Protein AF-0000000065962317 (afdb_homodimer)

Organism: Xylella fastidiosa (strain Temecula1 / ATCC 700964) (NCBI:txid183190)

Secondary structure (DSSP, 8-state):
---PEEEEEEE----GGG--SS-GGG-EETTEEHHHHHHHHHHTSTTEEEEEEEE-TT-TT-----EETTEEEEEEE--SSHHHHHHHHHHTS-TTS-TTSEEEE--TT-TT--HHHHHHHHHHHHTSSSEEEEEEE--S-EEEE-TTSBEEEEEP-TTEEEEEEEEEEEHHHHHHHHHHHHHHTPPPSSHHHHHHHTT--PEEEE--TT-----SHHHHHHHHHHHHHT-/---PEEEEEEE----GGG--SS-GGG-EETTEEHHHHHHHHHHTSTTEEEEEEEE-TT-TT-----EETTEEEEEEE--SSHHHHHHHHHHTS-TTS-TTSEEEE--TT-TT--HHHHHHHHHHHHTSSSEEEEEEE--S-EEEE-TTSBEEEEEP-TTEEEEEEEEEEEHHHHHHHHHHHHHHTPPPSSHHHHHHHTT--PEEEE--TT-----SHHHHHHHHHHHHHT-

InterPro domains:
  IPR001228 2-C-methyl-D-erythritol 4-phosphate cytidylyltransferase [MF_00108] (4-227)
  IPR001228 2-C-methyl-D-erythritol 4-phosphate cytidylyltransferase [TIGR00453] (6-226)
  IPR018294 4-diphosphocytidyl-2C-methyl-D-erythritol synthase, conserved site [PS01295] (103-110)
  IPR029044 Nucleotide-diphospho-sugar transferases [G3DSA:3.90.550.10] (2-230)
  IPR029044 Nucleotide-diphospho-sugar transferases [SSF53448] (5-226)
  IPR034683 Cytidylyltransferase IspD/TarI [PF01128] (5-228)
  IPR034683 Cytidylyltransferase IspD/TarI [cd02516] (5-223)
  IPR050088 IspD/TarI cytidylyltransferase, baterial-type [PTHR32125] (5-228)

Sequence (462 aa):
MSVGVWAVIPAAGRGVRFGSPVPKQYLPVVGRPLIVYTLEALAAHPAVCGLMVVVAEGDLAWSGWTELAGKPLLTCSGGVTRAASVLSGLLALPQVVHADDFVLVHDAARPNVALSDLERLLEAGCAHPVGAILAVPVRDTLKRAGSDGSIDGTEPRERLWRAFTPQLFRRSQLVRGLQVAAADGIEMTDEAMVMERQGLRPLLVECAESNFKITTPDDLVRFEFELARRVMSVGVWAVIPAAGRGVRFGSPVPKQYLPVVGRPLIVYTLEALAAHPAVCGLMVVVAEGDLAWSGWTELAGKPLLTCSGGVTRAASVLSGLLALPQVVHADDFVLVHDAARPNVALSDLERLLEAGCAHPVGAILAVPVRDTLKRAGSDGSIDGTEPRERLWRAFTPQLFRRSQLVRGLQVAAADGIEMTDEAMVMERQGLRPLLVECAESNFKITTPDDLVRFEFELARRV

Nearest PDB structures (foldseek):
  8xkg-assembly1_A  TM=9.248E-01  e=1.723E-23  Acinetobacter baumannii ATCC 19606 = CIP 70.34 = JCM 6841
  8xkg-assembly1_B  TM=9.302E-01  e=3.292E-23  Acinetobacter baumannii ATCC 19606 = CIP 70.34 = JCM 6841
  4nai-assembly1_A-2  TM=8.958E-01  e=2.588E-20  Arabidopsis thaliana
  5mrq-assembly1_A-2  TM=8.729E-01  e=2.588E-20  Arabidopsis thaliana
  7kmw-assembly4_D  TM=8.669E-01  e=2.636E-17  Mycobacterium avium subsp. paratuberculosis K-10

Radius of gyration: 24.17 Å; Cα contacts (8 Å, |Δi|>4): 995; chains: 2; bounding box: 42×70×54 Å

Structure (mmCIF, N/CA/C/O backbone):
data_AF-0000000065962317-model_v1
#
loop_
_entity.id
_entity.type
_entity.pdbx_description
1 polymer '2-C-methyl-D-erythritol 4-phosphate cytidylyltransferase'
#
loop_
_atom_site.group_PDB
_atom_site.id
_atom_site.type_symbol
_atom_site.label_atom_id
_atom_site.label_alt_id
_atom_site.label_comp_id
_atom_site.label_asym_id
_atom_site.label_entity_id
_atom_site.label_seq_id
_atom_site.pdbx_PDB_ins_code
_atom_site.Cartn_x
_atom_site.Cartn_y
_atom_site.Cartn_z
_atom_site.occupancy
_atom_site.B_iso_or_equiv
_atom_site.auth_seq_id
_atom_site.auth_comp_id
_atom_site.auth_asym_id
_atom_site.auth_atom_id
_atom_site.pdbx_PDB_model_num
ATOM 1 N N . MET A 1 1 ? 18.109 -30.016 -18.656 1 34.97 1 MET A N 1
ATOM 2 C CA . MET A 1 1 ? 17.203 -28.953 -19.094 1 34.97 1 MET A CA 1
ATOM 3 C C . MET A 1 1 ? 16.469 -28.344 -17.906 1 34.97 1 MET A C 1
ATOM 5 O O . MET A 1 1 ? 15.875 -29.062 -17.094 1 34.97 1 MET A O 1
ATOM 9 N N . SER A 1 2 ? 16.953 -27.359 -17.312 1 48.22 2 SER A N 1
ATOM 10 C CA . SER A 1 2 ? 16.422 -26.812 -16.062 1 48.22 2 SER A CA 1
ATOM 11 C C . SER A 1 2 ? 14.898 -26.688 -16.125 1 48.22 2 SER A C 1
ATOM 13 O O . SER A 1 2 ? 14.359 -26.094 -17.062 1 48.22 2 SER A O 1
ATOM 15 N N . VAL A 1 3 ? 14.156 -27.688 -15.656 1 61.03 3 VAL A N 1
ATOM 16 C CA . VAL A 1 3 ? 12.719 -27.906 -15.805 1 61.03 3 VAL A CA 1
ATOM 17 C C . VAL A 1 3 ? 11.969 -26.594 -15.539 1 61.03 3 VAL A C 1
ATOM 19 O O . VAL A 1 3 ? 12.188 -25.938 -14.516 1 61.03 3 VAL A O 1
ATOM 22 N N . GLY A 1 4 ? 11.406 -26.016 -16.562 1 90.5 4 GLY A N 1
ATOM 23 C CA . GLY A 1 4 ? 10.562 -24.844 -16.531 1 90.5 4 GLY A CA 1
ATOM 24 C C . GLY A 1 4 ? 9.461 -24.922 -15.492 1 90.5 4 GLY A C 1
ATOM 25 O O . GLY A 1 4 ? 9.227 -25.984 -14.914 1 90.5 4 GLY A O 1
ATOM 26 N N . VAL A 1 5 ? 9.008 -23.891 -15.023 1 97.44 5 VAL A N 1
ATOM 27 C CA . VAL A 1 5 ? 7.988 -23.844 -13.984 1 97.44 5 VAL A CA 1
ATOM 28 C C . VAL A 1 5 ? 6.629 -23.547 -14.617 1 97.44 5 VAL A C 1
ATOM 30 O O . VAL A 1 5 ? 6.535 -22.812 -15.594 1 97.44 5 VAL A O 1
ATOM 33 N N . TRP A 1 6 ? 5.621 -24.266 -14.125 1 98.5 6 TRP A N 1
ATOM 34 C CA . TRP A 1 6 ? 4.25 -23.953 -14.516 1 98.5 6 TRP A CA 1
ATOM 35 C C . TRP A 1 6 ? 3.637 -22.938 -13.57 1 98.5 6 TRP A C 1
ATOM 37 O O . TRP A 1 6 ? 3.969 -22.906 -12.383 1 98.5 6 TRP A O 1
ATOM 47 N N . ALA A 1 7 ? 2.787 -22.109 -14.078 1 98.75 7 ALA A N 1
ATOM 48 C CA . ALA A 1 7 ? 2.074 -21.109 -13.281 1 98.75 7 ALA A CA 1
ATOM 49 C C . ALA A 1 7 ? 0.593 -21.453 -13.164 1 98.75 7 ALA A C 1
ATOM 51 O O . ALA A 1 7 ? -0.042 -21.828 -14.156 1 98.75 7 ALA A O 1
ATOM 52 N N . VAL A 1 8 ? 0.051 -21.406 -11.984 1 98.88 8 VAL A N 1
ATOM 53 C CA . VAL A 1 8 ? -1.372 -21.562 -11.695 1 98.88 8 VAL A CA 1
ATOM 54 C C . VAL A 1 8 ? -1.988 -20.188 -11.406 1 98.88 8 VAL A C 1
ATOM 56 O O . VAL A 1 8 ? -1.531 -19.469 -10.516 1 98.88 8 VAL A O 1
ATOM 59 N N . ILE A 1 9 ? -3.002 -19.812 -12.117 1 98.62 9 ILE A N 1
ATOM 60 C CA . ILE A 1 9 ? -3.652 -18.516 -11.992 1 98.62 9 ILE A CA 1
ATOM 61 C C . ILE A 1 9 ? -5.113 -18.703 -11.594 1 98.62 9 ILE A C 1
ATOM 63 O O . ILE A 1 9 ? -5.965 -18.969 -12.453 1 98.62 9 ILE A O 1
ATOM 67 N N . PRO A 1 10 ? -5.43 -18.562 -10.305 1 97.88 10 PRO A N 1
ATOM 68 C CA . PRO A 1 10 ? -6.836 -18.625 -9.914 1 97.88 10 PRO A CA 1
ATOM 69 C C . PRO A 1 10 ? -7.652 -17.453 -10.453 1 97.88 10 PRO A C 1
ATOM 71 O O . PRO A 1 10 ? -7.336 -16.297 -10.164 1 97.88 10 PRO A O 1
ATOM 74 N N . ALA A 1 11 ? -8.68 -17.734 -11.195 1 95.94 11 ALA A N 1
ATOM 75 C CA . ALA A 1 11 ? -9.492 -16.719 -11.836 1 95.94 11 ALA A CA 1
ATOM 76 C C . ALA A 1 11 ? -10.977 -17.078 -11.766 1 95.94 11 ALA A C 1
ATOM 78 O O . ALA A 1 11 ? -11.758 -16.703 -12.641 1 95.94 11 ALA A O 1
ATOM 79 N N . ALA A 1 12 ? -11.32 -17.812 -10.773 1 91.94 12 ALA A N 1
ATOM 80 C CA . ALA A 1 12 ? -12.695 -18.297 -10.68 1 91.94 12 ALA A CA 1
ATOM 81 C C . ALA A 1 12 ? -13.562 -17.328 -9.883 1 91.94 12 ALA A C 1
ATOM 83 O O . ALA A 1 12 ? -14.789 -17.484 -9.836 1 91.94 12 ALA A O 1
ATOM 84 N N . GLY A 1 13 ? -12.859 -16.422 -9.258 1 84.31 13 GLY A N 1
ATOM 85 C CA . GLY A 1 13 ? -13.594 -15.523 -8.375 1 84.31 13 GLY A CA 1
ATOM 86 C C . GLY A 1 13 ? -14.445 -14.516 -9.125 1 84.31 13 GLY A C 1
ATOM 87 O O . GLY A 1 13 ? -14.125 -14.148 -10.25 1 84.31 13 GLY A O 1
ATOM 88 N N . ARG A 1 14 ? -15.641 -13.898 -8.438 1 71.19 14 ARG A N 1
ATOM 89 C CA . ARG A 1 14 ? -16.641 -13.023 -9.039 1 71.19 14 ARG A CA 1
ATOM 90 C C . ARG A 1 14 ? -16.266 -11.555 -8.875 1 71.19 14 ARG A C 1
ATOM 92 O O . ARG A 1 14 ? -16.859 -10.68 -9.5 1 71.19 14 ARG A O 1
ATOM 99 N N . GLY A 1 15 ? -15.148 -11.297 -8.281 1 64.94 15 GLY A N 1
ATOM 100 C CA . GLY A 1 15 ? -14.703 -9.93 -8.117 1 64.94 15 GLY A CA 1
ATOM 101 C C . GLY A 1 15 ? -15.734 -9.039 -7.453 1 64.94 15 GLY A C 1
ATOM 102 O O . GLY A 1 15 ? -15.969 -7.914 -7.902 1 64.94 15 GLY A O 1
ATOM 103 N N . VAL A 1 16 ? -16.297 -9.312 -6.32 1 62.59 16 VAL A N 1
ATOM 104 C CA . VAL A 1 16 ? -17.453 -8.688 -5.703 1 62.59 16 VAL A CA 1
ATOM 105 C C . VAL A 1 16 ? -17.141 -7.227 -5.371 1 62.59 16 VAL A C 1
ATOM 107 O O . VAL A 1 16 ? -18.016 -6.359 -5.465 1 62.59 16 VAL A O 1
ATOM 110 N N . ARG A 1 17 ? -15.984 -6.754 -5.09 1 58.84 17 ARG A N 1
ATOM 111 C CA . ARG A 1 17 ? -15.672 -5.402 -4.641 1 58.84 17 ARG A CA 1
ATOM 112 C C . ARG A 1 17 ? -15.719 -4.414 -5.801 1 58.84 17 ARG A C 1
ATOM 114 O O . ARG A 1 17 ? -15.75 -3.199 -5.59 1 58.84 17 ARG A O 1
ATOM 121 N N . PHE A 1 18 ? -15.656 -4.758 -6.973 1 65.81 18 PHE A N 1
ATOM 122 C CA . PHE A 1 18 ? -15.633 -3.908 -8.156 1 65.81 18 PHE A CA 1
ATOM 123 C C . PHE A 1 18 ? -17.047 -3.502 -8.555 1 65.81 18 PHE A C 1
ATOM 125 O O . PHE A 1 18 ? -17.234 -2.596 -9.375 1 65.81 18 PHE A O 1
ATOM 132 N N . GLY A 1 19 ? -17.953 -4.055 -7.906 1 62.78 19 GLY A N 1
ATOM 133 C CA . GLY A 1 19 ? -19.328 -3.68 -8.188 1 62.78 19 GLY A CA 1
ATOM 134 C C . GLY A 1 19 ? -19.734 -3.943 -9.625 1 62.78 19 GLY A C 1
ATOM 135 O O . GLY A 1 19 ? -20.781 -3.457 -10.078 1 62.78 19 GLY A O 1
ATOM 136 N N . SER A 1 20 ? -18.891 -4.445 -10.414 1 64.94 20 SER A N 1
ATOM 137 C CA . SER A 1 20 ? -19.203 -4.703 -11.82 1 64.94 20 SER A CA 1
ATOM 138 C C . SER A 1 20 ? -19.797 -6.094 -12.008 1 64.94 20 SER A C 1
ATOM 140 O O . SER A 1 20 ? -19.484 -7.016 -11.258 1 64.94 20 SER A O 1
ATOM 142 N N . PRO A 1 21 ? -20.672 -6.117 -12.898 1 69.81 21 PRO A N 1
ATOM 143 C CA . PRO A 1 21 ? -21.234 -7.434 -13.227 1 69.81 21 PRO A CA 1
ATOM 144 C C . PRO A 1 21 ? -20.188 -8.375 -13.82 1 69.81 21 PRO A C 1
ATOM 146 O O . PRO A 1 21 ? -20.344 -9.602 -13.766 1 69.81 21 PRO A O 1
ATOM 149 N N . VAL A 1 22 ? -19.25 -7.789 -14.406 1 76.31 22 VAL A N 1
ATOM 150 C CA . VAL A 1 22 ? -18.188 -8.578 -15.016 1 76.31 22 VAL A CA 1
ATOM 151 C C . VAL A 1 22 ? -17.094 -8.836 -13.992 1 76.31 22 VAL A C 1
ATOM 153 O O . VAL A 1 22 ? -16.625 -7.91 -13.32 1 76.31 22 VAL A O 1
ATOM 156 N N . PRO A 1 23 ? -16.797 -10.141 -13.906 1 83.69 23 PRO A N 1
ATOM 157 C CA . PRO A 1 23 ? -15.664 -10.422 -13.016 1 83.69 23 PRO A CA 1
ATOM 158 C C . PRO A 1 23 ? -14.438 -9.562 -13.32 1 83.69 23 PRO A C 1
ATOM 160 O O . PRO A 1 23 ? -14.156 -9.273 -14.484 1 83.69 23 PRO A O 1
ATOM 163 N N . LYS A 1 24 ? -13.695 -9.172 -12.367 1 84.31 24 LYS A N 1
ATOM 164 C CA . LYS A 1 24 ? -12.641 -8.164 -12.484 1 84.31 24 LYS A CA 1
ATOM 165 C C . LYS A 1 24 ? -11.547 -8.625 -13.438 1 84.31 24 LYS A C 1
ATOM 167 O O . LYS A 1 24 ? -10.938 -7.812 -14.133 1 84.31 24 LYS A O 1
ATOM 172 N N . GLN A 1 25 ? -11.305 -9.93 -13.508 1 89.56 25 GLN A N 1
ATOM 173 C CA . GLN A 1 25 ? -10.219 -10.445 -14.336 1 89.56 25 GLN A CA 1
ATOM 174 C C . GLN A 1 25 ? -10.539 -10.281 -15.82 1 89.56 25 GLN A C 1
ATOM 176 O O . GLN A 1 25 ? -9.641 -10.375 -16.672 1 89.56 25 GLN A O 1
ATOM 181 N N . TYR A 1 26 ? -11.82 -9.945 -16.141 1 90.25 26 TYR A N 1
ATOM 182 C CA . TYR A 1 26 ? -12.211 -9.805 -17.547 1 90.25 26 TYR A CA 1
ATOM 183 C C . TYR A 1 26 ? -12.508 -8.352 -17.891 1 90.25 26 TYR A C 1
ATOM 185 O O . TYR A 1 26 ? -12.953 -8.047 -19 1 90.25 26 TYR A O 1
ATOM 193 N N . LEU A 1 27 ? -12.297 -7.477 -16.906 1 89.38 27 LEU A N 1
ATOM 194 C CA . LEU A 1 27 ? -12.5 -6.059 -17.188 1 89.38 27 LEU A CA 1
ATOM 195 C C . LEU A 1 27 ? -11.602 -5.602 -18.328 1 89.38 27 LEU A C 1
ATOM 197 O O . LEU A 1 27 ? -10.43 -5.977 -18.406 1 89.38 27 LEU A O 1
ATOM 201 N N . PRO A 1 28 ? -12.18 -4.836 -19.172 1 89.62 28 PRO A N 1
ATOM 202 C CA . PRO A 1 28 ? -11.375 -4.379 -20.297 1 89.62 28 PRO A CA 1
ATOM 203 C C . PRO A 1 28 ? -10.352 -3.316 -19.922 1 89.62 28 PRO A C 1
ATOM 205 O O . PRO A 1 28 ? -10.68 -2.379 -19.188 1 89.62 28 PRO A O 1
ATOM 208 N N . VAL A 1 29 ? -9.203 -3.539 -20.359 1 91.06 29 VAL A N 1
ATOM 209 C CA . VAL A 1 29 ? -8.109 -2.576 -20.281 1 91.06 29 VAL A CA 1
ATOM 210 C C . VAL A 1 29 ? -7.531 -2.33 -21.672 1 91.06 29 VAL A C 1
ATOM 212 O O . VAL A 1 29 ? -6.855 -3.197 -22.234 1 91.06 29 VAL A O 1
ATOM 215 N N . VAL A 1 30 ? -7.73 -1.142 -22.172 1 88.44 30 VAL A N 1
ATOM 216 C CA . VAL A 1 30 ? -7.305 -0.779 -23.531 1 88.44 30 VAL A CA 1
ATOM 217 C C . VAL A 1 30 ? -7.75 -1.854 -24.516 1 88.44 30 VAL A C 1
ATOM 219 O O . VAL A 1 30 ? -6.941 -2.369 -25.281 1 88.44 30 VAL A O 1
ATOM 222 N N . GLY A 1 31 ? -8.891 -2.314 -24.406 1 88.94 31 GLY A N 1
ATOM 223 C CA . GLY A 1 31 ? -9.531 -3.17 -25.391 1 88.94 31 GLY A CA 1
ATOM 224 C C . GLY A 1 31 ? -9.289 -4.648 -25.141 1 88.94 31 GLY A C 1
ATOM 225 O O . GLY A 1 31 ? -9.812 -5.496 -25.875 1 88.94 31 GLY A O 1
ATOM 226 N N . ARG A 1 32 ? -8.531 -5.027 -24.203 1 93.19 32 ARG A N 1
ATOM 227 C CA . ARG A 1 32 ? -8.266 -6.43 -23.891 1 93.19 32 ARG A CA 1
ATOM 228 C C . ARG A 1 32 ? -8.609 -6.75 -22.453 1 93.19 32 ARG A C 1
ATOM 230 O O . ARG A 1 32 ? -8.547 -5.871 -21.578 1 93.19 32 ARG A O 1
ATOM 237 N N . PRO A 1 33 ? -9.016 -8.008 -22.219 1 94.06 33 PRO A N 1
ATOM 238 C CA . PRO A 1 33 ? -9.312 -8.359 -20.828 1 94.06 33 PRO A CA 1
ATOM 239 C C . PRO A 1 33 ? -8.094 -8.266 -19.922 1 94.06 33 PRO A C 1
ATOM 241 O O . PRO A 1 33 ? -6.98 -8.609 -20.328 1 94.06 33 PRO A O 1
ATOM 244 N N . LEU A 1 34 ? -8.281 -7.863 -18.703 1 94.88 34 LEU A N 1
ATOM 245 C CA . LEU A 1 34 ? -7.234 -7.656 -17.703 1 94.88 34 LEU A CA 1
ATOM 246 C C . LEU A 1 34 ? -6.348 -8.891 -17.594 1 94.88 34 LEU A C 1
ATOM 248 O O . LEU A 1 34 ? -5.121 -8.773 -17.531 1 94.88 34 LEU A O 1
ATOM 252 N N . ILE A 1 35 ? -6.926 -10.086 -17.656 1 96.31 35 ILE A N 1
ATOM 253 C CA . ILE A 1 35 ? -6.223 -11.328 -17.359 1 96.31 35 ILE A CA 1
ATOM 254 C C . ILE A 1 35 ? -5.18 -11.609 -18.438 1 96.31 35 ILE A C 1
ATOM 256 O O . ILE A 1 35 ? -4.168 -12.266 -18.172 1 96.31 35 ILE A O 1
ATOM 260 N N . VAL A 1 36 ? -5.363 -11.094 -19.625 1 95.94 36 VAL A N 1
ATOM 261 C CA . VAL A 1 36 ? -4.422 -11.344 -20.703 1 95.94 36 VAL A CA 1
ATOM 262 C C . VAL A 1 36 ? -3.07 -10.719 -20.375 1 95.94 36 VAL A C 1
ATOM 264 O O . VAL A 1 36 ? -2.02 -11.305 -20.641 1 95.94 36 VAL A O 1
ATOM 267 N N . TYR A 1 37 ? -3.113 -9.547 -19.766 1 96.5 37 TYR A N 1
ATOM 268 C CA . TYR A 1 37 ? -1.876 -8.883 -19.391 1 96.5 37 TYR A CA 1
ATOM 269 C C . TYR A 1 37 ? -1.127 -9.688 -18.328 1 96.5 37 TYR A C 1
ATOM 271 O O . TYR A 1 37 ? 0.102 -9.781 -18.375 1 96.5 37 TYR A O 1
ATOM 279 N N . THR A 1 38 ? -1.9 -10.25 -17.422 1 97.75 38 THR A N 1
ATOM 280 C CA . THR A 1 38 ? -1.322 -11.086 -16.375 1 97.75 38 THR A CA 1
ATOM 281 C C . THR A 1 38 ? -0.641 -12.312 -16.984 1 97.75 38 THR A C 1
ATOM 283 O O . THR A 1 38 ? 0.512 -12.609 -16.656 1 97.75 38 THR A O 1
ATOM 286 N N . LEU A 1 39 ? -1.326 -12.945 -17.875 1 98.06 39 LEU A N 1
ATOM 287 C CA . LEU A 1 39 ? -0.823 -14.164 -18.5 1 98.06 39 LEU A CA 1
ATOM 288 C C . LEU A 1 39 ? 0.406 -13.867 -19.359 1 98.06 39 LEU A C 1
ATOM 290 O O . LEU A 1 39 ? 1.392 -14.609 -19.312 1 98.06 39 LEU A O 1
ATOM 294 N N . GLU A 1 40 ? 0.332 -12.797 -20.047 1 97.06 40 GLU A N 1
ATOM 295 C CA . GLU A 1 40 ? 1.444 -12.414 -20.906 1 97.06 40 GLU A CA 1
ATOM 296 C C . GLU A 1 40 ? 2.686 -12.062 -20.094 1 97.06 40 GLU A C 1
ATOM 298 O O . GLU A 1 40 ? 3.807 -12.398 -20.484 1 97.06 40 GLU A O 1
ATOM 303 N N . ALA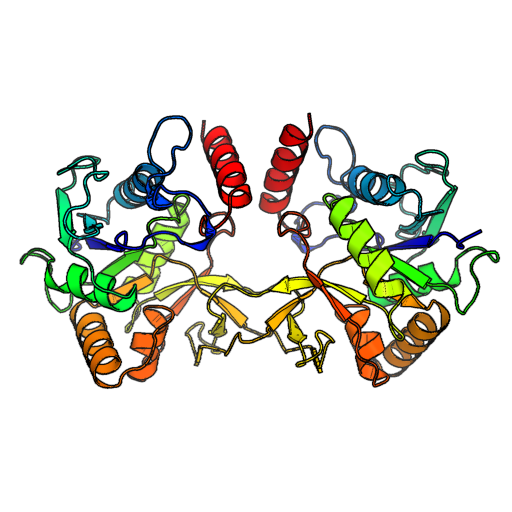 A 1 41 ? 2.469 -11.391 -18.984 1 97.06 41 ALA A N 1
ATOM 304 C CA . ALA A 1 41 ? 3.586 -11.031 -18.125 1 97.06 41 ALA A CA 1
ATOM 305 C C . ALA A 1 41 ? 4.32 -12.273 -17.625 1 97.06 41 ALA A C 1
ATOM 307 O O . ALA A 1 41 ? 5.555 -12.312 -17.625 1 97.06 41 ALA A O 1
ATOM 308 N N . LEU A 1 42 ? 3.6 -13.312 -17.281 1 98.06 42 LEU A N 1
ATOM 309 C CA . LEU A 1 42 ? 4.195 -14.555 -16.812 1 98.06 42 LEU A CA 1
ATOM 310 C C . LEU A 1 42 ? 4.859 -15.312 -17.969 1 98.06 42 LEU A C 1
ATOM 312 O O . LEU A 1 42 ? 6 -15.766 -17.844 1 98.06 42 LEU A O 1
ATOM 316 N N . ALA A 1 43 ? 4.156 -15.391 -19.062 1 97.38 43 ALA A N 1
ATOM 317 C CA . ALA A 1 43 ? 4.605 -16.188 -20.203 1 97.38 43 ALA A CA 1
ATOM 318 C C . ALA A 1 43 ? 5.863 -15.586 -20.828 1 97.38 43 ALA A C 1
ATOM 320 O O . ALA A 1 43 ? 6.598 -16.281 -21.547 1 97.38 43 ALA A O 1
ATOM 321 N N . ALA A 1 44 ? 6.074 -14.336 -20.578 1 96.44 44 ALA A N 1
ATOM 322 C CA . ALA A 1 44 ? 7.238 -13.656 -21.141 1 96.44 44 ALA A CA 1
ATOM 323 C C . ALA A 1 44 ? 8.539 -14.242 -20.594 1 96.44 44 ALA A C 1
ATOM 325 O O . ALA A 1 44 ? 9.586 -14.141 -21.219 1 96.44 44 ALA A O 1
ATOM 326 N N . HIS A 1 45 ? 8.484 -14.75 -19.453 1 97.12 45 HIS A N 1
ATOM 327 C CA . HIS A 1 45 ? 9.695 -15.297 -18.844 1 97.12 45 HIS A CA 1
ATOM 328 C C . HIS A 1 45 ? 10.016 -16.672 -19.422 1 97.12 45 HIS A C 1
ATOM 330 O O . HIS A 1 45 ? 9.164 -17.562 -19.422 1 97.12 45 HIS A O 1
ATOM 336 N N . PRO A 1 46 ? 11.234 -16.922 -19.781 1 96.19 46 PRO A N 1
ATOM 337 C CA . PRO A 1 46 ? 11.578 -18.188 -20.438 1 96.19 46 PRO A CA 1
ATOM 338 C C . PRO A 1 46 ? 11.438 -19.391 -19.516 1 96.19 46 PRO A C 1
ATOM 340 O O . PRO A 1 46 ? 11.18 -20.516 -19.984 1 96.19 46 PRO A O 1
ATOM 343 N N . ALA A 1 47 ? 11.547 -19.172 -18.266 1 96.56 47 ALA A N 1
ATOM 344 C CA . ALA A 1 47 ? 11.492 -20.281 -17.312 1 96.56 47 ALA A CA 1
ATOM 345 C C . ALA A 1 47 ? 10.055 -20.734 -17.078 1 96.56 47 ALA A C 1
ATOM 347 O O . ALA A 1 47 ? 9.82 -21.812 -16.516 1 96.56 47 ALA A O 1
ATOM 348 N N . VAL A 1 48 ? 9.109 -19.906 -17.406 1 97.62 48 VAL A N 1
ATOM 349 C CA . VAL A 1 48 ? 7.711 -20.328 -17.359 1 97.62 48 VAL A CA 1
ATOM 350 C C . VAL A 1 48 ? 7.379 -21.156 -18.594 1 97.62 48 VAL A C 1
ATOM 352 O O . VAL A 1 48 ? 7.434 -20.656 -19.719 1 97.62 48 VAL A O 1
ATOM 355 N N . CYS A 1 49 ? 7 -22.375 -18.359 1 97.06 49 CYS A N 1
ATOM 356 C CA . CYS A 1 49 ? 6.879 -23.266 -19.516 1 97.06 49 CYS A CA 1
ATOM 357 C C . CYS A 1 49 ? 5.414 -23.547 -19.828 1 97.06 49 CYS A C 1
ATOM 359 O O . CYS A 1 49 ? 5.105 -24.125 -20.875 1 97.06 49 CYS A O 1
ATOM 361 N N . GLY A 1 50 ? 4.512 -23.156 -18.984 1 97.75 50 GLY A N 1
ATOM 362 C CA . GLY A 1 50 ? 3.084 -23.328 -19.203 1 97.75 50 GLY A CA 1
ATOM 363 C C . GLY A 1 50 ? 2.23 -22.641 -18.156 1 97.75 50 GLY A C 1
ATOM 364 O O . GLY A 1 50 ? 2.738 -22.234 -17.109 1 97.75 50 GLY A O 1
ATOM 365 N N . LEU A 1 51 ? 0.953 -22.469 -18.438 1 98.5 51 LEU A N 1
ATOM 366 C CA . LEU A 1 51 ? 0.009 -21.781 -17.562 1 98.5 51 LEU A CA 1
ATOM 367 C C . LEU A 1 51 ? -1.243 -22.625 -17.344 1 98.5 51 LEU A C 1
ATOM 369 O O . LEU A 1 51 ? -1.742 -23.25 -18.281 1 98.5 51 LEU A O 1
ATOM 373 N N . MET A 1 52 ? -1.686 -22.75 -16.172 1 98.69 52 MET A N 1
ATOM 374 C CA . MET A 1 52 ? -2.98 -23.297 -15.773 1 98.69 52 MET A CA 1
ATOM 375 C C . MET A 1 52 ? -3.898 -22.203 -15.242 1 98.69 52 MET A C 1
ATOM 377 O O . MET A 1 52 ? -3.662 -21.672 -14.164 1 98.69 52 MET A O 1
ATOM 381 N N . VAL A 1 53 ? -4.914 -21.828 -16.016 1 98.38 53 VAL A N 1
ATOM 382 C CA . VAL A 1 53 ? -5.887 -20.828 -15.586 1 98.38 53 VAL A CA 1
ATOM 383 C C . VAL A 1 53 ? -7.109 -21.516 -14.984 1 98.38 53 VAL A C 1
ATOM 385 O O . VAL A 1 53 ? -7.734 -22.359 -15.625 1 98.38 53 VAL A O 1
ATOM 388 N N . VAL A 1 54 ? -7.41 -21.156 -13.758 1 98.12 54 VAL A N 1
ATOM 389 C CA . VAL A 1 54 ? -8.539 -21.75 -13.055 1 98.12 54 VAL A CA 1
ATOM 390 C C . VAL A 1 54 ? -9.758 -20.844 -13.172 1 98.12 54 VAL A C 1
ATOM 392 O O . VAL A 1 54 ? -9.805 -19.781 -12.539 1 98.12 54 VAL A O 1
ATOM 395 N N . VAL A 1 55 ? -10.742 -21.281 -13.898 1 96.38 55 VAL A N 1
ATOM 396 C CA . VAL A 1 55 ? -11.883 -20.438 -14.211 1 96.38 55 VAL A CA 1
ATOM 397 C C . VAL A 1 55 ? -13.133 -20.984 -13.539 1 96.38 55 VAL A C 1
ATOM 399 O O . VAL A 1 55 ? -13.133 -22.109 -13.047 1 96.38 55 VAL A O 1
ATOM 402 N N . ALA A 1 56 ? -14.141 -20.109 -13.477 1 93.31 56 ALA A N 1
ATOM 403 C CA . ALA A 1 56 ? -15.422 -20.562 -12.945 1 93.31 56 ALA A CA 1
ATOM 404 C C . ALA A 1 56 ? -16.047 -21.625 -13.852 1 93.31 56 ALA A C 1
ATOM 406 O O . ALA A 1 56 ? -15.859 -21.594 -15.07 1 93.31 56 ALA A O 1
ATOM 407 N N . GLU A 1 57 ? -16.719 -22.5 -13.172 1 91.06 57 GLU A N 1
ATOM 408 C CA . GLU A 1 57 ? -17.438 -23.5 -13.961 1 91.06 57 GLU A CA 1
ATOM 409 C C . GLU A 1 57 ? -18.406 -22.844 -14.938 1 91.06 57 GLU A C 1
ATOM 411 O O . GLU A 1 57 ? -19.188 -21.984 -14.547 1 91.06 57 GLU A O 1
ATOM 416 N N . GLY A 1 58 ? -18.312 -23.188 -16.172 1 87.25 58 GLY A N 1
ATOM 417 C CA . GLY A 1 58 ? -19.203 -22.625 -17.172 1 87.25 58 GLY A CA 1
ATOM 418 C C . GLY A 1 58 ? -18.891 -21.188 -17.516 1 87.25 58 GLY A C 1
ATOM 419 O O . GLY A 1 58 ? -19.766 -20.438 -17.953 1 87.25 58 GLY A O 1
ATOM 420 N N . ASP A 1 59 ? -17.734 -20.766 -17.25 1 89 59 ASP A N 1
ATOM 421 C CA . ASP A 1 59 ? -17.328 -19.391 -17.5 1 89 59 ASP A CA 1
ATOM 422 C C . ASP A 1 59 ? -17.391 -19.062 -19 1 89 59 ASP A C 1
ATOM 424 O O . ASP A 1 59 ? -16.453 -19.375 -19.734 1 89 59 ASP A O 1
ATOM 428 N N . LEU A 1 60 ? -18.344 -18.312 -19.375 1 83 60 LEU A N 1
ATOM 429 C CA . LEU A 1 60 ? -18.562 -17.984 -20.781 1 83 60 LEU A CA 1
ATOM 430 C C . LEU A 1 60 ? -17.672 -16.812 -21.219 1 83 60 LEU A C 1
ATOM 432 O O . LEU A 1 60 ? -17.5 -16.578 -22.406 1 83 60 LEU A O 1
ATOM 436 N N . ALA A 1 61 ? -17.125 -16.125 -20.266 1 87 61 ALA A N 1
ATOM 437 C CA . ALA A 1 61 ? -16.328 -14.961 -20.594 1 87 61 ALA A CA 1
ATOM 438 C C . ALA A 1 61 ? -14.891 -15.359 -20.953 1 87 61 ALA A C 1
ATOM 440 O O . ALA A 1 61 ? -14.148 -14.57 -21.547 1 87 61 ALA A O 1
ATOM 441 N N . TRP A 1 62 ? -14.516 -16.594 -20.562 1 91 62 TRP A N 1
ATOM 442 C CA . TRP A 1 62 ? -13.18 -17.078 -20.906 1 91 62 TRP A CA 1
ATOM 443 C C . TRP A 1 62 ? -13.008 -17.203 -22.406 1 91 62 TRP A C 1
ATOM 445 O O . TRP A 1 62 ? -13.875 -17.734 -23.094 1 91 62 TRP A O 1
ATOM 455 N N . SER A 1 63 ? -11.844 -16.734 -22.938 1 87.44 63 SER A N 1
ATOM 456 C CA . SER A 1 63 ? -11.594 -16.609 -24.375 1 87.44 63 SER A CA 1
ATOM 457 C C . SER A 1 63 ? -11.352 -17.984 -25 1 87.44 63 SER A C 1
ATOM 459 O O . SER A 1 63 ? -11.469 -18.141 -26.219 1 87.44 63 SER A O 1
ATOM 461 N N . GLY A 1 64 ? -10.891 -18.891 -24.234 1 87.5 64 GLY A N 1
ATOM 462 C CA . GLY A 1 64 ? -10.648 -20.219 -24.766 1 87.5 64 GLY A CA 1
ATOM 463 C C . GLY A 1 64 ? -9.242 -20.391 -25.312 1 87.5 64 GLY A C 1
ATOM 464 O O . GLY A 1 64 ? -9.008 -21.266 -26.156 1 87.5 64 GLY A O 1
ATOM 465 N N . TRP A 1 65 ? -8.359 -19.516 -24.844 1 91.5 65 TRP A N 1
ATOM 466 C CA . TRP A 1 65 ? -6.973 -19.625 -25.281 1 91.5 65 TRP A CA 1
ATOM 467 C C . TRP A 1 65 ? -6.383 -20.969 -24.875 1 91.5 65 TRP A C 1
ATOM 469 O O . TRP A 1 65 ? -6.66 -21.469 -23.781 1 91.5 65 TRP A O 1
ATOM 479 N N . THR A 1 66 ? -5.582 -21.578 -25.812 1 95.31 66 THR A N 1
ATOM 480 C CA . THR A 1 66 ? -4.906 -22.844 -25.5 1 95.31 66 THR A CA 1
ATOM 481 C C . THR A 1 66 ? -3.391 -22.672 -25.562 1 95.31 66 THR A C 1
ATOM 483 O O . THR A 1 66 ? -2.645 -23.578 -25.203 1 95.31 66 THR A O 1
ATOM 486 N N . GLU A 1 67 ? -3.031 -21.547 -26 1 95.94 67 GLU A N 1
ATOM 487 C CA . GLU A 1 67 ? -1.616 -21.219 -26.109 1 95.94 67 GLU A CA 1
ATOM 488 C C . GLU A 1 67 ? -1.398 -19.703 -25.969 1 95.94 67 GLU A C 1
ATOM 490 O O . GLU A 1 67 ? -2.256 -18.906 -26.359 1 95.94 67 GLU A O 1
ATOM 495 N N . LEU A 1 68 ? -0.321 -19.4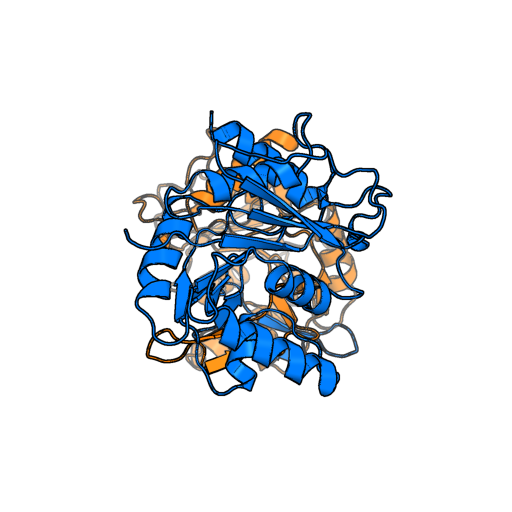22 -25.422 1 94.81 68 LEU A N 1
ATOM 496 C CA . LEU A 1 68 ? 0.101 -18.031 -25.297 1 94.81 68 LEU A CA 1
ATOM 497 C C . LEU A 1 68 ? 1.618 -17.906 -25.391 1 94.81 68 LEU A C 1
ATOM 499 O O . LEU A 1 68 ? 2.346 -18.562 -24.625 1 94.81 68 LEU A O 1
ATOM 503 N N . ALA A 1 69 ? 2.123 -17.109 -26.297 1 93.06 69 ALA A N 1
ATOM 504 C CA . ALA A 1 69 ? 3.555 -16.891 -26.484 1 93.06 69 ALA A CA 1
ATOM 505 C C . ALA A 1 69 ? 4.281 -18.219 -26.703 1 93.06 69 ALA A C 1
ATOM 507 O O . ALA A 1 69 ? 5.367 -18.438 -26.156 1 93.06 69 ALA A O 1
ATOM 508 N N . GLY A 1 70 ? 3.592 -19.094 -27.391 1 93.81 70 GLY A N 1
ATOM 509 C CA . GLY A 1 70 ? 4.199 -20.375 -27.734 1 93.81 70 GLY A CA 1
ATOM 510 C C . GLY A 1 70 ? 4.176 -21.375 -26.594 1 93.81 70 GLY A C 1
ATOM 511 O O . GLY A 1 70 ? 4.789 -22.438 -26.672 1 93.81 70 GLY A O 1
ATOM 512 N N . LYS A 1 71 ? 3.494 -21.062 -25.594 1 96.5 71 LYS A N 1
ATOM 513 C CA . LYS A 1 71 ? 3.443 -21.922 -24.422 1 96.5 71 LYS A CA 1
ATOM 514 C C . LYS A 1 71 ? 2.027 -22.438 -24.172 1 96.5 71 LYS A C 1
ATOM 516 O O . LYS A 1 71 ? 1.051 -21.734 -24.453 1 96.5 71 LYS A O 1
ATOM 521 N N . PRO A 1 72 ? 1.965 -23.656 -23.672 1 97.5 72 PRO A N 1
ATOM 522 C CA . PRO A 1 72 ? 0.628 -24.188 -23.422 1 97.5 72 PRO A CA 1
ATOM 523 C C . PRO A 1 72 ? -0.133 -23.422 -22.344 1 97.5 72 PRO A C 1
ATOM 525 O O . PRO A 1 72 ? 0.457 -22.984 -21.344 1 97.5 72 PRO A O 1
ATOM 528 N N . LEU A 1 73 ? -1.348 -23.141 -22.594 1 98.12 73 LEU A N 1
ATOM 529 C CA . LEU A 1 73 ? -2.309 -22.562 -21.672 1 98.12 73 LEU A CA 1
ATOM 530 C C . LEU A 1 73 ? -3.492 -23.5 -21.453 1 98.12 73 LEU A C 1
ATOM 532 O O . LEU A 1 73 ? -4.258 -23.766 -22.391 1 98.12 73 LEU A O 1
ATOM 536 N N . LEU A 1 74 ? -3.625 -24.016 -20.266 1 98 74 LEU A N 1
ATOM 537 C CA . LEU A 1 74 ? -4.699 -24.938 -19.906 1 98 74 LEU A CA 1
ATOM 538 C C . LEU A 1 74 ? -5.672 -24.297 -18.938 1 98 74 LEU A C 1
ATOM 540 O O . LEU A 1 74 ? -5.355 -23.281 -18.312 1 98 74 LEU A O 1
ATOM 544 N N . THR A 1 75 ? -6.879 -24.844 -18.891 1 97.75 75 THR A N 1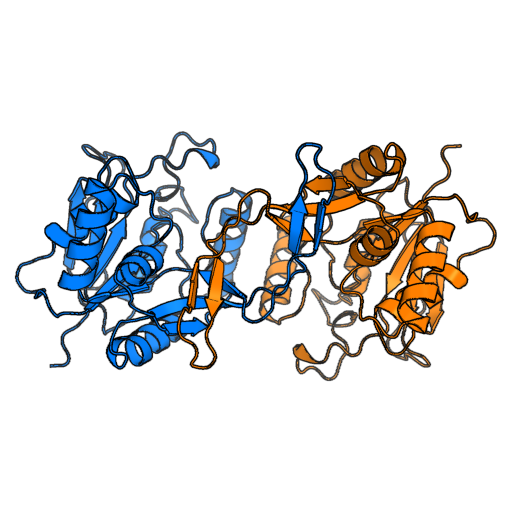
ATOM 545 C CA . THR A 1 75 ? -7.871 -24.328 -17.938 1 97.75 75 THR A CA 1
ATOM 546 C C . THR A 1 75 ? -8.477 -25.484 -17.125 1 97.75 75 THR A C 1
ATOM 548 O O . THR A 1 75 ? -8.406 -26.641 -17.531 1 97.75 75 THR A O 1
ATOM 551 N N . CYS A 1 76 ? -8.906 -25.203 -16.016 1 97.5 76 CYS A N 1
ATOM 552 C CA . CYS A 1 76 ? -9.727 -26.094 -15.211 1 97.5 76 CYS A CA 1
ATOM 553 C C . CYS A 1 76 ? -10.742 -25.312 -14.391 1 97.5 76 CYS A C 1
ATOM 555 O O . CYS A 1 76 ? -10.75 -24.078 -14.406 1 97.5 76 CYS A O 1
ATOM 557 N N . SER A 1 77 ? -11.688 -26.047 -13.719 1 97.06 77 SER A N 1
ATOM 558 C CA . SER A 1 77 ? -12.719 -25.406 -12.914 1 97.06 77 SER A CA 1
ATOM 559 C C . SER A 1 77 ? -12.234 -25.156 -11.484 1 97.06 77 SER A C 1
ATOM 561 O O . SER A 1 77 ? -11.578 -26.016 -10.891 1 97.06 77 SER A O 1
ATOM 563 N N . GLY A 1 78 ? -12.57 -23.953 -11.023 1 96 78 GLY A N 1
ATOM 564 C CA . GLY A 1 78 ? -12.156 -23.578 -9.68 1 96 78 GLY A CA 1
ATOM 565 C C . GLY A 1 78 ? -13.133 -24 -8.609 1 96 78 GLY A C 1
ATOM 566 O O . GLY A 1 78 ? -14.109 -24.688 -8.891 1 96 78 GLY A O 1
ATOM 567 N N . GLY A 1 79 ? -12.727 -23.688 -7.32 1 92.56 79 GLY A N 1
ATOM 568 C CA . GLY A 1 79 ? -13.578 -23.969 -6.168 1 92.56 79 GLY A CA 1
ATOM 569 C C . GLY A 1 79 ? -14.273 -22.719 -5.637 1 92.56 79 GLY A C 1
ATOM 570 O O . GLY A 1 79 ? -14.336 -21.703 -6.32 1 92.56 79 GLY A O 1
ATOM 571 N N . VAL A 1 80 ? -14.82 -22.859 -4.418 1 90.12 80 VAL A N 1
ATOM 572 C CA . VAL A 1 80 ? -15.633 -21.828 -3.789 1 90.12 80 VAL A CA 1
ATOM 573 C C . VAL A 1 80 ? -14.734 -20.703 -3.264 1 90.12 80 VAL A C 1
ATOM 575 O O . VAL A 1 80 ? -15.156 -19.547 -3.18 1 90.12 80 VAL A O 1
ATOM 578 N N . THR A 1 81 ? -13.57 -21.078 -2.928 1 93.69 81 THR A N 1
ATOM 579 C CA . THR A 1 81 ? -12.617 -20.109 -2.391 1 93.69 81 THR A CA 1
ATOM 580 C C . THR A 1 81 ? -11.391 -20.016 -3.285 1 93.69 81 THR A C 1
ATOM 582 O O . THR A 1 81 ? -11.172 -20.859 -4.148 1 93.69 81 THR A O 1
ATOM 585 N N . ARG A 1 82 ? -10.609 -19 -3.047 1 94.44 82 ARG A N 1
ATOM 586 C CA . ARG A 1 82 ? -9.352 -18.875 -3.771 1 94.44 82 ARG A CA 1
ATOM 587 C C . ARG A 1 82 ? -8.445 -20.062 -3.512 1 94.44 82 ARG A C 1
ATOM 589 O O . ARG A 1 82 ? -7.855 -20.625 -4.441 1 94.44 82 ARG A O 1
ATOM 596 N N . ALA A 1 83 ? -8.336 -20.469 -2.266 1 96.44 83 ALA A N 1
ATOM 597 C CA . ALA A 1 83 ? -7.48 -21.594 -1.9 1 96.44 83 ALA A CA 1
ATOM 598 C C . ALA A 1 83 ? -7.938 -22.875 -2.58 1 96.44 83 ALA A C 1
ATOM 600 O O . ALA A 1 83 ? -7.117 -23.656 -3.078 1 96.44 83 ALA A O 1
ATOM 601 N N . ALA A 1 84 ? -9.227 -23.031 -2.617 1 96.38 84 ALA A N 1
ATOM 602 C CA . ALA A 1 84 ? -9.781 -24.203 -3.287 1 96.38 84 ALA A CA 1
ATOM 603 C C . ALA A 1 84 ? -9.484 -24.172 -4.785 1 96.38 84 ALA A C 1
ATOM 605 O O . ALA A 1 84 ? -9.227 -25.203 -5.398 1 96.38 84 ALA A O 1
ATOM 606 N N . SER A 1 85 ? -9.578 -23 -5.371 1 97.62 85 SER A N 1
ATOM 607 C CA . SER A 1 85 ? -9.258 -22.844 -6.785 1 97.62 85 SER A CA 1
ATOM 608 C C . SER A 1 85 ? -7.793 -23.141 -7.062 1 97.62 85 SER A C 1
ATOM 610 O O . SER A 1 85 ? -7.465 -23.812 -8.047 1 97.62 85 SER A O 1
ATOM 612 N N . VAL A 1 86 ? -6.91 -22.656 -6.18 1 98.56 86 VAL A N 1
ATOM 613 C CA . VAL A 1 86 ? -5.488 -22.953 -6.328 1 98.56 86 VAL A CA 1
ATOM 614 C C . VAL A 1 86 ? -5.258 -24.453 -6.266 1 98.56 86 VAL A C 1
ATOM 616 O O . VAL A 1 86 ? -4.531 -25.016 -7.09 1 98.56 86 VAL A O 1
ATOM 619 N N . LEU A 1 87 ? -5.902 -25.125 -5.328 1 98.31 87 LEU A N 1
ATOM 620 C CA . LEU A 1 87 ? -5.77 -26.562 -5.199 1 98.31 87 LEU A CA 1
ATOM 621 C C . LEU A 1 87 ? -6.234 -27.266 -6.469 1 98.31 87 LEU A C 1
ATOM 623 O O . LEU A 1 87 ? -5.547 -28.156 -6.977 1 98.31 87 LEU A O 1
ATOM 627 N N . SER A 1 88 ? -7.383 -26.891 -6.984 1 98.25 88 SER A N 1
ATOM 628 C CA . SER A 1 88 ? -7.895 -27.469 -8.219 1 98.25 88 SER A CA 1
ATOM 629 C C . SER A 1 88 ? -6.883 -27.328 -9.359 1 98.25 88 SER A C 1
ATOM 631 O O . SER A 1 88 ? -6.652 -28.281 -10.109 1 98.25 88 SER A O 1
ATOM 633 N N . GLY A 1 89 ? -6.332 -26.156 -9.453 1 98.75 89 GLY A N 1
ATOM 634 C CA . GLY A 1 89 ? -5.34 -25.906 -10.477 1 98.75 89 GLY A CA 1
ATOM 635 C C . GLY A 1 89 ? -4.102 -26.766 -10.344 1 98.75 89 GLY A C 1
ATOM 636 O O . GLY A 1 89 ? -3.586 -27.281 -11.336 1 98.75 89 GLY A O 1
ATOM 637 N N . LEU A 1 90 ? -3.617 -26.906 -9.125 1 98.75 90 LEU A N 1
ATOM 638 C CA . LEU A 1 90 ? -2.436 -27.734 -8.867 1 98.75 90 LEU A CA 1
ATOM 639 C C . LEU A 1 90 ? -2.686 -29.188 -9.25 1 98.75 90 LEU A C 1
ATOM 641 O O . LEU A 1 90 ? -1.808 -29.844 -9.812 1 98.75 90 LEU A O 1
ATOM 645 N N . LEU A 1 91 ? -3.842 -29.656 -8.961 1 98.5 91 LEU A N 1
ATOM 646 C CA . LEU A 1 91 ? -4.195 -31.047 -9.227 1 98.5 91 LEU A CA 1
ATOM 647 C C . LEU A 1 91 ? -4.406 -31.281 -10.719 1 98.5 91 LEU A C 1
ATOM 649 O O . LEU A 1 91 ? -4.27 -32.406 -11.203 1 98.5 91 LEU A O 1
ATOM 653 N N . ALA A 1 92 ? -4.715 -30.25 -11.438 1 98.56 92 ALA A N 1
ATOM 654 C CA . ALA A 1 92 ? -5.039 -30.359 -12.859 1 98.56 92 ALA A CA 1
ATOM 655 C C . ALA A 1 92 ? -3.793 -30.188 -13.727 1 98.56 92 ALA A C 1
ATOM 657 O O . ALA A 1 92 ? -3.857 -30.312 -14.945 1 98.56 92 ALA A O 1
ATOM 658 N N . LEU A 1 93 ? -2.648 -29.891 -13.078 1 98.44 93 LEU A N 1
ATOM 659 C CA . LEU A 1 93 ? -1.425 -29.703 -13.852 1 98.44 93 LEU A CA 1
ATOM 660 C C . LEU A 1 93 ? -1.098 -30.953 -14.664 1 98.44 93 LEU A C 1
ATOM 662 O O . LEU A 1 93 ? -1.431 -32.062 -14.258 1 98.44 93 LEU A O 1
ATOM 666 N N . PRO A 1 94 ? -0.478 -30.719 -15.82 1 97.12 94 PRO A N 1
ATOM 667 C CA . PRO A 1 94 ? -0.14 -31.891 -16.641 1 97.12 94 PRO A CA 1
ATOM 668 C C . PRO A 1 94 ? 0.826 -32.844 -15.945 1 97.12 94 PRO A C 1
ATOM 670 O O . PRO A 1 94 ? 1.523 -32.438 -15.008 1 97.12 94 PRO A O 1
ATOM 673 N N . GLN A 1 95 ? 0.879 -34 -16.422 1 95.31 95 GLN A N 1
ATOM 674 C CA . GLN A 1 95 ? 1.664 -35.062 -15.82 1 95.31 95 GLN A CA 1
ATOM 675 C C . GLN A 1 95 ? 3.154 -34.75 -15.844 1 95.31 95 GLN A C 1
ATOM 677 O O . GLN A 1 95 ? 3.92 -35.25 -15.016 1 95.31 95 GLN A O 1
ATOM 682 N N . VAL A 1 96 ? 3.531 -33.906 -16.75 1 94.19 96 VAL A N 1
ATOM 683 C CA . VAL A 1 96 ? 4.941 -33.562 -16.906 1 94.19 96 VAL A CA 1
ATOM 684 C C . VAL A 1 96 ? 5.414 -32.781 -15.688 1 94.19 96 VAL A C 1
ATOM 686 O O . VAL A 1 96 ? 6.617 -32.719 -15.414 1 94.19 96 VAL A O 1
ATOM 689 N N . VAL A 1 97 ? 4.477 -32.156 -15.008 1 97 97 VAL A N 1
ATOM 690 C CA . VAL A 1 97 ? 4.828 -31.438 -13.781 1 97 97 VAL A CA 1
ATOM 691 C C . VAL A 1 97 ? 4.848 -32.406 -12.609 1 97 97 VAL A C 1
ATOM 693 O O . VAL A 1 97 ? 3.795 -32.844 -12.133 1 97 97 VAL A O 1
ATOM 696 N N . HIS A 1 98 ? 5.996 -32.656 -12.109 1 96.88 98 HIS A N 1
ATOM 697 C CA . HIS A 1 98 ? 6.152 -33.656 -11.062 1 96.88 98 HIS A CA 1
ATOM 698 C C . HIS A 1 98 ? 5.891 -33.062 -9.688 1 96.88 98 HIS A C 1
ATOM 700 O O . HIS A 1 98 ? 5.82 -31.828 -9.531 1 96.88 98 HIS A O 1
ATOM 706 N N . ALA A 1 99 ? 5.777 -33.938 -8.695 1 96.62 99 ALA A N 1
ATOM 707 C CA . ALA A 1 99 ? 5.434 -33.562 -7.328 1 96.62 99 ALA A CA 1
ATOM 708 C C . ALA A 1 99 ? 6.488 -32.656 -6.73 1 96.62 99 ALA A C 1
ATOM 710 O O . ALA A 1 99 ? 6.16 -31.719 -5.996 1 96.62 99 ALA A O 1
ATOM 711 N N . ASP A 1 100 ? 7.699 -32.875 -7.074 1 96.31 100 ASP A N 1
ATOM 712 C CA . ASP A 1 100 ? 8.789 -32.125 -6.445 1 96.31 100 ASP A CA 1
ATOM 713 C C . ASP A 1 100 ? 9.141 -30.891 -7.246 1 96.31 100 ASP A C 1
ATOM 715 O O . ASP A 1 100 ? 10.008 -30.109 -6.848 1 96.31 100 ASP A O 1
ATOM 719 N N . ASP A 1 101 ? 8.484 -30.688 -8.367 1 97.44 101 ASP A N 1
ATOM 720 C CA . ASP A 1 101 ? 8.734 -29.5 -9.172 1 97.44 101 ASP A CA 1
ATOM 721 C C . ASP A 1 101 ? 8.156 -28.25 -8.5 1 97.44 101 ASP A C 1
ATOM 723 O O . ASP A 1 101 ? 7.137 -28.328 -7.816 1 97.44 101 ASP A O 1
ATOM 727 N N . PHE A 1 102 ? 8.852 -27.172 -8.688 1 98.25 102 PHE A N 1
ATOM 728 C CA . PHE A 1 102 ? 8.305 -25.891 -8.258 1 98.25 102 PHE A CA 1
ATOM 729 C C . PHE A 1 102 ? 7.176 -25.453 -9.188 1 98.25 102 PHE A C 1
ATOM 731 O O . PHE A 1 102 ? 7.207 -25.719 -10.383 1 98.25 102 PHE A O 1
ATOM 738 N N . VAL A 1 103 ? 6.199 -24.812 -8.602 1 98.69 103 VAL A N 1
ATOM 739 C CA . VAL A 1 103 ? 5.086 -24.203 -9.32 1 98.69 103 VAL A CA 1
ATOM 740 C C . VAL A 1 103 ? 4.879 -22.766 -8.836 1 98.69 103 VAL A C 1
ATOM 742 O O . VAL A 1 103 ? 5.168 -22.453 -7.68 1 98.69 103 VAL A O 1
ATOM 745 N N . LEU A 1 104 ? 4.402 -21.906 -9.734 1 98.75 104 LEU A N 1
ATOM 746 C CA . LEU A 1 104 ? 4.051 -20.531 -9.422 1 98.75 104 LEU A CA 1
ATOM 747 C C . LEU A 1 104 ? 2.549 -20.375 -9.211 1 98.75 104 LEU A C 1
ATOM 749 O O . LEU A 1 104 ? 1.756 -20.984 -9.938 1 98.75 104 LEU A O 1
ATOM 753 N N . VAL A 1 105 ? 2.162 -19.656 -8.219 1 98.88 105 VAL A N 1
ATOM 754 C CA . VAL A 1 105 ? 0.782 -19.203 -8.086 1 98.88 105 VAL A CA 1
ATOM 755 C C . VAL A 1 105 ? 0.726 -17.688 -8.219 1 98.88 105 VAL A C 1
ATOM 757 O O . VAL A 1 105 ? 1.459 -16.969 -7.527 1 98.88 105 VAL A O 1
ATOM 760 N N . HIS A 1 106 ? -0.062 -17.172 -9.078 1 98.81 106 HIS A N 1
ATOM 761 C CA . HIS A 1 106 ? -0.123 -15.734 -9.344 1 98.81 106 HIS A CA 1
ATOM 762 C C . HIS A 1 106 ? -1.566 -15.258 -9.469 1 98.81 106 HIS A C 1
ATOM 764 O O . HIS A 1 106 ? -2.398 -15.938 -10.078 1 98.81 106 HIS A O 1
ATOM 770 N N . ASP A 1 107 ? -1.907 -14.156 -8.867 1 97.56 107 ASP A N 1
ATOM 771 C CA . ASP A 1 107 ? -3.252 -13.586 -8.922 1 97.56 107 ASP A CA 1
ATOM 772 C C . ASP A 1 107 ? -3.598 -13.117 -10.328 1 97.56 107 ASP A C 1
ATOM 774 O O . ASP A 1 107 ? -2.795 -12.445 -10.984 1 97.56 107 ASP A O 1
ATOM 778 N N . ALA A 1 108 ? -4.781 -13.375 -10.742 1 96.94 108 ALA A N 1
ATOM 779 C CA . ALA A 1 108 ? -5.25 -13.008 -12.078 1 96.94 108 ALA A CA 1
ATOM 780 C C . ALA A 1 108 ? -5.316 -11.492 -12.227 1 96.94 108 ALA A C 1
ATOM 782 O O . ALA A 1 108 ? -5.215 -10.969 -13.344 1 96.94 108 ALA A O 1
ATOM 783 N N . ALA A 1 109 ? -5.41 -10.844 -11.125 1 94.94 109 ALA A N 1
ATOM 784 C CA . ALA A 1 109 ? -5.609 -9.398 -11.164 1 94.94 109 ALA A CA 1
ATOM 785 C C . ALA A 1 109 ? -4.316 -8.656 -10.852 1 94.94 109 ALA A C 1
ATOM 787 O O . ALA A 1 109 ? -4.348 -7.508 -10.406 1 94.94 109 ALA A O 1
ATOM 788 N N . ARG A 1 110 ? -3.191 -9.25 -11.031 1 96.62 110 ARG A N 1
ATOM 789 C CA . ARG A 1 110 ? -1.881 -8.609 -10.93 1 96.62 110 ARG A CA 1
ATOM 790 C C . ARG A 1 110 ? -1.153 -8.648 -12.273 1 96.62 110 ARG A C 1
ATOM 792 O O . ARG A 1 110 ? -0.223 -9.438 -12.461 1 96.62 110 ARG A O 1
ATOM 799 N N . PRO A 1 111 ? -1.478 -7.742 -13.078 1 97 111 PRO A N 1
ATOM 800 C CA . PRO A 1 111 ? -1.025 -7.809 -14.469 1 97 111 PRO A CA 1
ATOM 801 C C . PRO A 1 111 ? 0.366 -7.211 -14.664 1 97 111 PRO A C 1
ATOM 803 O O . PRO A 1 111 ? 0.915 -7.266 -15.773 1 97 111 PRO A O 1
ATOM 806 N N . ASN A 1 112 ? 1.019 -6.703 -13.641 1 95.44 112 ASN A N 1
ATOM 807 C CA . ASN A 1 112 ? 2.191 -5.867 -13.875 1 95.44 112 ASN A CA 1
ATOM 808 C C . ASN A 1 112 ? 3.426 -6.426 -13.172 1 95.44 112 ASN A C 1
ATOM 810 O O . ASN A 1 112 ? 4.277 -5.668 -12.711 1 95.44 112 ASN A O 1
ATOM 814 N N . VAL A 1 113 ? 3.512 -7.73 -13.109 1 97.19 113 VAL A N 1
ATOM 815 C CA . VAL A 1 113 ? 4.727 -8.289 -12.531 1 97.19 113 VAL A CA 1
ATOM 816 C C . VAL A 1 113 ? 5.906 -8.047 -13.469 1 97.19 113 VAL A C 1
ATOM 818 O O . VAL A 1 113 ? 5.836 -8.359 -14.656 1 97.19 113 VAL A O 1
ATOM 821 N N . ALA A 1 114 ? 6.965 -7.43 -12.945 1 95.81 114 ALA A N 1
ATOM 822 C CA . ALA A 1 114 ? 8.156 -7.164 -13.75 1 95.81 114 ALA A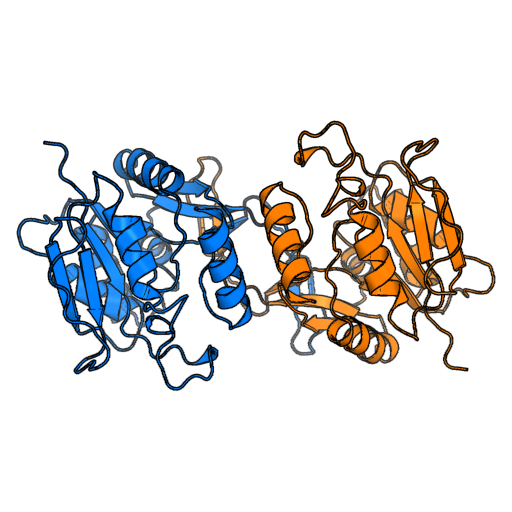 CA 1
ATOM 823 C C . ALA A 1 114 ? 8.93 -8.453 -14.031 1 95.81 114 ALA A C 1
ATOM 825 O O . ALA A 1 114 ? 9.055 -9.305 -13.148 1 95.81 114 ALA A O 1
ATOM 826 N N . LEU A 1 115 ? 9.469 -8.5 -15.242 1 96.56 115 LEU A N 1
ATOM 827 C CA . LEU A 1 115 ? 10.273 -9.656 -15.617 1 96.56 115 LEU A CA 1
ATOM 828 C C . LEU A 1 115 ? 11.453 -9.836 -14.664 1 96.56 115 LEU A C 1
ATOM 830 O O . LEU A 1 115 ? 11.781 -10.961 -14.289 1 96.56 115 LEU A O 1
ATOM 834 N N . SER A 1 116 ? 12.016 -8.727 -14.281 1 97.56 116 SER A N 1
ATOM 835 C CA . SER A 1 116 ? 13.156 -8.773 -13.383 1 97.56 116 SER A CA 1
ATOM 836 C C . SER A 1 116 ? 12.758 -9.305 -12.008 1 97.56 116 SER A C 1
ATOM 838 O O . SER A 1 116 ? 13.531 -10.031 -11.375 1 97.56 116 SER A O 1
ATOM 840 N N . ASP A 1 117 ? 11.586 -8.914 -11.516 1 97.94 117 ASP A N 1
ATOM 841 C CA . ASP A 1 117 ? 11.109 -9.422 -10.234 1 97.94 117 ASP A CA 1
ATOM 842 C C . ASP A 1 117 ? 10.828 -10.922 -10.305 1 97.94 117 ASP A C 1
ATOM 844 O O . ASP A 1 117 ? 11.156 -11.664 -9.383 1 97.94 117 ASP A O 1
ATOM 848 N N . LEU A 1 118 ? 10.227 -11.359 -11.422 1 98.19 118 LEU A N 1
ATOM 849 C CA . LEU A 1 118 ? 9.945 -12.773 -11.633 1 98.19 118 LEU A CA 1
ATOM 850 C C . LEU A 1 118 ? 11.242 -13.578 -11.695 1 98.19 118 LEU A C 1
ATOM 852 O O . LEU A 1 118 ? 11.336 -14.664 -11.109 1 98.19 118 LEU A O 1
ATOM 856 N N . GLU A 1 119 ? 12.203 -13.008 -12.359 1 98.06 119 GLU A N 1
ATOM 857 C CA . GLU A 1 119 ? 13.508 -13.648 -12.445 1 98.06 119 GLU A CA 1
ATOM 858 C C . GLU A 1 119 ? 14.125 -13.836 -11.062 1 98.06 119 GLU A C 1
ATOM 860 O O . GLU A 1 119 ? 14.617 -14.922 -10.734 1 98.06 119 GLU A O 1
ATOM 865 N N . ARG A 1 120 ? 14.117 -12.812 -10.281 1 98.12 120 ARG A N 1
ATOM 866 C CA . ARG A 1 120 ? 14.68 -12.875 -8.938 1 98.12 120 ARG A CA 1
ATOM 867 C C . ARG A 1 120 ? 13.93 -13.891 -8.078 1 98.12 120 ARG A C 1
ATOM 869 O O . ARG A 1 120 ? 14.547 -14.641 -7.316 1 98.12 120 ARG A O 1
ATOM 876 N N . LEU A 1 121 ? 12.633 -13.93 -8.242 1 98.62 121 LEU A N 1
ATOM 877 C CA . LEU A 1 121 ? 11.828 -14.891 -7.496 1 98.62 121 LEU A CA 1
ATOM 878 C C . LEU A 1 121 ? 12.211 -16.312 -7.855 1 98.62 121 LEU A C 1
ATOM 880 O O . LEU A 1 121 ? 12.422 -17.156 -6.969 1 98.62 121 LEU A O 1
ATOM 884 N N . LEU A 1 122 ? 12.281 -16.594 -9.141 1 98.19 122 LEU A N 1
ATOM 885 C CA . LEU A 1 122 ? 12.578 -17.953 -9.609 1 98.19 122 LEU A CA 1
ATOM 886 C C . LEU A 1 122 ? 13.984 -18.375 -9.188 1 98.19 122 LEU A C 1
ATOM 888 O O . LEU A 1 122 ? 14.18 -19.484 -8.711 1 98.19 122 LEU A O 1
ATOM 892 N N . GLU A 1 123 ? 14.898 -17.438 -9.32 1 97.81 123 GLU A N 1
ATOM 893 C CA . GLU A 1 123 ? 16.281 -17.766 -8.969 1 97.81 123 GLU A CA 1
ATOM 894 C C . GLU A 1 123 ? 16.406 -18.031 -7.469 1 97.81 123 GLU A C 1
ATOM 896 O O . GLU A 1 123 ? 16.906 -19.078 -7.066 1 97.81 123 GLU A O 1
ATOM 901 N N . ALA A 1 124 ? 15.938 -17.125 -6.691 1 97.94 124 ALA A N 1
ATOM 902 C CA . ALA A 1 124 ? 16.078 -17.234 -5.242 1 97.94 124 ALA A CA 1
ATOM 903 C C . ALA A 1 124 ? 15.188 -18.359 -4.695 1 97.94 124 ALA A C 1
ATOM 905 O O . ALA A 1 124 ? 15.602 -19.109 -3.814 1 97.94 124 ALA A O 1
ATOM 906 N N . GLY A 1 125 ? 14 -18.438 -5.211 1 97.75 125 GLY A N 1
ATOM 907 C CA . GLY A 1 125 ? 13.039 -19.422 -4.719 1 97.75 125 GLY A CA 1
ATOM 908 C C . GLY A 1 125 ? 13.43 -20.844 -5.027 1 97.75 125 GLY A C 1
ATOM 909 O O . GLY A 1 125 ? 13.273 -21.734 -4.184 1 97.75 125 GLY A O 1
ATOM 910 N N . CYS A 1 126 ? 13.945 -21.062 -6.203 1 96.38 126 CYS A N 1
ATOM 911 C CA . CYS A 1 126 ? 14.32 -22.422 -6.586 1 96.38 126 CYS A CA 1
ATOM 912 C C . CYS 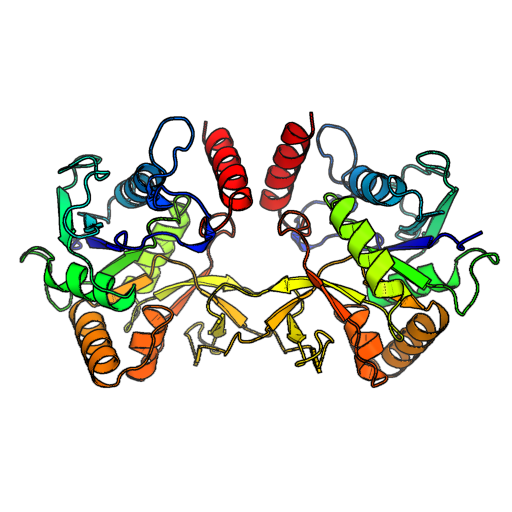A 1 126 ? 15.578 -22.875 -5.852 1 96.38 126 CYS A C 1
ATOM 914 O O . CYS A 1 126 ? 15.836 -24.078 -5.734 1 96.38 126 CYS A O 1
ATOM 916 N N . ALA A 1 127 ? 16.328 -21.953 -5.395 1 96.81 127 ALA A N 1
ATOM 917 C CA . ALA A 1 127 ? 17.531 -22.266 -4.641 1 96.81 127 ALA A CA 1
ATOM 918 C C . ALA A 1 127 ? 17.234 -22.422 -3.154 1 96.81 127 ALA A C 1
ATOM 920 O O . ALA A 1 127 ? 18.094 -22.812 -2.373 1 96.81 127 ALA A O 1
ATOM 921 N N . HIS A 1 128 ? 16.062 -22.078 -2.754 1 97 128 HIS A N 1
ATOM 922 C CA . HIS A 1 128 ? 15.648 -22.141 -1.356 1 97 128 HIS A CA 1
ATOM 923 C C . HIS A 1 128 ? 14.945 -23.469 -1.052 1 97 128 HIS A C 1
ATOM 925 O O . HIS A 1 128 ? 14.203 -23.984 -1.887 1 97 128 HIS A O 1
ATOM 931 N N . PRO A 1 129 ? 15.125 -23.984 0.116 1 96.62 129 PRO A N 1
ATOM 932 C CA . PRO A 1 129 ? 14.555 -25.297 0.413 1 96.62 129 PRO A CA 1
ATOM 933 C C . PRO A 1 129 ? 13.031 -25.297 0.415 1 96.62 129 PRO A C 1
ATOM 935 O O . PRO A 1 129 ? 12.406 -26.328 0.139 1 96.62 129 PRO A O 1
ATOM 938 N N . VAL A 1 130 ? 12.414 -24.234 0.677 1 97.94 130 VAL A N 1
ATOM 939 C CA . VAL A 1 130 ? 10.961 -24.172 0.825 1 97.94 130 VAL A CA 1
ATOM 940 C C . VAL A 1 130 ? 10.352 -23.484 -0.398 1 97.94 130 VAL A C 1
ATOM 942 O O . VAL A 1 130 ? 9.336 -23.953 -0.926 1 97.94 130 VAL A O 1
ATOM 945 N N . GLY A 1 131 ? 10.867 -22.453 -0.845 1 98.62 131 GLY A N 1
ATOM 946 C CA . GLY A 1 131 ? 10.32 -21.562 -1.856 1 98.62 131 GLY A CA 1
ATOM 947 C C . GLY A 1 131 ? 10.32 -20.109 -1.434 1 98.62 131 GLY A C 1
ATOM 948 O O . GLY A 1 131 ? 11.031 -19.719 -0.498 1 98.62 131 GLY A O 1
ATOM 949 N N . ALA A 1 132 ? 9.555 -19.281 -2.125 1 98.88 132 ALA A N 1
ATOM 950 C CA . ALA A 1 132 ? 9.617 -17.844 -1.886 1 98.88 132 ALA A CA 1
ATOM 951 C C . ALA A 1 132 ? 8.352 -17.141 -2.377 1 98.88 132 ALA A C 1
ATOM 953 O O . ALA A 1 132 ? 7.559 -17.734 -3.115 1 98.88 132 ALA A O 1
ATOM 954 N N . ILE A 1 133 ? 8.164 -15.945 -1.921 1 98.94 133 ILE A N 1
ATOM 955 C CA . ILE A 1 133 ? 7.074 -15.117 -2.42 1 98.94 133 ILE A CA 1
ATOM 956 C C . ILE A 1 133 ? 7.602 -13.719 -2.74 1 98.94 133 ILE A C 1
ATOM 958 O O . ILE A 1 133 ? 8.57 -13.258 -2.133 1 98.94 133 ILE A O 1
ATOM 962 N N . LEU A 1 134 ? 7.008 -13.086 -3.709 1 98.81 134 LEU A N 1
ATOM 963 C CA . LEU A 1 134 ? 7.234 -11.648 -3.865 1 98.81 134 LEU A CA 1
ATOM 964 C C . LEU A 1 134 ? 6.562 -10.867 -2.74 1 98.81 134 LEU A C 1
ATOM 966 O O . LEU A 1 134 ? 5.477 -11.234 -2.285 1 98.81 134 LEU A O 1
ATOM 970 N N . ALA A 1 135 ? 7.176 -9.836 -2.318 1 98.56 135 ALA A N 1
ATOM 971 C CA . ALA A 1 135 ? 6.66 -9.008 -1.227 1 98.56 135 ALA A CA 1
ATOM 972 C C . ALA A 1 135 ? 7.285 -7.617 -1.246 1 98.56 135 ALA A C 1
ATOM 974 O O . ALA A 1 135 ? 8.266 -7.379 -1.958 1 98.56 135 ALA A O 1
ATOM 975 N N . VAL A 1 136 ? 6.66 -6.723 -0.517 1 95.88 136 VAL A N 1
ATOM 976 C CA . VAL A 1 136 ? 7.16 -5.359 -0.371 1 95.88 136 VAL A CA 1
ATOM 977 C C . VAL A 1 136 ? 7.191 -4.977 1.107 1 95.88 136 VAL A C 1
ATOM 979 O O . VAL A 1 136 ? 6.242 -5.25 1.846 1 95.88 136 VAL A O 1
ATOM 982 N N . PRO A 1 137 ? 8.289 -4.348 1.584 1 94.94 137 PRO A N 1
ATOM 983 C CA . PRO A 1 137 ? 8.32 -3.9 2.979 1 94.94 137 PRO A CA 1
ATOM 984 C C . PRO A 1 137 ? 7.219 -2.889 3.293 1 94.94 137 PRO A C 1
ATOM 986 O O . PRO A 1 137 ? 6.871 -2.066 2.443 1 94.94 137 PRO A O 1
ATOM 989 N N . VAL A 1 138 ? 6.648 -2.996 4.492 1 94.12 138 VAL A N 1
ATOM 990 C CA . VAL A 1 138 ? 5.688 -2.008 4.973 1 94.12 138 VAL A CA 1
ATOM 991 C C . VAL A 1 138 ? 6.414 -0.71 5.324 1 94.12 138 VAL A C 1
ATOM 993 O O . VAL A 1 138 ? 7.363 -0.717 6.109 1 94.12 138 VAL A O 1
ATOM 996 N N . ARG A 1 139 ? 5.918 0.417 4.77 1 88.75 139 ARG A N 1
ATOM 997 C CA . ARG A 1 139 ? 6.574 1.701 4.996 1 88.75 139 ARG A CA 1
ATOM 998 C C . ARG A 1 139 ? 5.68 2.639 5.801 1 88.75 139 ARG A C 1
ATOM 1000 O O . ARG A 1 139 ? 6.172 3.471 6.562 1 88.75 139 ARG A O 1
ATOM 1007 N N . ASP A 1 140 ? 4.453 2.475 5.703 1 92.62 140 ASP A N 1
ATOM 1008 C CA . ASP A 1 140 ? 3.508 3.336 6.402 1 92.62 140 ASP A CA 1
ATOM 1009 C C . ASP A 1 140 ? 3.416 2.961 7.883 1 92.62 140 ASP A C 1
ATOM 1011 O O . ASP A 1 140 ? 3.596 1.797 8.242 1 92.62 140 ASP A O 1
ATOM 1015 N N . THR A 1 141 ? 3.143 3.961 8.68 1 95.94 141 THR A N 1
ATOM 1016 C CA . THR A 1 141 ? 2.775 3.693 10.062 1 95.94 141 THR A CA 1
ATOM 1017 C C . THR A 1 141 ? 1.462 2.918 10.133 1 95.94 141 THR A C 1
ATOM 1019 O O . THR A 1 141 ? 0.534 3.189 9.367 1 95.94 141 THR A O 1
ATOM 1022 N N . LEU A 1 142 ? 1.406 1.948 11.008 1 97.31 142 LEU A N 1
ATOM 1023 C CA . LEU A 1 142 ? 0.219 1.109 11.141 1 97.31 142 LEU A CA 1
ATOM 1024 C C . LEU A 1 142 ? -0.541 1.435 12.422 1 97.31 142 LEU A C 1
ATOM 1026 O O . LEU A 1 142 ? 0.062 1.568 13.484 1 97.31 142 LEU A O 1
ATOM 1030 N N . LYS A 1 143 ? -1.844 1.6 12.227 1 98.38 143 LYS A N 1
ATOM 1031 C CA . LYS A 1 143 ? -2.729 1.852 13.359 1 98.38 143 LYS A CA 1
ATOM 1032 C C . LYS A 1 143 ? -3.736 0.719 13.539 1 98.38 143 LYS A C 1
ATOM 1034 O O . LYS A 1 143 ? -4.277 0.206 12.555 1 98.38 143 LYS A O 1
ATOM 1039 N N . ARG A 1 144 ? -3.922 0.318 14.75 1 97.62 144 ARG A N 1
ATOM 1040 C CA . ARG A 1 144 ? -5.012 -0.596 15.086 1 97.62 144 ARG A CA 1
ATOM 1041 C C . ARG A 1 144 ? -6.262 0.171 15.5 1 97.62 144 ARG A C 1
ATOM 1043 O O . ARG A 1 144 ? -6.215 0.987 16.422 1 97.62 144 ARG A O 1
ATOM 1050 N N . ALA A 1 145 ? -7.293 -0.104 14.82 1 97.81 145 ALA A N 1
ATOM 1051 C CA . ALA A 1 145 ? -8.547 0.571 15.148 1 97.81 145 ALA A CA 1
ATOM 1052 C C . ALA A 1 145 ? -9.266 -0.135 16.297 1 97.81 145 ALA A C 1
ATOM 1054 O O . ALA A 1 145 ? -9.273 -1.366 16.359 1 97.81 145 ALA A O 1
ATOM 1055 N N . GLY A 1 146 ? -9.93 0.69 17.156 1 95.88 146 GLY A N 1
ATOM 1056 C CA . GLY A 1 146 ? -10.891 0.152 18.094 1 95.88 146 GLY A CA 1
ATOM 1057 C C . GLY A 1 146 ? -12.266 -0.063 17.484 1 95.88 146 GLY A C 1
ATOM 1058 O O . GLY A 1 146 ? -12.477 0.217 16.312 1 95.88 146 GLY A O 1
ATOM 1059 N N . SER A 1 147 ? -13.156 -0.609 18.25 1 93.94 147 SER A N 1
ATOM 1060 C CA . SER A 1 147 ? -14.508 -0.89 17.781 1 93.94 147 SER A CA 1
ATOM 1061 C C . SER A 1 147 ? -15.25 0.395 17.422 1 93.94 147 SER A C 1
ATOM 1063 O O . SER A 1 147 ? -16.203 0.375 16.641 1 93.94 147 SER A O 1
ATOM 1065 N N . ASP A 1 148 ? -14.766 1.517 17.891 1 93.81 148 ASP A N 1
ATOM 1066 C CA . ASP A 1 148 ? -15.461 2.783 17.672 1 93.81 148 ASP A CA 1
ATOM 1067 C C . ASP A 1 148 ? -14.82 3.582 16.547 1 93.81 148 ASP A C 1
ATOM 1069 O O . ASP A 1 148 ? -15.141 4.754 16.344 1 93.81 148 ASP A O 1
ATOM 1073 N N . GLY A 1 149 ? -13.82 3.01 15.883 1 95.38 149 GLY A N 1
ATOM 1074 C CA . GLY A 1 149 ? -13.203 3.672 14.75 1 95.38 149 GLY A CA 1
ATOM 1075 C C . GLY A 1 149 ? -12.031 4.555 15.141 1 95.38 149 GLY A C 1
ATOM 1076 O O . GLY A 1 149 ? -11.383 5.152 14.273 1 95.38 149 GLY A O 1
ATOM 1077 N N . SER A 1 150 ? -11.797 4.617 16.438 1 97.81 150 SER A N 1
ATOM 1078 C CA . SER A 1 150 ? -10.648 5.375 16.922 1 97.81 150 SER A CA 1
ATOM 1079 C C . SER A 1 150 ? -9.422 4.484 17.078 1 97.81 150 SER A C 1
ATOM 1081 O O . SER A 1 150 ? -9.539 3.256 17.094 1 97.81 150 SER A O 1
ATOM 1083 N N . ILE A 1 151 ? -8.281 5.125 17.109 1 98.44 151 ILE A N 1
ATOM 1084 C CA . ILE A 1 151 ? -7.023 4.395 17.156 1 98.44 151 ILE A CA 1
ATOM 1085 C C . ILE A 1 151 ? -6.824 3.799 18.547 1 98.44 151 ILE A C 1
ATOM 1087 O O . ILE A 1 151 ? -6.863 4.516 19.562 1 98.44 151 ILE A O 1
ATOM 1091 N N . ASP A 1 152 ? -6.613 2.471 18.609 1 97.62 152 ASP A N 1
ATOM 1092 C CA . ASP A 1 152 ? -6.262 1.806 19.859 1 97.62 152 ASP A CA 1
ATOM 1093 C C . ASP A 1 152 ? -4.754 1.857 20.109 1 97.62 152 ASP A C 1
ATOM 1095 O O . ASP A 1 152 ? -4.305 1.821 21.25 1 97.62 152 ASP A O 1
ATOM 1099 N N . GLY A 1 153 ? -4.008 1.896 19 1 96.75 153 GLY A N 1
ATOM 1100 C CA . GLY A 1 153 ? -2.562 1.98 19.141 1 96.75 153 GLY A CA 1
ATOM 1101 C C . GLY A 1 153 ? -1.821 1.895 17.828 1 96.75 153 GLY A C 1
ATOM 1102 O O . GLY A 1 153 ? -2.418 1.588 16.797 1 96.75 153 GLY A O 1
ATOM 1103 N N . THR A 1 154 ? -0.601 2.242 17.891 1 96.69 154 THR A N 1
ATOM 1104 C CA . THR A 1 154 ? 0.32 2.082 16.766 1 96.69 154 THR A CA 1
ATOM 1105 C C . THR A 1 154 ? 1.001 0.716 16.812 1 96.69 154 THR A C 1
ATOM 1107 O O . THR A 1 154 ? 1.498 0.303 17.875 1 96.69 154 THR A O 1
ATOM 1110 N N . GLU A 1 155 ? 0.927 0.004 15.68 1 94.56 155 GLU A N 1
ATOM 1111 C CA . GLU A 1 155 ? 1.538 -1.32 15.602 1 94.56 155 GLU A CA 1
ATOM 1112 C C . GLU A 1 155 ? 2.973 -1.236 15.086 1 94.56 155 GLU A C 1
ATOM 1114 O O . GLU A 1 155 ? 3.271 -0.455 14.18 1 94.56 155 GLU A O 1
ATOM 1119 N N . PRO A 1 156 ? 3.879 -2.029 15.719 1 90.81 156 PRO A N 1
ATOM 1120 C CA . PRO A 1 156 ? 5.242 -2.072 15.188 1 90.81 156 PRO A CA 1
ATOM 1121 C C . PRO A 1 156 ? 5.301 -2.596 13.758 1 90.81 156 PRO A C 1
ATOM 1123 O O . PRO A 1 156 ? 4.602 -3.555 13.414 1 90.81 156 PRO A O 1
ATOM 1126 N N . ARG A 1 157 ? 6.051 -1.983 12.945 1 91.5 157 ARG A N 1
ATOM 1127 C CA . ARG A 1 157 ? 6.113 -2.406 11.547 1 91.5 157 ARG A CA 1
ATOM 1128 C C . ARG A 1 157 ? 7.508 -2.904 11.188 1 91.5 157 ARG A C 1
ATOM 1130 O O . ARG A 1 157 ? 7.84 -3.039 10.008 1 91.5 157 ARG A O 1
ATOM 1137 N N . GLU A 1 158 ? 8.305 -3.143 12.156 1 91.44 158 GLU A N 1
ATOM 1138 C CA . GLU A 1 158 ? 9.648 -3.645 11.898 1 91.44 158 GLU A CA 1
ATOM 1139 C C . GLU A 1 158 ? 9.609 -5.008 11.211 1 91.44 158 GLU A C 1
ATOM 1141 O O . GLU A 1 158 ? 8.906 -5.914 11.664 1 91.44 158 GLU A O 1
ATOM 1146 N N . ARG A 1 159 ? 10.336 -5.164 10.102 1 95.25 159 ARG A N 1
ATOM 1147 C CA . ARG A 1 159 ? 10.469 -6.398 9.328 1 95.25 159 ARG A CA 1
ATOM 1148 C C . ARG A 1 159 ? 9.117 -6.891 8.836 1 95.25 159 ARG A C 1
ATOM 1150 O O . ARG A 1 159 ? 8.898 -8.102 8.703 1 95.25 159 ARG A O 1
ATOM 1157 N N . LEU A 1 160 ? 8.195 -6.008 8.812 1 96.88 160 LEU A N 1
ATOM 1158 C CA . LEU A 1 160 ? 6.879 -6.355 8.297 1 96.88 160 LEU A CA 1
ATOM 1159 C C . LEU A 1 160 ? 6.812 -6.141 6.785 1 96.88 160 LEU A C 1
ATOM 1161 O O . LEU A 1 160 ? 7.316 -5.137 6.273 1 96.88 160 LEU A O 1
ATOM 1165 N N . TRP A 1 161 ? 6.18 -7.102 6.082 1 97.75 161 TRP A N 1
ATOM 1166 C CA . TRP A 1 161 ? 6.09 -7.105 4.629 1 97.75 161 TRP A CA 1
ATOM 1167 C C . TRP A 1 161 ? 4.652 -7.328 4.172 1 97.75 161 TRP A C 1
ATOM 1169 O O . TRP A 1 161 ? 3.889 -8.039 4.828 1 97.75 161 TRP A O 1
ATOM 1179 N N . ARG A 1 162 ? 4.312 -6.723 3.1 1 96.94 162 ARG A N 1
ATOM 1180 C CA . ARG A 1 162 ? 3.08 -7.062 2.396 1 96.94 162 ARG A CA 1
ATOM 1181 C C . ARG A 1 162 ? 3.316 -8.188 1.391 1 96.94 162 ARG A C 1
ATOM 1183 O O . ARG A 1 162 ? 4.207 -8.094 0.545 1 96.94 162 ARG A O 1
ATOM 1190 N N . ALA A 1 163 ? 2.529 -9.195 1.45 1 98.38 163 ALA A N 1
ATOM 1191 C CA . ALA A 1 163 ? 2.684 -10.352 0.571 1 98.38 163 ALA A CA 1
ATOM 1192 C C . ALA A 1 163 ? 2.074 -10.078 -0.802 1 98.38 163 ALA A C 1
ATOM 1194 O O . ALA A 1 163 ? 0.954 -9.57 -0.903 1 98.38 163 ALA A O 1
ATOM 1195 N N . PHE A 1 164 ? 2.834 -10.375 -1.846 1 98.44 164 PHE A N 1
ATOM 1196 C CA . PHE A 1 164 ? 2.375 -10.297 -3.229 1 98.44 164 PHE A CA 1
ATOM 1197 C C . PHE A 1 164 ? 2.457 -11.664 -3.898 1 98.44 164 PHE A C 1
ATOM 1199 O O . PHE A 1 164 ? 2.875 -12.641 -3.277 1 98.44 164 PHE A O 1
ATOM 1206 N N . THR A 1 165 ? 1.876 -11.781 -4.992 1 98.69 165 THR A N 1
ATOM 1207 C CA . THR A 1 165 ? 2.129 -12.867 -5.93 1 98.69 165 THR A CA 1
ATOM 1208 C C . THR A 1 165 ? 2.904 -12.367 -7.145 1 98.69 165 THR A C 1
ATOM 1210 O O . THR A 1 165 ? 2.889 -11.172 -7.445 1 98.69 165 THR A O 1
ATOM 1213 N N . PRO A 1 166 ? 3.645 -13.359 -7.727 1 98.69 166 PRO A N 1
ATOM 1214 C CA . PRO A 1 166 ? 3.637 -14.82 -7.648 1 98.69 166 PRO A CA 1
ATOM 1215 C C . PRO A 1 166 ? 4.301 -15.344 -6.375 1 98.69 166 PRO A C 1
ATOM 1217 O O . PRO A 1 166 ? 5.121 -14.648 -5.77 1 98.69 166 PRO A O 1
ATOM 1220 N N . GLN A 1 167 ? 3.855 -16.438 -6.008 1 98.88 167 GLN A N 1
ATOM 1221 C CA . GLN A 1 167 ? 4.469 -17.234 -4.961 1 98.88 167 GLN A CA 1
ATOM 1222 C C . GLN A 1 167 ? 4.906 -18.594 -5.496 1 98.88 167 GLN A C 1
ATOM 1224 O O . GLN A 1 167 ? 4.223 -19.188 -6.34 1 98.88 167 GLN A O 1
ATOM 1229 N N . LEU A 1 168 ? 6.031 -19.062 -5.09 1 98.81 168 LEU A N 1
ATOM 1230 C CA . LEU A 1 168 ? 6.707 -20.219 -5.684 1 98.81 168 LEU A CA 1
ATOM 1231 C C . LEU A 1 168 ? 6.957 -21.297 -4.637 1 98.81 168 LEU A C 1
ATOM 1233 O O . LEU A 1 168 ? 7.695 -21.078 -3.676 1 98.81 168 LEU A O 1
ATOM 1237 N N . PHE A 1 169 ? 6.41 -22.484 -4.895 1 98.81 169 PHE A N 1
ATOM 1238 C CA . PHE A 1 169 ? 6.559 -23.594 -3.971 1 98.81 169 PHE A CA 1
ATOM 1239 C C . PHE A 1 169 ? 6.562 -24.922 -4.719 1 98.81 169 PHE A C 1
ATOM 1241 O O . PHE A 1 169 ? 6.16 -24.984 -5.883 1 98.81 169 PHE A O 1
ATOM 1248 N N . ARG A 1 170 ? 7.07 -25.953 -4.066 1 98.38 170 ARG A N 1
ATOM 1249 C CA . ARG A 1 170 ? 6.969 -27.281 -4.645 1 98.38 170 ARG A CA 1
ATOM 1250 C C . ARG A 1 170 ? 5.516 -27.75 -4.699 1 98.38 170 ARG A C 1
ATOM 1252 O O . ARG A 1 170 ? 4.762 -27.562 -3.738 1 98.38 170 ARG A O 1
ATOM 1259 N N . ARG A 1 171 ? 5.16 -28.359 -5.789 1 98.38 171 ARG A N 1
ATOM 1260 C CA . ARG A 1 171 ? 3.783 -28.766 -6.039 1 98.38 171 ARG A CA 1
ATOM 1261 C C . ARG A 1 171 ? 3.256 -29.656 -4.91 1 98.38 171 ARG A C 1
ATOM 1263 O O . ARG A 1 171 ? 2.189 -29.391 -4.355 1 98.38 171 ARG A O 1
ATOM 1270 N N . SER A 1 172 ? 3.982 -30.656 -4.555 1 98.06 172 SER A N 1
ATOM 1271 C CA . SER A 1 172 ? 3.523 -31.625 -3.572 1 98.06 172 SER A CA 1
ATOM 1272 C C . SER A 1 172 ? 3.312 -30.984 -2.207 1 98.06 172 SER A C 1
ATOM 1274 O O . SER A 1 172 ? 2.33 -31.281 -1.52 1 98.06 172 SER A O 1
ATOM 1276 N N . GLN A 1 173 ? 4.223 -30.125 -1.785 1 97.88 173 GLN A N 1
ATOM 1277 C CA . GLN A 1 173 ? 4.125 -29.469 -0.49 1 97.88 173 GLN A CA 1
ATOM 1278 C C . GLN A 1 173 ? 2.908 -28.547 -0.435 1 97.88 173 GLN A C 1
ATOM 1280 O O . GLN A 1 173 ? 2.191 -28.516 0.567 1 97.88 173 GLN A O 1
ATOM 1285 N N . LEU A 1 174 ? 2.742 -27.812 -1.507 1 98.56 174 LEU A N 1
ATOM 1286 C CA . LEU A 1 174 ? 1.615 -26.891 -1.557 1 98.56 174 LEU A CA 1
ATOM 1287 C C . LEU A 1 174 ? 0.292 -27.641 -1.588 1 98.56 174 LEU A C 1
ATOM 1289 O O . LEU A 1 174 ? -0.649 -27.297 -0.875 1 98.56 174 LEU A O 1
ATOM 1293 N N . VAL A 1 175 ? 0.226 -28.734 -2.379 1 98.56 175 VAL A N 1
ATOM 1294 C CA . VAL A 1 175 ? -0.98 -29.547 -2.457 1 98.56 175 VAL A CA 1
ATOM 1295 C C . VAL A 1 175 ? -1.313 -30.109 -1.076 1 98.56 175 VAL A C 1
ATOM 1297 O O . VAL A 1 175 ? -2.445 -29.984 -0.605 1 98.56 175 VAL A O 1
ATOM 1300 N N . ARG A 1 176 ? -0.363 -30.672 -0.458 1 98 176 ARG A N 1
ATOM 1301 C CA . ARG A 1 176 ? -0.562 -31.25 0.866 1 98 176 ARG A CA 1
ATOM 1302 C C . ARG A 1 176 ? -1.053 -30.203 1.856 1 98 176 ARG A C 1
ATOM 1304 O O . ARG A 1 176 ? -2.012 -30.438 2.594 1 98 176 ARG A O 1
ATOM 1311 N N . GLY A 1 177 ? -0.385 -29.094 1.873 1 98 177 GLY A N 1
ATOM 1312 C CA . GLY A 1 177 ? -0.769 -28.016 2.781 1 98 177 GLY A CA 1
ATOM 1313 C C . GLY A 1 177 ? -2.186 -27.531 2.561 1 98 177 GLY A C 1
ATOM 1314 O O . GLY A 1 177 ? -2.92 -27.281 3.52 1 98 177 GLY A O 1
ATOM 1315 N N . LEU A 1 178 ? -2.555 -27.375 1.33 1 98.12 178 LEU A N 1
ATOM 1316 C CA . LEU A 1 178 ? -3.893 -26.891 0.995 1 98.12 178 LEU A CA 1
ATOM 1317 C C . LEU A 1 178 ? -4.949 -27.922 1.388 1 98.12 178 LEU A C 1
ATOM 1319 O O . LEU A 1 178 ? -6.027 -27.562 1.868 1 98.12 178 LEU A O 1
ATOM 1323 N N . GLN A 1 179 ? -4.648 -29.141 1.172 1 97.69 179 GLN A N 1
ATOM 1324 C CA . GLN A 1 179 ? -5.582 -30.203 1.54 1 97.69 179 GLN A CA 1
ATOM 1325 C C . GLN A 1 179 ? -5.793 -30.25 3.051 1 97.69 179 GLN A C 1
ATOM 1327 O O . GLN A 1 179 ? -6.926 -30.375 3.521 1 97.69 179 GLN A O 1
ATOM 1332 N N . VAL A 1 180 ? -4.738 -30.141 3.773 1 96.81 180 VAL A N 1
ATOM 1333 C CA . VAL A 1 180 ? -4.82 -30.141 5.23 1 96.81 180 VAL A CA 1
ATOM 1334 C C . VAL A 1 180 ? -5.621 -28.922 5.703 1 96.81 180 VAL A C 1
ATOM 1336 O O . VAL A 1 180 ? -6.492 -29.047 6.566 1 96.81 180 VAL A O 1
ATOM 1339 N N . ALA A 1 181 ? -5.285 -27.75 5.168 1 95.06 181 ALA A N 1
ATOM 1340 C CA . ALA A 1 181 ? -5.992 -26.531 5.539 1 95.06 181 ALA A CA 1
ATOM 1341 C C . ALA A 1 181 ? -7.488 -26.656 5.27 1 95.06 181 ALA A C 1
ATOM 1343 O O . ALA A 1 181 ? -8.312 -26.234 6.078 1 95.06 181 ALA A O 1
ATOM 1344 N N . ALA A 1 182 ? -7.84 -27.234 4.137 1 94.38 182 ALA A N 1
ATOM 1345 C CA . ALA A 1 182 ? -9.242 -27.438 3.775 1 94.38 182 ALA A CA 1
ATOM 1346 C C . ALA A 1 182 ? -9.938 -28.359 4.77 1 94.38 182 ALA A C 1
ATOM 1348 O O . ALA A 1 182 ? -11.047 -28.078 5.215 1 94.38 182 ALA A O 1
ATOM 1349 N N . ALA A 1 183 ? -9.297 -29.406 5.098 1 95.31 183 ALA A N 1
ATOM 1350 C CA . ALA A 1 183 ? -9.852 -30.375 6.039 1 95.31 183 ALA A CA 1
ATOM 1351 C C . ALA A 1 183 ? -10.07 -29.75 7.41 1 95.31 183 ALA A C 1
ATOM 1353 O O . ALA A 1 183 ? -11.047 -30.062 8.102 1 95.31 183 ALA A O 1
ATOM 1354 N N . ASP A 1 184 ? -9.172 -28.797 7.812 1 94.56 184 ASP A N 1
ATOM 1355 C CA . ASP A 1 184 ? -9.211 -28.156 9.117 1 94.56 184 ASP A CA 1
ATOM 1356 C C . ASP A 1 184 ? -10.172 -26.969 9.109 1 94.56 184 ASP A C 1
ATOM 1358 O O . ASP A 1 184 ? -10.469 -26.391 10.156 1 94.56 184 ASP A O 1
ATOM 1362 N N . GLY A 1 185 ? -10.617 -26.562 7.977 1 92.19 185 GLY A N 1
ATOM 1363 C CA . GLY A 1 185 ? -11.516 -25.422 7.863 1 92.19 185 GLY A CA 1
ATOM 1364 C C . GLY A 1 185 ? -10.836 -24.094 8.109 1 92.19 185 GLY A C 1
ATOM 1365 O O . GLY A 1 185 ? -11.438 -23.172 8.656 1 92.19 185 GLY A O 1
ATOM 1366 N N . ILE A 1 186 ? -9.578 -24.031 7.879 1 89.25 186 ILE A N 1
ATOM 1367 C CA . ILE A 1 186 ? -8.805 -22.812 8.109 1 89.25 186 ILE A CA 1
ATOM 1368 C C . ILE A 1 186 ? -8.711 -22 6.82 1 89.25 186 ILE A C 1
ATOM 1370 O O . ILE A 1 186 ? -8.375 -22.547 5.762 1 89.25 186 ILE A O 1
ATOM 1374 N N . GLU A 1 187 ? -9.031 -20.75 6.902 1 87.69 187 GLU A N 1
ATOM 1375 C CA . GLU A 1 187 ? -8.938 -19.859 5.754 1 87.69 187 GLU A CA 1
ATOM 1376 C C . GLU A 1 187 ? -7.5 -19.391 5.52 1 87.69 187 GLU A C 1
ATOM 1378 O O . GLU A 1 187 ? -6.875 -18.812 6.406 1 87.69 187 GLU A O 1
ATOM 1383 N N . MET A 1 188 ? -7.02 -19.688 4.391 1 91.12 188 MET A N 1
ATOM 1384 C CA . MET A 1 188 ? -5.668 -19.312 4.004 1 91.12 188 MET A CA 1
ATOM 1385 C C . MET A 1 188 ? -5.684 -18.031 3.17 1 91.12 188 MET A C 1
ATOM 1387 O O . MET A 1 188 ? -6.402 -17.938 2.174 1 91.12 188 MET A O 1
ATOM 1391 N N . THR A 1 189 ? -4.875 -17.047 3.559 1 91.56 189 THR A N 1
ATOM 1392 C CA . THR A 1 189 ? -4.879 -15.773 2.828 1 91.56 189 THR A CA 1
ATOM 1393 C C . THR A 1 189 ? -3.941 -15.844 1.627 1 91.56 189 THR A C 1
ATOM 1395 O O . THR A 1 189 ? -4.09 -15.078 0.672 1 91.56 189 THR A O 1
ATOM 1398 N N . ASP A 1 190 ? -2.951 -16.703 1.742 1 96.31 190 ASP A N 1
ATOM 1399 C CA . ASP A 1 190 ? -2.045 -16.922 0.62 1 96.31 190 ASP A CA 1
ATOM 1400 C C . ASP A 1 190 ? -1.33 -18.266 0.749 1 96.31 190 ASP A C 1
ATOM 1402 O O . ASP A 1 190 ? -1.552 -19 1.711 1 96.31 190 ASP A O 1
ATOM 1406 N N . GLU A 1 191 ? -0.575 -18.625 -0.278 1 98.25 191 GLU A N 1
ATOM 1407 C CA . GLU A 1 191 ? 0.125 -19.906 -0.314 1 98.25 191 GLU A CA 1
ATOM 1408 C C . GLU A 1 191 ? 1.209 -19.969 0.758 1 98.25 191 GLU A C 1
ATOM 1410 O O . GLU A 1 191 ? 1.468 -21.047 1.32 1 98.25 191 GLU A O 1
ATOM 1415 N N . ALA A 1 192 ? 1.883 -18.844 1.057 1 98.69 192 ALA A N 1
ATOM 1416 C CA . ALA A 1 192 ? 2.918 -18.828 2.086 1 98.69 192 ALA A CA 1
ATOM 1417 C C . ALA A 1 192 ? 2.355 -19.25 3.439 1 98.69 192 ALA A C 1
ATOM 1419 O O . ALA A 1 192 ? 3.023 -19.953 4.203 1 98.69 192 ALA A O 1
ATOM 1420 N N . MET A 1 193 ? 1.161 -18.781 3.738 1 97.88 193 MET A N 1
ATOM 1421 C CA . MET A 1 193 ? 0.521 -19.188 4.992 1 97.88 193 MET A CA 1
ATOM 1422 C C . MET A 1 193 ? 0.351 -20.688 5.066 1 97.88 193 MET A C 1
ATOM 1424 O O . MET A 1 193 ? 0.479 -21.281 6.137 1 97.88 193 MET A O 1
ATOM 1428 N N . VAL A 1 194 ? 0.01 -21.312 3.949 1 97.81 194 VAL A N 1
ATOM 1429 C CA . VAL A 1 194 ? -0.142 -22.75 3.861 1 97.81 194 VAL A CA 1
ATOM 1430 C C . VAL A 1 194 ? 1.169 -23.438 4.246 1 97.81 194 VAL A C 1
ATOM 1432 O O . VAL A 1 194 ? 1.173 -24.406 5.012 1 97.81 194 VAL A O 1
ATOM 1435 N N . MET A 1 195 ? 2.283 -22.953 3.715 1 98.31 195 MET A N 1
ATOM 1436 C CA . MET A 1 195 ? 3.605 -23.484 4.023 1 98.31 195 MET A CA 1
ATOM 1437 C C . MET A 1 195 ? 3.951 -23.281 5.492 1 98.31 195 MET A C 1
ATOM 1439 O O . MET A 1 195 ? 4.465 -24.188 6.152 1 98.31 195 MET A O 1
ATOM 1443 N N . GLU A 1 196 ? 3.652 -22.062 5.984 1 97.94 196 GLU A N 1
ATOM 1444 C CA . GLU A 1 196 ? 3.928 -21.734 7.383 1 97.94 196 GLU A CA 1
ATOM 1445 C C . GLU A 1 196 ? 3.242 -22.719 8.32 1 97.94 196 GLU A C 1
ATOM 1447 O O . GLU A 1 196 ? 3.812 -23.109 9.344 1 97.94 196 GLU A O 1
ATOM 1452 N N . ARG A 1 197 ? 2.061 -23.109 8.031 1 96 197 ARG A N 1
ATOM 1453 C CA . ARG A 1 197 ? 1.294 -24.016 8.867 1 96 197 ARG A CA 1
ATOM 1454 C C . ARG A 1 197 ? 1.971 -25.391 8.945 1 96 197 ARG A C 1
ATOM 1456 O O . ARG A 1 197 ? 1.709 -26.156 9.867 1 96 197 ARG A O 1
ATOM 1463 N N . GLN A 1 198 ? 2.787 -25.672 7.957 1 96.31 198 GLN A N 1
ATOM 1464 C CA . GLN A 1 198 ? 3.541 -26.922 7.934 1 96.31 198 GLN A CA 1
ATOM 1465 C C . GLN A 1 198 ? 4.887 -26.766 8.633 1 96.31 198 GLN A C 1
ATOM 1467 O O . GLN A 1 198 ? 5.73 -27.672 8.578 1 96.31 198 GLN A O 1
ATOM 1472 N N . GLY A 1 199 ? 5.113 -25.609 9.227 1 96.88 199 GLY A N 1
ATOM 1473 C CA . GLY A 1 199 ? 6.355 -25.344 9.938 1 96.88 199 GLY A CA 1
ATOM 1474 C C . GLY A 1 199 ? 7.469 -24.859 9.023 1 96.88 199 GLY A C 1
ATOM 1475 O O . GLY A 1 199 ? 8.633 -24.828 9.422 1 96.88 199 GLY A O 1
ATOM 1476 N N . LEU A 1 200 ? 7.148 -24.531 7.809 1 97.69 200 LEU A N 1
ATOM 1477 C CA . LEU A 1 200 ? 8.148 -24.094 6.836 1 97.69 200 LEU A CA 1
ATOM 1478 C C . LEU A 1 200 ? 8.203 -22.578 6.762 1 97.69 200 LEU A C 1
ATOM 1480 O O . LEU A 1 200 ? 7.266 -21.891 7.18 1 97.69 200 LEU A O 1
ATOM 1484 N N . ARG A 1 201 ? 9.328 -22.047 6.305 1 98.5 201 ARG A N 1
ATOM 1485 C CA . ARG A 1 201 ? 9.562 -20.609 6.27 1 98.5 201 ARG A CA 1
ATOM 1486 C C . ARG A 1 201 ? 9.977 -20.156 4.875 1 98.5 201 ARG A C 1
ATOM 1488 O O . ARG A 1 201 ? 11.164 -20.141 4.547 1 98.5 201 ARG A O 1
ATOM 1495 N N . PRO A 1 202 ? 9 -19.75 4.047 1 98.75 202 PRO A N 1
ATOM 1496 C CA . PRO A 1 202 ? 9.336 -19.281 2.701 1 98.75 202 PRO A CA 1
ATOM 1497 C C . PRO A 1 202 ? 10.203 -18.031 2.717 1 98.75 202 PRO A C 1
ATOM 1499 O O . PRO A 1 202 ? 10.148 -17.25 3.668 1 98.75 202 PRO A O 1
ATOM 1502 N N . LEU A 1 203 ? 10.945 -17.844 1.695 1 98.81 203 LEU A N 1
ATOM 1503 C CA . LEU A 1 203 ? 11.797 -16.672 1.525 1 98.81 203 LEU A CA 1
ATOM 1504 C C . LEU A 1 203 ? 10.984 -15.477 1.037 1 98.81 203 LEU A C 1
ATOM 1506 O O . LEU A 1 203 ? 10.094 -15.633 0.198 1 98.81 203 LEU A O 1
ATOM 1510 N N . LEU A 1 204 ? 11.258 -14.289 1.583 1 98.81 204 LEU A N 1
ATOM 1511 C CA . LEU A 1 204 ? 10.711 -13.047 1.061 1 98.81 204 LEU A CA 1
ATOM 1512 C C . LEU A 1 204 ? 11.625 -12.445 -0.002 1 98.81 204 LEU A C 1
ATOM 1514 O O . LEU A 1 204 ? 12.82 -12.266 0.234 1 98.81 204 LEU A O 1
ATOM 1518 N N . VAL A 1 205 ? 11.062 -12.188 -1.15 1 98.69 205 VAL A N 1
ATOM 1519 C CA . VAL A 1 205 ? 11.797 -11.539 -2.234 1 98.69 205 VAL A CA 1
ATOM 1520 C C . VAL A 1 205 ? 11.156 -10.195 -2.568 1 98.69 205 VAL A C 1
ATOM 1522 O O . VAL A 1 205 ? 10.008 -10.141 -3.004 1 98.69 205 VAL A O 1
ATOM 1525 N N . GLU A 1 206 ? 11.875 -9.109 -2.363 1 97.25 206 GLU A N 1
ATOM 1526 C CA . GLU A 1 206 ? 11.336 -7.773 -2.588 1 97.25 206 GLU A CA 1
ATOM 1527 C C . GLU A 1 206 ? 11.047 -7.535 -4.066 1 97.25 206 GLU A C 1
ATOM 1529 O O . GLU A 1 206 ? 11.844 -7.918 -4.926 1 97.25 206 GLU A O 1
ATOM 1534 N N . CYS A 1 207 ? 9.875 -6.934 -4.324 1 96.62 207 CYS A N 1
ATOM 1535 C CA . CYS A 1 207 ? 9.516 -6.594 -5.699 1 96.62 207 CYS A CA 1
ATOM 1536 C C . CYS A 1 207 ? 9.008 -5.16 -5.789 1 96.62 207 CYS A C 1
ATOM 1538 O O . CYS A 1 207 ? 8.984 -4.438 -4.793 1 96.62 207 CYS A O 1
ATOM 1540 N N . ALA A 1 208 ? 8.727 -4.77 -7.012 1 92.62 208 ALA A N 1
ATOM 1541 C CA . ALA A 1 208 ? 8.234 -3.416 -7.258 1 92.62 208 ALA A CA 1
ATOM 1542 C C . ALA A 1 208 ? 6.801 -3.252 -6.758 1 92.62 208 ALA A C 1
ATOM 1544 O O . ALA A 1 208 ? 5.977 -4.16 -6.902 1 92.62 208 ALA A O 1
ATOM 1545 N N . GLU A 1 209 ? 6.492 -2.033 -6.262 1 89.31 209 GLU A N 1
ATOM 1546 C CA . GLU A 1 209 ? 5.141 -1.701 -5.82 1 89.31 209 GLU A CA 1
ATOM 1547 C C . GLU A 1 209 ? 4.16 -1.688 -6.992 1 89.31 209 GLU A C 1
ATOM 1549 O O . GLU A 1 209 ? 2.949 -1.779 -6.793 1 89.31 209 GLU A O 1
ATOM 1554 N N . SER A 1 210 ? 4.664 -1.586 -8.172 1 90.56 210 SER A N 1
ATOM 1555 C CA . SER A 1 210 ? 3.824 -1.547 -9.359 1 90.56 210 SER A CA 1
ATOM 1556 C C . SER A 1 210 ? 3.156 -2.895 -9.609 1 90.56 210 SER A C 1
ATOM 1558 O O . SER A 1 210 ? 2.234 -2.996 -10.422 1 90.56 210 SER A O 1
ATOM 1560 N N . ASN A 1 211 ? 3.592 -3.924 -8.891 1 94.88 211 ASN A N 1
ATOM 1561 C CA . ASN A 1 211 ? 2.953 -5.234 -8.984 1 94.88 211 ASN A CA 1
ATOM 1562 C C . ASN A 1 211 ? 1.731 -5.324 -8.078 1 94.88 211 ASN A C 1
ATOM 1564 O O . ASN A 1 211 ? 1.478 -6.367 -7.473 1 94.88 211 ASN A O 1
ATOM 1568 N N . PHE A 1 212 ? 1.038 -4.227 -7.969 1 91.69 212 PHE A N 1
ATOM 1569 C CA . PHE A 1 212 ? -0.144 -4.184 -7.117 1 91.69 212 PHE A CA 1
ATOM 1570 C C . PHE A 1 212 ? -1.283 -4.988 -7.727 1 91.69 212 PHE A C 1
ATOM 1572 O O . PHE A 1 212 ? -1.298 -5.238 -8.93 1 91.69 212 PHE A O 1
ATOM 1579 N N . LYS A 1 213 ? -2.172 -5.496 -6.883 1 93.31 213 LYS A N 1
ATOM 1580 C CA . LYS A 1 213 ? -3.385 -6.188 -7.312 1 93.31 213 LYS A CA 1
ATOM 1581 C C . LYS A 1 213 ? -4.469 -5.191 -7.719 1 93.31 213 LYS A C 1
ATOM 1583 O O . LYS A 1 213 ? -4.688 -4.188 -7.039 1 93.31 213 LYS A O 1
ATOM 1588 N N . ILE A 1 214 ? -5.121 -5.371 -8.828 1 91.31 214 ILE A N 1
ATOM 1589 C CA . ILE A 1 214 ? -6.246 -4.539 -9.234 1 91.31 214 ILE A CA 1
ATOM 1590 C C . ILE A 1 214 ? -7.508 -4.973 -8.492 1 91.31 214 ILE A C 1
ATOM 1592 O O . ILE A 1 214 ? -8.031 -6.066 -8.734 1 91.31 214 ILE A O 1
ATOM 1596 N N . THR A 1 215 ? -7.977 -4.07 -7.598 1 86.25 215 THR A N 1
ATOM 1597 C CA . THR A 1 215 ? -9.148 -4.434 -6.805 1 86.25 215 THR A CA 1
ATOM 1598 C C . THR A 1 215 ? -10.195 -3.326 -6.855 1 86.25 215 THR A C 1
ATOM 1600 O O . THR A 1 215 ? -11.352 -3.539 -6.469 1 86.25 215 THR A O 1
ATOM 1603 N N . THR A 1 216 ? -9.75 -2.16 -7.355 1 82.12 216 THR A N 1
ATOM 1604 C CA . THR A 1 216 ? -10.648 -1.017 -7.461 1 82.12 216 THR A CA 1
ATOM 1605 C C . THR A 1 216 ? -10.555 -0.38 -8.844 1 82.12 216 THR A C 1
ATOM 1607 O O . THR A 1 216 ? -9.594 -0.625 -9.578 1 82.12 216 THR A O 1
ATOM 1610 N N . PRO A 1 217 ? -11.562 0.427 -9.109 1 80.81 217 PRO A N 1
ATOM 1611 C CA . PRO A 1 217 ? -11.469 1.153 -10.383 1 80.81 217 PRO A CA 1
ATOM 1612 C C . PRO A 1 217 ? -10.227 2.035 -10.461 1 80.81 217 PRO A C 1
ATOM 1614 O O . PRO A 1 217 ? -9.633 2.176 -11.539 1 80.81 217 PRO A O 1
ATOM 1617 N N . ASP A 1 218 ? -9.789 2.549 -9.375 1 78.25 218 ASP A N 1
ATOM 1618 C CA . ASP A 1 218 ? -8.578 3.367 -9.344 1 78.25 218 ASP A CA 1
ATOM 1619 C C . ASP A 1 218 ? -7.344 2.537 -9.695 1 78.25 218 ASP A C 1
ATOM 1621 O O . ASP A 1 218 ? -6.434 3.027 -10.367 1 78.25 218 ASP A O 1
ATOM 1625 N N . ASP A 1 219 ? -7.328 1.345 -9.242 1 85.56 219 ASP A N 1
ATOM 1626 C CA . ASP A 1 219 ? -6.234 0.445 -9.594 1 85.56 219 ASP A CA 1
ATOM 1627 C C . ASP A 1 219 ? -6.168 0.219 -11.102 1 85.56 219 ASP A C 1
ATOM 1629 O O . ASP A 1 219 ? -5.078 0.141 -11.672 1 85.56 219 ASP A O 1
ATOM 1633 N N . LEU A 1 220 ? -7.379 0.115 -11.656 1 87.56 220 LEU A N 1
ATOM 1634 C CA . LEU A 1 220 ? -7.449 -0.119 -13.102 1 87.56 220 LEU A CA 1
ATOM 1635 C C . LEU A 1 220 ? -6.863 1.059 -13.867 1 87.56 220 LEU A C 1
ATOM 1637 O O . LEU A 1 220 ? -6.094 0.866 -14.812 1 87.56 220 LEU A O 1
ATOM 1641 N N . VAL A 1 221 ? -7.223 2.178 -13.484 1 82.62 221 VAL A N 1
ATOM 1642 C CA . VAL A 1 221 ? -6.719 3.395 -14.117 1 82.62 221 VAL A CA 1
ATOM 1643 C C . VAL A 1 221 ? -5.203 3.471 -13.953 1 82.62 221 VAL A C 1
ATOM 1645 O O . VAL A 1 221 ? -4.492 3.822 -14.898 1 82.62 221 VAL A O 1
ATOM 1648 N N . ARG A 1 222 ? -4.758 3.162 -12.828 1 84.19 222 ARG A N 1
ATOM 1649 C CA . ARG A 1 222 ? -3.322 3.133 -12.57 1 84.19 222 ARG A CA 1
ATOM 1650 C C . ARG A 1 222 ? -2.617 2.146 -13.492 1 84.19 222 ARG A C 1
ATOM 1652 O O . ARG A 1 222 ? -1.555 2.449 -14.039 1 84.19 222 ARG A O 1
ATOM 1659 N N . PHE A 1 223 ? -3.203 1.043 -13.68 1 89.88 223 PHE A N 1
ATOM 1660 C CA . PHE A 1 223 ? -2.604 0.026 -14.539 1 89.88 223 PHE A CA 1
ATOM 1661 C C . PHE A 1 223 ? -2.572 0.49 -15.992 1 89.88 223 PHE A C 1
ATOM 1663 O O . PHE A 1 223 ? -1.587 0.267 -16.703 1 89.88 223 PHE A O 1
ATOM 1670 N N . GLU A 1 224 ? -3.615 1.106 -16.422 1 86.5 224 GLU A N 1
ATOM 1671 C CA . GLU A 1 224 ? -3.641 1.643 -17.781 1 86.5 224 GLU A CA 1
ATOM 1672 C C . GLU A 1 224 ? -2.486 2.613 -18 1 86.5 224 GLU A C 1
ATOM 1674 O O . GLU A 1 224 ? -1.882 2.623 -19.078 1 86.5 224 GLU A O 1
ATOM 1679 N N . PHE A 1 225 ? -2.201 3.275 -17.094 1 81.44 225 PHE A N 1
ATOM 1680 C CA . PHE A 1 225 ? -1.081 4.203 -17.172 1 81.44 225 PHE A CA 1
ATOM 1681 C C . PHE A 1 225 ? 0.241 3.451 -17.281 1 81.44 225 PHE A C 1
ATOM 1683 O O . PHE A 1 225 ? 1.1 3.801 -18.094 1 81.44 225 PHE A O 1
ATOM 1690 N N . GLU A 1 226 ? 0.413 2.463 -16.312 1 84.06 226 GLU A N 1
ATOM 1691 C CA . GLU A 1 226 ? 1.622 1.647 -16.391 1 84.06 226 GLU A CA 1
ATOM 1692 C C . GLU A 1 226 ? 1.813 1.062 -17.781 1 84.06 226 GLU A C 1
ATOM 1694 O O . GLU A 1 226 ? 2.939 0.988 -18.281 1 84.06 226 GLU A O 1
ATOM 1699 N N . LEU A 1 227 ? 0.736 0.702 -18.297 1 87.31 227 LEU A N 1
ATOM 1700 C CA . LEU A 1 227 ? 0.761 0.108 -19.625 1 87.31 227 LEU A CA 1
ATOM 1701 C C . LEU A 1 227 ? 1.22 1.124 -20.672 1 87.31 227 LEU A C 1
ATOM 1703 O O . LEU A 1 227 ? 2.006 0.794 -21.562 1 87.31 227 LEU A O 1
ATOM 1707 N N . ALA A 1 228 ? 0.725 2.303 -20.562 1 81.75 228 ALA A N 1
ATOM 1708 C CA . ALA A 1 228 ? 1.046 3.357 -21.516 1 81.75 228 ALA A CA 1
ATOM 1709 C C . ALA A 1 228 ? 2.527 3.717 -21.469 1 81.75 228 ALA A C 1
ATOM 1711 O O . ALA A 1 228 ? 3.096 4.191 -22.453 1 81.75 228 ALA A O 1
ATOM 1712 N N . ARG A 1 229 ? 3.146 3.504 -20.359 1 78.81 229 ARG A N 1
ATOM 1713 C CA . ARG A 1 229 ? 4.547 3.867 -20.156 1 78.81 229 ARG A CA 1
ATOM 1714 C C . ARG A 1 229 ? 5.473 2.781 -20.703 1 78.81 229 ARG A C 1
ATOM 1716 O O . ARG A 1 229 ? 6.668 3.02 -20.891 1 78.81 229 ARG A O 1
ATOM 1723 N N . ARG A 1 230 ? 4.965 1.523 -20.812 1 74.94 230 ARG A N 1
ATOM 1724 C CA . ARG A 1 230 ? 5.766 0.429 -21.359 1 74.94 230 ARG A CA 1
ATOM 1725 C C . ARG A 1 230 ? 6.141 0.69 -22.812 1 74.94 230 ARG A C 1
ATOM 1727 O O . ARG A 1 230 ? 7.117 0.133 -23.312 1 74.94 230 ARG A O 1
ATOM 1734 N N . VAL A 1 231 ? 5.398 1.617 -23.625 1 54.16 231 VAL A N 1
ATOM 1735 C CA . VAL A 1 231 ? 5.66 1.858 -25.047 1 54.16 231 VAL A CA 1
ATOM 1736 C C . VAL A 1 231 ? 6.82 2.844 -25.203 1 54.16 231 VAL A C 1
ATOM 1738 O O . VAL A 1 231 ? 6.898 3.834 -24.469 1 54.16 231 VAL A O 1
ATOM 1741 N N . MET B 1 1 ? -18.062 32.625 12.5 1 34.91 1 MET B N 1
ATOM 1742 C CA . MET B 1 1 ? -17.25 32.312 11.328 1 34.91 1 MET B CA 1
ATOM 1743 C C . MET B 1 1 ? -16.422 31.062 11.547 1 34.91 1 MET B C 1
ATOM 1745 O O . MET B 1 1 ? -15.727 30.938 12.555 1 34.91 1 MET B O 1
ATOM 1749 N N . SER B 1 2 ? -16.922 29.938 11.227 1 48.09 2 SER B N 1
ATOM 1750 C CA . SER B 1 2 ? -16.281 28.656 11.555 1 48.09 2 SER B CA 1
ATOM 1751 C C . SER B 1 2 ? -14.789 28.703 11.273 1 48.09 2 SER B C 1
ATOM 1753 O O . SER B 1 2 ? -14.367 29.047 10.164 1 48.09 2 SER B O 1
ATOM 1755 N N . VAL B 1 3 ? -13.969 29.047 12.25 1 60.97 3 VAL B N 1
ATOM 1756 C CA . VAL B 1 3 ? -12.547 29.375 12.188 1 60.97 3 VAL B CA 1
ATOM 1757 C C . VAL B 1 3 ? -11.828 28.359 11.305 1 60.97 3 VAL B C 1
ATOM 1759 O O . VAL B 1 3 ? -11.977 27.141 11.492 1 60.97 3 VAL B O 1
ATOM 1762 N N . GLY B 1 4 ? -11.398 28.781 10.156 1 90.62 4 GLY B N 1
ATOM 1763 C CA . GLY B 1 4 ? -10.602 28.016 9.203 1 90.62 4 GLY B CA 1
ATOM 1764 C C . GLY B 1 4 ? -9.398 27.344 9.836 1 90.62 4 GLY B C 1
ATOM 1765 O O . GLY B 1 4 ? -9.07 27.625 10.992 1 90.62 4 GLY B O 1
ATOM 1766 N N . VAL B 1 5 ? -8.953 26.344 9.328 1 97.5 5 VAL B N 1
ATOM 1767 C CA . VAL B 1 5 ? -7.828 25.578 9.859 1 97.5 5 VAL B CA 1
ATOM 1768 C C . VAL B 1 5 ? -6.555 25.938 9.102 1 97.5 5 VAL B C 1
ATOM 1770 O O . VAL B 1 5 ? -6.594 26.203 7.902 1 97.5 5 VAL B O 1
ATOM 1773 N N . TRP B 1 6 ? -5.477 26.078 9.875 1 98.5 6 TRP B N 1
ATOM 1774 C CA . TRP B 1 6 ? -4.168 26.234 9.242 1 98.5 6 TRP B CA 1
ATOM 1775 C C . TRP B 1 6 ? -3.504 24.875 9.031 1 98.5 6 TRP B C 1
ATOM 1777 O O . TRP B 1 6 ? -3.719 23.938 9.805 1 98.5 6 TRP B O 1
ATOM 1787 N N . ALA B 1 7 ? -2.744 24.766 7.984 1 98.75 7 ALA B N 1
ATOM 1788 C CA . ALA B 1 7 ? -1.996 23.547 7.688 1 98.75 7 ALA B CA 1
ATOM 1789 C C . ALA B 1 7 ? -0.498 23.766 7.887 1 98.75 7 ALA B C 1
ATOM 1791 O O . ALA B 1 7 ? 0.049 24.797 7.469 1 98.75 7 ALA B O 1
ATOM 1792 N N . VAL B 1 8 ? 0.152 22.859 8.555 1 98.88 8 VAL B N 1
ATOM 1793 C CA . VAL B 1 8 ? 1.601 22.812 8.719 1 98.88 8 VAL B CA 1
ATOM 1794 C C . VAL B 1 8 ? 2.188 21.734 7.82 1 98.88 8 VAL B C 1
ATOM 1796 O O . VAL B 1 8 ? 1.792 20.562 7.898 1 98.88 8 VAL B O 1
ATOM 1799 N N . ILE B 1 9 ? 3.117 22.078 6.977 1 98.62 9 ILE B N 1
ATOM 1800 C CA . ILE B 1 9 ? 3.725 21.156 6.016 1 98.62 9 ILE B CA 1
ATOM 1801 C C . ILE B 1 9 ? 5.227 21.062 6.277 1 98.62 9 ILE B C 1
ATOM 1803 O O . ILE B 1 9 ? 5.996 21.922 5.852 1 98.62 9 ILE B O 1
ATOM 1807 N N . PRO B 1 10 ? 5.66 20.016 6.973 1 97.88 10 PRO B N 1
ATOM 1808 C CA . PRO B 1 10 ? 7.105 19.828 7.141 1 97.88 10 PRO B CA 1
ATOM 1809 C C . PRO B 1 10 ? 7.812 19.5 5.828 1 97.88 10 PRO B C 1
ATOM 1811 O O . PRO B 1 10 ? 7.484 18.5 5.18 1 97.88 10 PRO B O 1
ATOM 1814 N N . ALA B 1 11 ? 8.766 20.297 5.473 1 95.94 11 ALA B N 1
ATOM 1815 C CA . ALA B 1 11 ? 9.484 20.141 4.203 1 95.94 11 ALA B CA 1
ATOM 1816 C C . ALA B 1 11 ? 10.977 20.391 4.383 1 95.94 11 ALA B C 1
ATOM 1818 O O . ALA B 1 11 ? 11.648 20.844 3.455 1 95.94 11 ALA B O 1
ATOM 1819 N N . ALA B 1 12 ? 11.438 20.156 5.543 1 91.81 12 ALA B N 1
ATOM 1820 C CA . ALA B 1 12 ? 12.836 20.484 5.844 1 91.81 12 ALA B CA 1
ATOM 1821 C C . ALA B 1 12 ? 13.742 19.297 5.559 1 91.81 12 ALA B C 1
ATOM 1823 O O . ALA B 1 12 ? 14.969 19.422 5.59 1 91.81 12 ALA B O 1
ATOM 1824 N N . GLY B 1 13 ? 13.062 18.172 5.352 1 84.19 13 GLY B N 1
ATOM 1825 C CA . GLY B 1 13 ? 13.852 16.969 5.188 1 84.19 13 GLY B CA 1
ATOM 1826 C C . GLY B 1 13 ? 14.578 16.906 3.855 1 84.19 13 GLY B C 1
ATOM 1827 O O . GLY B 1 13 ? 14.133 17.5 2.871 1 84.19 13 GLY B O 1
ATOM 1828 N N . ARG B 1 14 ? 15.82 16.047 3.73 1 71.12 14 ARG B N 1
ATOM 1829 C CA . ARG B 1 14 ? 16.719 15.984 2.58 1 71.12 14 ARG B CA 1
ATOM 1830 C C . ARG B 1 14 ? 16.297 14.875 1.625 1 71.12 14 ARG B C 1
ATOM 1832 O O . ARG B 1 14 ? 16.766 14.805 0.492 1 71.12 14 ARG B O 1
ATOM 1839 N N . GLY B 1 15 ? 15.25 14.195 1.943 1 64.88 15 GLY B N 1
ATOM 1840 C CA . GLY B 1 15 ? 14.766 13.141 1.066 1 64.88 15 GLY B CA 1
ATOM 1841 C C . GLY B 1 15 ? 15.82 12.109 0.729 1 64.88 15 GLY B C 1
ATOM 1842 O O . GLY B 1 15 ? 15.984 11.734 -0.434 1 64.88 15 GLY B O 1
ATOM 1843 N N . VAL B 1 16 ? 16.5 11.492 1.626 1 62.59 16 VAL B N 1
ATOM 1844 C CA . VAL B 1 16 ? 17.688 10.672 1.44 1 62.59 16 VAL B CA 1
ATOM 1845 C C . VAL B 1 16 ? 17.359 9.438 0.605 1 62.59 16 VAL B C 1
ATOM 1847 O O . VAL B 1 16 ? 18.156 9.008 -0.231 1 62.59 16 VAL B O 1
ATOM 1850 N N . ARG B 1 17 ? 16.219 8.852 0.562 1 59.25 17 ARG B N 1
ATOM 1851 C CA . ARG B 1 17 ? 15.891 7.605 -0.117 1 59.25 17 ARG B CA 1
ATOM 1852 C C . ARG B 1 17 ? 15.773 7.816 -1.623 1 59.25 17 ARG B C 1
ATOM 1854 O O . ARG B 1 17 ? 15.781 6.852 -2.393 1 59.25 17 ARG B O 1
ATOM 1861 N N . PHE B 1 18 ? 15.602 8.922 -2.143 1 65.31 18 PHE B N 1
ATOM 1862 C CA . PHE B 1 18 ? 15.422 9.234 -3.555 1 65.31 18 PHE B CA 1
ATOM 1863 C C . PHE B 1 18 ? 16.766 9.305 -4.27 1 65.31 18 PHE B C 1
ATOM 1865 O O . PHE B 1 18 ? 16.812 9.297 -5.504 1 65.31 18 PHE B O 1
ATOM 1872 N N . GLY B 1 19 ? 17.75 9.227 -3.523 1 63.22 19 GLY B N 1
ATOM 1873 C CA . GLY B 1 19 ? 19.078 9.242 -4.133 1 63.22 19 GLY B CA 1
ATOM 1874 C C . GLY B 1 19 ? 19.344 10.5 -4.93 1 63.22 19 GLY B C 1
ATOM 1875 O O . GLY B 1 19 ? 20.312 10.555 -5.703 1 63.22 19 GLY B O 1
ATOM 1876 N N . SER B 1 20 ? 18.5 11.414 -4.969 1 65.62 20 SER B N 1
ATOM 1877 C CA . SER B 1 20 ? 18.672 12.641 -5.73 1 65.62 20 SER B CA 1
ATOM 1878 C C . SER B 1 20 ? 19.297 13.734 -4.875 1 65.62 20 SER B C 1
ATOM 1880 O O . SER B 1 20 ? 19.109 13.773 -3.658 1 65.62 20 SER B O 1
ATOM 1882 N N . PRO B 1 21 ? 20.094 14.453 -5.535 1 69.88 21 PRO B N 1
ATOM 1883 C CA . PRO B 1 21 ? 20.672 15.602 -4.82 1 69.88 21 PRO B CA 1
ATOM 1884 C C . PRO B 1 21 ? 19.609 16.625 -4.414 1 69.88 21 PRO B C 1
ATOM 1886 O O . PRO B 1 21 ? 19.828 17.406 -3.477 1 69.88 21 PRO B O 1
ATOM 1889 N N . VAL B 1 22 ? 18.594 16.641 -5.141 1 76.62 22 VAL B N 1
ATOM 1890 C CA . VAL B 1 22 ? 17.5 17.562 -4.852 1 76.62 22 VAL B CA 1
ATOM 1891 C C . VAL B 1 22 ? 16.516 16.922 -3.877 1 76.62 22 VAL B C 1
ATOM 1893 O O . VAL B 1 22 ? 16.094 15.789 -4.082 1 76.62 22 VAL B O 1
ATOM 1896 N N . PRO B 1 23 ? 16.281 17.703 -2.811 1 84 23 PRO B N 1
ATOM 1897 C CA . PRO B 1 23 ? 15.266 17.172 -1.903 1 84 23 PRO B CA 1
ATOM 1898 C C . PRO B 1 23 ? 13.977 16.766 -2.627 1 84 23 PRO B C 1
ATOM 1900 O O . PRO B 1 23 ? 13.57 17.438 -3.576 1 84 23 PRO B O 1
ATOM 1903 N N . LYS B 1 24 ? 13.312 15.766 -2.219 1 85 24 LYS B N 1
ATOM 1904 C CA . LYS B 1 24 ? 12.211 15.141 -2.938 1 85 24 LYS B CA 1
ATOM 1905 C C . LYS B 1 24 ? 11.047 16.109 -3.109 1 85 24 LYS B C 1
ATOM 1907 O O . LYS B 1 24 ? 10.336 16.062 -4.113 1 85 24 LYS B O 1
ATOM 1912 N N . GLN B 1 25 ? 10.859 17.016 -2.156 1 89.75 25 GLN B N 1
ATOM 1913 C CA . GLN B 1 25 ? 9.719 17.922 -2.209 1 89.75 25 GLN B CA 1
ATOM 1914 C C . GLN B 1 25 ? 9.875 18.938 -3.334 1 89.75 25 GLN B C 1
ATOM 1916 O O . GLN B 1 25 ? 8.914 19.594 -3.727 1 89.75 25 GLN B O 1
ATOM 1921 N N . TYR B 1 26 ? 11.117 19.031 -3.92 1 90.5 26 TYR B N 1
ATOM 1922 C CA . TYR B 1 26 ? 11.359 20 -4.977 1 90.5 26 TYR B CA 1
ATOM 1923 C C . TYR B 1 26 ? 11.562 19.312 -6.32 1 90.5 26 TYR B C 1
ATOM 1925 O O . TYR B 1 26 ? 11.883 19.953 -7.316 1 90.5 26 TYR B O 1
ATOM 1933 N N . LEU B 1 27 ? 11.406 17.984 -6.316 1 89.38 27 LEU B N 1
ATOM 1934 C CA . LEU B 1 27 ? 11.516 17.266 -7.586 1 89.38 27 LEU B CA 1
ATOM 1935 C C . LEU B 1 27 ? 10.492 17.781 -8.594 1 89.38 27 LEU B C 1
ATOM 1937 O O . LEU B 1 27 ? 9.336 18.031 -8.234 1 89.38 27 LEU B O 1
ATOM 1941 N N . PRO B 1 28 ? 10.953 17.938 -9.766 1 89.5 28 PRO B N 1
ATOM 1942 C CA . PRO B 1 28 ? 10.031 18.453 -10.781 1 89.5 28 PRO B CA 1
ATOM 1943 C C . PRO B 1 28 ? 9 17.406 -11.219 1 89.5 28 PRO B C 1
ATOM 1945 O O . PRO B 1 28 ? 9.352 16.25 -11.477 1 89.5 28 PRO B O 1
ATOM 1948 N N . VAL B 1 29 ? 7.82 17.828 -11.219 1 90.44 29 VAL B N 1
ATOM 1949 C CA . VAL B 1 29 ? 6.699 17.094 -11.781 1 90.44 29 VAL B CA 1
ATOM 1950 C C . VAL B 1 29 ? 5.977 17.938 -12.82 1 90.44 29 VAL B C 1
ATOM 1952 O O . VAL B 1 29 ? 5.297 18.906 -12.477 1 90.44 29 VAL B O 1
ATOM 1955 N N . VAL B 1 30 ? 6.059 17.547 -14.055 1 87.56 30 VAL B N 1
ATOM 1956 C CA . VAL B 1 30 ? 5.492 18.297 -15.164 1 87.56 30 VAL B CA 1
ATOM 1957 C C . VAL B 1 30 ? 5.895 19.766 -15.055 1 87.56 30 VAL B C 1
ATOM 1959 O O . VAL B 1 30 ? 5.039 20.656 -15.086 1 87.56 30 VAL B O 1
ATOM 1962 N N . GLY B 1 31 ? 7.062 20.031 -14.758 1 88.19 31 GLY B N 1
ATOM 1963 C CA . GLY B 1 31 ? 7.648 21.359 -14.82 1 88.19 31 GLY B CA 1
ATOM 1964 C C . GLY B 1 31 ? 7.496 22.141 -13.531 1 88.19 31 GLY B C 1
ATOM 1965 O O . GLY B 1 31 ? 7.988 23.281 -13.422 1 88.19 31 GLY B O 1
ATOM 1966 N N . ARG B 1 32 ? 6.84 21.672 -12.562 1 92.75 32 ARG B N 1
ATOM 1967 C CA . ARG B 1 32 ? 6.664 22.359 -11.281 1 92.75 32 ARG B CA 1
ATOM 1968 C C . ARG B 1 32 ? 7.164 21.5 -10.125 1 92.75 32 ARG B C 1
ATOM 1970 O O . ARG B 1 32 ? 7.148 20.266 -10.211 1 92.75 32 ARG B O 1
ATOM 1977 N N . PRO B 1 33 ? 7.641 22.172 -9.078 1 94 33 PRO B N 1
ATOM 1978 C CA . PRO B 1 33 ? 8.094 21.375 -7.938 1 94 33 PRO B CA 1
ATOM 1979 C C . PRO B 1 33 ? 6.961 20.578 -7.289 1 94 33 PRO B C 1
ATOM 1981 O O . PRO B 1 33 ? 5.832 21.062 -7.199 1 94 33 PRO B O 1
ATOM 1984 N N . LEU B 1 34 ? 7.258 19.406 -6.812 1 94.88 34 LEU B N 1
ATOM 1985 C CA . LEU B 1 34 ? 6.305 18.469 -6.223 1 94.88 34 LEU B CA 1
ATOM 1986 C C . LEU B 1 34 ? 5.48 19.156 -5.137 1 94.88 34 LEU B C 1
ATOM 1988 O O . LEU B 1 34 ? 4.262 18.984 -5.074 1 94.88 34 LEU B O 1
ATOM 1992 N N . ILE B 1 35 ? 6.094 20.016 -4.332 1 96.38 35 ILE B N 1
ATOM 1993 C CA . ILE B 1 35 ? 5.473 20.578 -3.135 1 96.38 35 ILE B CA 1
ATOM 1994 C C . ILE B 1 35 ? 4.344 21.531 -3.533 1 96.38 35 ILE B C 1
ATOM 1996 O O . ILE B 1 35 ? 3.389 21.719 -2.775 1 96.38 35 ILE B O 1
ATOM 2000 N N . VAL B 1 36 ? 4.387 22.094 -4.707 1 95.94 36 VAL B N 1
ATOM 2001 C CA . VAL B 1 36 ? 3.352 23.047 -5.129 1 95.94 36 VAL B CA 1
ATOM 2002 C C . VAL B 1 36 ? 2.014 22.312 -5.258 1 95.94 36 VAL B C 1
ATOM 2004 O O . VAL B 1 36 ? 0.968 22.859 -4.898 1 95.94 36 VAL B O 1
ATOM 2007 N N . TYR B 1 37 ? 2.066 21.094 -5.746 1 96.5 37 TYR B N 1
ATOM 2008 C CA . TYR B 1 37 ? 0.847 20.312 -5.879 1 96.5 37 TYR B CA 1
ATOM 2009 C C . TYR B 1 37 ? 0.237 20.016 -4.516 1 96.5 37 TYR B C 1
ATOM 2011 O O . TYR B 1 37 ? -0.985 20.047 -4.355 1 96.5 37 TYR B O 1
ATOM 2019 N N . THR B 1 38 ? 1.113 19.734 -3.574 1 97.81 38 THR B N 1
ATOM 2020 C CA . THR B 1 38 ? 0.674 19.469 -2.207 1 97.81 38 THR B CA 1
ATOM 2021 C C . THR B 1 38 ? -0.011 20.703 -1.616 1 97.81 38 THR B C 1
ATOM 2023 O O . THR B 1 38 ? -1.114 20.609 -1.075 1 97.81 38 THR B O 1
ATOM 2026 N N . LEU B 1 39 ? 0.611 21.828 -1.789 1 98.12 39 LEU B N 1
ATOM 2027 C CA . LEU B 1 39 ? 0.102 23.078 -1.23 1 98.12 39 LEU B CA 1
ATOM 2028 C C . LEU B 1 39 ? -1.216 23.469 -1.891 1 98.12 39 LEU B C 1
ATOM 2030 O O . LEU B 1 39 ? -2.16 23.875 -1.208 1 98.12 39 LEU B O 1
ATOM 2034 N N . GLU B 1 40 ? -1.256 23.281 -3.152 1 97.12 40 GLU B N 1
ATOM 2035 C CA . GLU B 1 40 ? -2.463 23.641 -3.896 1 97.12 40 GLU B CA 1
ATOM 2036 C C . GLU B 1 40 ? -3.631 22.734 -3.506 1 97.12 40 GLU B C 1
ATOM 2038 O O . GLU B 1 40 ? -4.77 23.203 -3.404 1 97.12 40 GLU B O 1
ATOM 2043 N N . ALA B 1 41 ? -3.34 21.469 -3.318 1 97.12 41 ALA B N 1
ATOM 2044 C CA . ALA B 1 41 ? -4.383 20.531 -2.914 1 97.12 41 ALA B CA 1
ATOM 2045 C C . ALA B 1 41 ? -5.012 20.938 -1.588 1 97.12 41 ALA B C 1
ATOM 2047 O O . ALA B 1 41 ? -6.234 20.906 -1.434 1 97.12 41 ALA B O 1
ATOM 2048 N N . LEU B 1 42 ? -4.223 21.406 -0.659 1 98.06 42 LEU B N 1
ATOM 2049 C CA . LEU B 1 42 ? -4.719 21.828 0.643 1 98.06 42 LEU B CA 1
ATOM 2050 C C . LEU B 1 42 ? -5.457 23.156 0.527 1 98.06 42 LEU B C 1
ATOM 2052 O O . LEU B 1 42 ? -6.559 23.312 1.06 1 98.06 42 LEU B O 1
ATOM 2056 N N . ALA B 1 43 ? -4.859 24.078 -0.192 1 97.38 43 ALA B N 1
ATOM 2057 C CA . ALA B 1 43 ? -5.383 25.438 -0.292 1 97.38 43 ALA B CA 1
ATOM 2058 C C . ALA B 1 43 ? -6.719 25.469 -1.024 1 97.38 43 ALA B C 1
ATOM 2060 O O . ALA B 1 43 ? -7.488 26.422 -0.898 1 97.38 43 ALA B O 1
ATOM 2061 N N . ALA B 1 44 ? -6.965 24.438 -1.771 1 96.44 44 ALA B N 1
ATOM 2062 C CA . ALA B 1 44 ? -8.211 24.375 -2.539 1 96.44 44 ALA B CA 1
ATOM 2063 C C . ALA B 1 44 ? -9.422 24.281 -1.614 1 96.44 44 ALA B C 1
ATOM 2065 O O . ALA B 1 44 ? -10.531 24.641 -1.998 1 96.44 44 ALA B O 1
ATOM 2066 N N . HIS B 1 45 ? -9.234 23.75 -0.496 1 97.06 45 HIS B N 1
ATOM 2067 C CA . HIS B 1 45 ? -10.352 23.594 0.422 1 97.06 45 HIS B CA 1
ATOM 2068 C C . HIS B 1 45 ? -10.672 24.906 1.126 1 97.06 45 HIS B C 1
ATOM 2070 O O . HIS B 1 45 ? -9.789 25.531 1.716 1 97.06 45 HIS B O 1
ATOM 2076 N N . PRO B 1 46 ? -11.906 25.297 1.202 1 96.19 46 PRO B N 1
ATOM 2077 C CA . PRO B 1 46 ? -12.258 26.609 1.767 1 96.19 46 PRO B CA 1
ATOM 2078 C C . PRO B 1 46 ? -11.977 26.688 3.264 1 96.19 46 PRO B C 1
ATOM 2080 O O . PRO B 1 46 ? -11.719 27.781 3.781 1 96.19 46 PRO B O 1
ATOM 2083 N N . ALA B 1 47 ? -11.977 25.594 3.908 1 96.62 47 ALA B N 1
ATOM 2084 C CA . ALA B 1 47 ? -11.789 25.609 5.355 1 96.62 47 ALA B CA 1
ATOM 2085 C C . ALA B 1 47 ? -10.312 25.797 5.711 1 96.62 47 ALA B C 1
ATOM 2087 O O . ALA B 1 47 ? -9.977 26.078 6.859 1 96.62 47 ALA B O 1
ATOM 2088 N N . VAL B 1 48 ? -9.438 25.547 4.773 1 97.62 48 VAL B N 1
ATOM 2089 C CA . VAL B 1 48 ? -8.031 25.859 4.996 1 97.62 48 VAL B CA 1
ATOM 2090 C C . VAL B 1 48 ? -7.785 27.344 4.785 1 97.62 48 VAL B C 1
ATOM 2092 O O . VAL B 1 48 ? -7.965 27.859 3.678 1 97.62 48 VAL B O 1
ATOM 2095 N N . CYS B 1 49 ? -7.344 27.984 5.82 1 97.06 49 CYS B N 1
ATOM 2096 C CA . CYS B 1 49 ? -7.297 29.438 5.727 1 97.06 49 CYS B CA 1
ATOM 2097 C C . CYS B 1 49 ? -5.863 29.938 5.586 1 97.06 49 CYS B C 1
ATOM 2099 O O . CYS B 1 49 ? -5.633 31.109 5.316 1 97.06 49 CYS B O 1
ATOM 2101 N N . GLY B 1 50 ? -4.898 29.078 5.766 1 97.75 50 GLY B N 1
ATOM 2102 C CA . GLY B 1 50 ? -3.494 29.422 5.625 1 97.75 50 GLY B CA 1
ATOM 2103 C C . GLY B 1 50 ? -2.572 28.219 5.699 1 97.75 50 GLY B C 1
ATOM 2104 O O . GLY B 1 50 ? -2.99 27.125 6.105 1 97.75 50 GLY B O 1
ATOM 2105 N N . LEU B 1 51 ? -1.327 28.375 5.258 1 98.5 51 LEU B N 1
ATOM 2106 C CA . LEU B 1 51 ? -0.33 27.312 5.219 1 98.5 51 LEU B CA 1
ATOM 2107 C C . LEU B 1 51 ? 0.97 27.766 5.875 1 98.5 51 LEU B C 1
ATOM 2109 O O . LEU B 1 51 ? 1.401 28.906 5.695 1 98.5 51 LEU B O 1
ATOM 2113 N N . MET B 1 52 ? 1.53 27 6.703 1 98.75 52 MET B N 1
ATOM 2114 C CA . MET B 1 52 ? 2.879 27.125 7.246 1 98.75 52 MET B CA 1
ATOM 2115 C C . MET B 1 52 ? 3.799 26.047 6.68 1 98.75 52 MET B C 1
ATOM 2117 O O . MET B 1 52 ? 3.652 24.859 7 1 98.75 52 MET B O 1
ATOM 2121 N N . VAL B 1 53 ? 4.715 26.438 5.801 1 98.44 53 VAL B N 1
ATOM 2122 C CA . VAL B 1 53 ? 5.68 25.5 5.227 1 98.44 53 VAL B CA 1
ATOM 2123 C C . VAL B 1 53 ? 6.984 25.562 6.02 1 98.44 53 VAL B C 1
ATOM 2125 O O . VAL B 1 53 ? 7.578 26.625 6.176 1 98.44 53 VAL B O 1
ATOM 2128 N N . VAL B 1 54 ? 7.387 24.422 6.52 1 98.12 54 VAL B N 1
ATOM 2129 C CA . VAL B 1 54 ? 8.609 24.328 7.312 1 98.12 54 VAL B CA 1
ATOM 2130 C C . VAL B 1 54 ? 9.766 23.875 6.43 1 98.12 54 VAL B C 1
ATOM 2132 O O . VAL B 1 54 ? 9.836 22.719 6.035 1 98.12 54 VAL B O 1
ATOM 2135 N N . VAL B 1 55 ? 10.688 24.766 6.191 1 96.44 55 VAL B N 1
ATOM 2136 C CA . VAL B 1 55 ? 11.758 24.484 5.238 1 96.44 55 VAL B CA 1
ATOM 2137 C C . VAL B 1 55 ? 13.094 24.406 5.969 1 96.44 55 VAL B C 1
ATOM 2139 O O . VAL B 1 55 ? 13.195 24.781 7.141 1 96.44 55 VAL B O 1
ATOM 2142 N N . ALA B 1 56 ? 14.07 23.844 5.246 1 93.31 56 ALA B N 1
ATOM 2143 C CA . ALA B 1 56 ? 15.414 23.812 5.82 1 93.31 56 ALA B CA 1
ATOM 2144 C C . ALA B 1 56 ? 15.992 25.219 5.965 1 93.31 56 ALA B C 1
ATOM 2146 O O . ALA B 1 56 ? 15.672 26.109 5.172 1 93.31 56 ALA B O 1
ATOM 2147 N N . GLU B 1 57 ? 16.766 25.328 7.023 1 91.12 57 GLU B N 1
ATOM 2148 C CA . GLU B 1 57 ? 17.438 26.609 7.188 1 91.12 57 GLU B CA 1
ATOM 2149 C C . GLU B 1 57 ? 18.281 26.953 5.965 1 91.12 57 GLU B C 1
ATOM 2151 O O . GLU B 1 57 ? 19.062 26.141 5.492 1 91.12 57 GLU B O 1
ATOM 2156 N N . GLY B 1 58 ? 18.062 28.109 5.422 1 87.25 58 GLY B N 1
ATOM 2157 C CA . GLY B 1 58 ? 18.828 28.531 4.266 1 87.25 58 GLY B CA 1
ATOM 2158 C C . GLY B 1 58 ? 18.438 27.828 2.984 1 87.25 58 GLY B C 1
ATOM 2159 O O . GLY B 1 58 ? 19.234 27.703 2.059 1 87.25 58 GLY B O 1
ATOM 2160 N N . ASP B 1 59 ? 17.312 27.281 2.953 1 89.06 59 ASP B N 1
ATOM 2161 C CA . ASP B 1 59 ? 16.828 26.531 1.79 1 89.06 59 ASP B CA 1
ATOM 2162 C C . ASP B 1 59 ? 16.734 27.438 0.564 1 89.06 59 ASP B C 1
ATOM 2164 O O . ASP B 1 59 ? 15.742 28.156 0.388 1 89.06 59 ASP B O 1
ATOM 2168 N N . LEU B 1 60 ? 17.625 27.281 -0.338 1 83.12 60 LEU B N 1
ATOM 2169 C CA . LEU B 1 60 ? 17.688 28.125 -1.526 1 83.12 60 LEU B CA 1
ATOM 2170 C C . LEU B 1 60 ? 16.734 27.625 -2.602 1 83.12 60 LEU B C 1
ATOM 2172 O O . LEU B 1 60 ? 16.422 28.359 -3.547 1 83.12 60 LEU B O 1
ATOM 2176 N N . ALA B 1 61 ? 16.25 26.453 -2.439 1 87.19 61 ALA B N 1
ATOM 2177 C CA . ALA B 1 61 ? 15.367 25.875 -3.453 1 87.19 61 ALA B CA 1
ATOM 2178 C C . ALA B 1 61 ? 13.93 26.359 -3.254 1 87.19 61 ALA B C 1
ATOM 2180 O O . ALA B 1 61 ? 13.102 26.234 -4.16 1 87.19 61 ALA B O 1
ATOM 2181 N N . TRP B 1 62 ? 13.633 26.844 -2.037 1 91.12 62 TRP B N 1
ATOM 2182 C CA . TRP B 1 62 ? 12.289 27.344 -1.774 1 91.12 62 TRP B CA 1
ATOM 2183 C C . TRP B 1 62 ? 11.977 28.547 -2.66 1 91.12 62 TRP B C 1
ATOM 2185 O O . TRP B 1 62 ? 12.797 29.469 -2.793 1 91.12 62 TRP B O 1
ATOM 2195 N N . SER B 1 63 ? 10.75 28.594 -3.223 1 87.94 63 SER B N 1
ATOM 2196 C CA . SER B 1 63 ? 10.352 29.578 -4.223 1 87.94 63 SER B CA 1
ATOM 2197 C C . SER B 1 63 ? 10.109 30.938 -3.59 1 87.94 63 SER B C 1
ATOM 2199 O O . SER B 1 63 ? 10.102 31.969 -4.281 1 87.94 63 SER B O 1
ATOM 2201 N N . GLY B 1 64 ? 9.75 30.938 -2.371 1 87.94 64 GLY B N 1
ATOM 2202 C CA . GLY B 1 64 ? 9.516 32.219 -1.694 1 87.94 64 GLY B CA 1
ATOM 2203 C C . GLY B 1 64 ? 8.078 32.688 -1.779 1 87.94 64 GLY B C 1
ATOM 2204 O O . GLY B 1 64 ? 7.793 33.875 -1.646 1 87.94 64 GLY B O 1
ATOM 2205 N N . TRP B 1 65 ? 7.199 31.703 -2.039 1 91.88 65 TRP B N 1
ATOM 2206 C CA . TRP B 1 65 ? 5.785 32.062 -2.102 1 91.88 65 TRP B CA 1
ATOM 2207 C C . TRP B 1 65 ? 5.297 32.594 -0.764 1 91.88 65 TRP B C 1
ATOM 2209 O O . TRP B 1 65 ? 5.699 32.125 0.296 1 91.88 65 TRP B O 1
ATOM 2219 N N . THR B 1 66 ? 4.43 33.688 -0.852 1 95.44 66 THR B N 1
ATOM 2220 C CA . THR B 1 66 ? 3.844 34.25 0.361 1 95.44 66 THR B CA 1
ATOM 2221 C C . THR B 1 66 ? 2.324 34.094 0.345 1 95.44 66 THR B C 1
ATOM 2223 O O . THR B 1 66 ? 1.657 34.406 1.335 1 95.44 66 THR B O 1
ATOM 2226 N N . GLU B 1 67 ? 1.881 33.688 -0.729 1 96 67 GLU B N 1
ATOM 2227 C CA . GLU B 1 67 ? 0.448 33.469 -0.919 1 96 67 GLU B CA 1
ATOM 2228 C C . GLU B 1 67 ? 0.18 32.375 -1.938 1 96 67 GLU B C 1
ATOM 2230 O O . GLU B 1 67 ? 0.963 32.188 -2.871 1 96 67 GLU B O 1
ATOM 2235 N N . LEU B 1 68 ? -0.861 31.719 -1.697 1 94.94 68 LEU B N 1
ATOM 2236 C CA . LEU B 1 68 ? -1.329 30.688 -2.625 1 94.94 68 LEU B CA 1
ATOM 2237 C C . LEU B 1 68 ? -2.854 30.625 -2.631 1 94.94 68 LEU B C 1
ATOM 2239 O O . LEU B 1 68 ? -3.473 30.422 -1.583 1 94.94 68 LEU B O 1
ATOM 2243 N N . ALA B 1 69 ? -3.475 30.75 -3.77 1 93 69 ALA B N 1
ATOM 2244 C CA . ALA B 1 69 ? -4.926 30.703 -3.922 1 93 69 ALA B CA 1
ATOM 2245 C C . ALA B 1 69 ? -5.613 31.688 -2.988 1 93 69 ALA B C 1
ATOM 2247 O O . ALA B 1 69 ? -6.629 31.375 -2.365 1 93 69 ALA B O 1
ATOM 2248 N N . GLY B 1 70 ? -4.957 32.812 -2.84 1 93.81 70 GLY B N 1
ATOM 2249 C CA . GLY B 1 70 ? -5.539 33.906 -2.041 1 93.81 70 GLY B CA 1
ATOM 2250 C C . GLY B 1 70 ? -5.367 33.688 -0.548 1 93.81 70 GLY B C 1
ATOM 2251 O O . GLY B 1 70 ? -5.941 34.406 0.259 1 93.81 70 GLY B O 1
ATOM 2252 N N . LYS B 1 71 ? -4.613 32.75 -0.208 1 96.5 71 LYS B N 1
ATOM 2253 C CA . LYS B 1 71 ? -4.414 32.438 1.202 1 96.5 71 LYS B CA 1
ATOM 2254 C C . LYS B 1 71 ? -2.961 32.656 1.614 1 96.5 71 LYS B C 1
ATOM 2256 O O . LYS B 1 71 ? -2.045 32.438 0.816 1 96.5 71 LYS B O 1
ATOM 2261 N N . PRO B 1 72 ? -2.803 33.062 2.85 1 97.5 72 PRO B N 1
ATOM 2262 C CA . PRO B 1 72 ? -1.426 33.281 3.297 1 97.5 72 PRO B CA 1
ATOM 2263 C C . PRO B 1 72 ? -0.596 32 3.334 1 97.5 72 PRO B C 1
ATOM 2265 O O . PRO B 1 72 ? -1.104 30.953 3.715 1 97.5 72 PRO B O 1
ATOM 2268 N N . LEU B 1 73 ? 0.581 32.094 2.842 1 98.12 73 LEU B N 1
ATOM 2269 C CA . LEU B 1 73 ? 1.604 31.047 2.926 1 98.12 73 LEU B CA 1
ATOM 2270 C C . LEU B 1 73 ?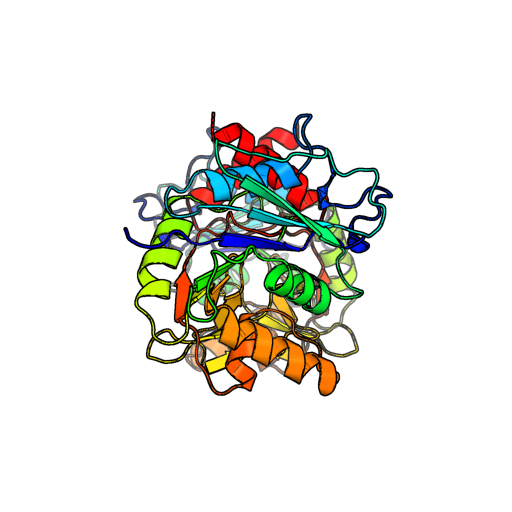 2.838 31.562 3.658 1 98.12 73 LEU B C 1
ATOM 2272 O O . LEU B 1 73 ? 3.518 32.469 3.178 1 98.12 73 LEU B O 1
ATOM 2276 N N . LEU B 1 74 ? 3.105 31 4.809 1 98.06 74 LEU B N 1
ATOM 2277 C CA . LEU B 1 74 ? 4.246 31.391 5.629 1 98.06 74 LEU B CA 1
ATOM 2278 C C . LEU B 1 74 ? 5.281 30.281 5.684 1 98.06 74 LEU B C 1
ATOM 2280 O O . LEU B 1 74 ? 4.984 29.125 5.344 1 98.06 74 LEU B O 1
ATOM 2284 N N . THR B 1 75 ? 6.516 30.656 6.012 1 97.81 75 THR B N 1
ATOM 2285 C CA . THR B 1 75 ? 7.574 29.656 6.148 1 97.81 75 THR B CA 1
ATOM 2286 C C . THR B 1 75 ? 8.297 29.828 7.48 1 97.81 75 THR B C 1
ATOM 2288 O O . THR B 1 75 ? 8.242 30.891 8.102 1 97.81 75 THR B O 1
ATOM 2291 N N . CYS B 1 76 ? 8.82 28.828 7.945 1 97.56 76 CYS B N 1
ATOM 2292 C CA . CYS B 1 76 ? 9.75 28.844 9.07 1 97.56 76 CYS B CA 1
ATOM 2293 C C . CYS B 1 76 ? 10.812 27.766 8.914 1 97.56 76 CYS B C 1
ATOM 2295 O O . CYS B 1 76 ? 10.758 26.969 7.973 1 97.56 76 CYS B O 1
ATOM 2297 N N . SER B 1 77 ? 11.844 27.797 9.812 1 97.06 77 SER B N 1
ATOM 2298 C CA . SER B 1 77 ? 12.93 26.812 9.75 1 97.06 77 SER B CA 1
ATOM 2299 C C . SER B 1 77 ? 12.57 25.547 10.539 1 97.06 77 SER B C 1
ATOM 2301 O O . SER B 1 77 ? 12.016 25.625 11.633 1 97.06 77 SER B O 1
ATOM 2303 N N . GLY B 1 78 ? 12.906 24.438 9.898 1 95.94 78 GLY B N 1
ATOM 2304 C CA . GLY B 1 78 ? 12.602 23.156 10.523 1 95.94 78 GLY B CA 1
ATOM 2305 C C . GLY B 1 78 ? 13.703 22.672 11.445 1 95.94 78 GLY B C 1
ATOM 2306 O O . GLY B 1 78 ? 14.68 23.375 11.688 1 95.94 78 GLY B O 1
ATOM 2307 N N . GLY B 1 79 ? 13.406 21.484 12.094 1 92.44 79 GLY B N 1
ATOM 2308 C CA . GLY B 1 79 ? 14.367 20.828 12.969 1 92.44 79 GLY B CA 1
ATOM 2309 C C . GLY B 1 79 ? 15.07 19.656 12.312 1 92.44 79 GLY B C 1
ATOM 2310 O O . GLY B 1 79 ? 15.023 19.516 11.086 1 92.44 79 GLY B O 1
ATOM 2311 N N . VAL B 1 80 ? 15.734 18.859 13.148 1 89.94 80 VAL B N 1
ATOM 2312 C CA . VAL B 1 80 ? 16.562 17.75 12.695 1 89.94 80 VAL B CA 1
ATOM 2313 C C . VAL B 1 80 ? 15.68 16.578 12.273 1 89.94 80 VAL B C 1
ATOM 2315 O O . VAL B 1 80 ? 16.062 15.781 11.414 1 89.94 80 VAL B O 1
ATOM 2318 N N . THR B 1 81 ? 14.586 16.516 12.883 1 93.62 81 THR B N 1
ATOM 2319 C CA . THR B 1 81 ? 13.656 15.422 12.586 1 93.62 81 THR B CA 1
ATOM 2320 C C . THR B 1 81 ? 12.336 15.977 12.047 1 93.62 81 THR B C 1
ATOM 2322 O O . THR B 1 81 ? 12.062 17.172 12.156 1 93.62 81 THR B O 1
ATOM 2325 N N . ARG B 1 82 ? 11.539 15.094 11.508 1 94.44 82 ARG B N 1
ATOM 2326 C CA . ARG B 1 82 ? 10.211 15.484 11.055 1 94.44 82 ARG B CA 1
ATOM 2327 C C . ARG B 1 82 ? 9.375 16.031 12.211 1 94.44 82 ARG B C 1
ATOM 2329 O O . ARG B 1 82 ? 8.719 17.062 12.086 1 94.44 82 ARG B O 1
ATOM 2336 N N . ALA B 1 83 ? 9.414 15.344 13.336 1 96.38 83 ALA B N 1
ATOM 2337 C CA . ALA B 1 83 ? 8.641 15.758 14.5 1 96.38 83 ALA B CA 1
ATOM 2338 C C . ALA B 1 83 ? 9.078 17.141 14.992 1 96.38 83 ALA B C 1
ATOM 2340 O O . ALA B 1 83 ? 8.242 17.984 15.328 1 96.38 83 ALA B O 1
ATOM 2341 N N . ALA B 1 84 ? 10.367 17.328 14.961 1 96.31 84 ALA B N 1
ATOM 2342 C CA . ALA B 1 84 ? 10.891 18.625 15.367 1 96.31 84 ALA B CA 1
ATOM 2343 C C . ALA B 1 84 ? 10.453 19.719 14.398 1 96.31 84 ALA B C 1
ATOM 2345 O O . ALA B 1 84 ? 10.172 20.844 14.812 1 96.31 84 ALA B O 1
ATOM 2346 N N . SER B 1 85 ? 10.445 19.391 13.125 1 97.5 85 SER B N 1
ATOM 2347 C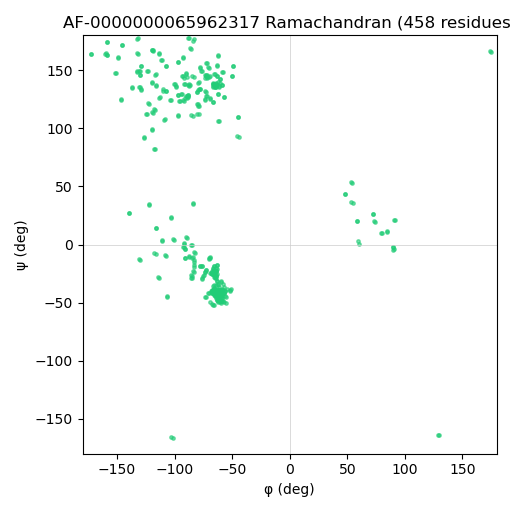 CA . SER B 1 85 ? 9.984 20.344 12.117 1 97.5 85 SER B CA 1
ATOM 2348 C C . SER B 1 85 ? 8.508 20.688 12.305 1 97.5 85 SER B C 1
ATOM 2350 O O . SER B 1 85 ? 8.109 21.844 12.203 1 97.5 85 SER B O 1
ATOM 2352 N N . VAL B 1 86 ? 7.703 19.656 12.594 1 98.56 86 VAL B N 1
ATOM 2353 C CA . VAL B 1 86 ? 6.285 19.891 12.852 1 98.56 86 VAL B CA 1
ATOM 2354 C C . VAL B 1 86 ? 6.125 20.812 14.055 1 98.56 86 VAL B C 1
ATOM 2356 O O . VAL B 1 86 ? 5.34 21.766 14.016 1 98.56 86 VAL B O 1
ATOM 2359 N N . LEU B 1 87 ? 6.879 20.578 15.102 1 98.25 87 LEU B N 1
ATOM 2360 C CA . LEU B 1 87 ? 6.82 21.406 16.297 1 98.25 87 LEU B CA 1
ATOM 2361 C C . LEU B 1 87 ? 7.188 22.859 15.961 1 98.25 87 LEU B C 1
ATOM 2363 O O . LEU B 1 87 ? 6.488 23.781 16.375 1 98.25 87 LEU B O 1
ATOM 2367 N N . SER B 1 88 ? 8.266 23.047 15.227 1 98.25 88 SER B N 1
ATOM 2368 C CA . SER B 1 88 ? 8.672 24.391 14.82 1 98.25 88 SER B CA 1
ATOM 2369 C C . SER B 1 88 ? 7.547 25.109 14.07 1 98.25 88 SER B C 1
ATOM 2371 O O . SER B 1 88 ? 7.281 26.281 14.32 1 98.25 88 SER B O 1
ATOM 2373 N N . GLY B 1 89 ? 6.938 24.375 13.172 1 98.75 89 GLY B N 1
ATOM 2374 C CA . GLY B 1 89 ? 5.832 24.938 12.414 1 98.75 89 GLY B CA 1
ATOM 2375 C C . GLY B 1 89 ? 4.652 25.344 13.281 1 98.75 89 GLY B C 1
ATOM 2376 O O . GLY B 1 89 ? 4.066 26.406 13.078 1 98.75 89 GLY B O 1
ATOM 2377 N N . LEU B 1 90 ? 4.309 24.484 14.219 1 98.75 90 LEU B N 1
ATOM 2378 C CA . LEU B 1 90 ? 3.193 24.766 15.117 1 98.75 90 LEU B CA 1
ATOM 2379 C C . LEU B 1 90 ? 3.465 26.016 15.945 1 98.75 90 LEU B C 1
ATOM 2381 O O . LEU B 1 90 ? 2.561 26.828 16.172 1 98.75 90 LEU B O 1
ATOM 2385 N N . LEU B 1 91 ? 4.664 26.172 16.375 1 98.5 91 LEU B N 1
ATOM 2386 C CA . LEU B 1 91 ? 5.043 27.297 17.219 1 98.5 91 LEU B CA 1
ATOM 2387 C C . LEU B 1 91 ? 5.113 28.594 16.406 1 98.5 91 LEU B C 1
ATOM 2389 O O . LEU B 1 91 ? 4.98 29.688 16.953 1 98.5 91 LEU B O 1
ATOM 2393 N N . ALA B 1 92 ? 5.305 28.469 15.133 1 98.56 92 ALA B N 1
ATOM 2394 C CA . ALA B 1 92 ? 5.492 29.625 14.266 1 98.56 92 ALA B CA 1
ATOM 2395 C C . ALA B 1 92 ? 4.16 30.109 13.695 1 98.56 92 ALA B C 1
ATOM 2397 O O . ALA B 1 92 ? 4.105 31.109 12.992 1 98.56 92 ALA B O 1
ATOM 2398 N N . LEU B 1 93 ? 3.076 29.375 14 1 98.44 93 LEU B N 1
ATOM 2399 C CA . LEU B 1 93 ? 1.776 29.781 13.477 1 98.44 93 LEU B CA 1
ATOM 2400 C C . LEU B 1 93 ? 1.424 31.188 13.922 1 98.44 93 LEU B C 1
ATOM 2402 O O . LEU B 1 93 ? 1.839 31.625 14.992 1 98.44 93 LEU B O 1
ATOM 2406 N N . PRO B 1 94 ? 0.689 31.875 13.062 1 97.12 94 PRO B N 1
ATOM 2407 C CA . PRO B 1 94 ? 0.324 33.25 13.438 1 97.12 94 PRO B CA 1
ATOM 2408 C C . PRO B 1 94 ? -0.533 33.281 14.703 1 97.12 94 PRO B C 1
ATOM 2410 O O . PRO B 1 94 ? -1.152 32.281 15.078 1 97.12 94 PRO B O 1
ATOM 2413 N N . GLN B 1 95 ? -0.593 34.406 15.266 1 95.31 95 GLN B N 1
ATOM 2414 C CA . GLN B 1 95 ? -1.271 34.594 16.547 1 95.31 95 GLN B CA 1
ATOM 2415 C C . GLN B 1 95 ? -2.77 34.344 16.422 1 95.31 95 GLN B C 1
ATOM 2417 O O . GLN B 1 95 ? -3.426 34 17.406 1 95.31 95 GLN B O 1
ATOM 2422 N N . VAL B 1 96 ? -3.266 34.469 15.234 1 94.19 96 VAL B N 1
ATOM 2423 C CA . VAL B 1 96 ? -4.699 34.281 15.008 1 94.19 96 VAL B CA 1
ATOM 2424 C C . VAL B 1 96 ? -5.082 32.812 15.25 1 94.19 96 VAL B C 1
ATOM 2426 O O . VAL B 1 96 ? -6.25 32.5 15.492 1 94.19 96 VAL B O 1
ATOM 2429 N N . VAL B 1 97 ? -4.109 31.938 15.148 1 97 97 VAL B N 1
ATOM 2430 C CA . VAL B 1 97 ? -4.367 30.531 15.438 1 97 97 VAL B CA 1
ATOM 2431 C C . VAL B 1 97 ? -4.227 30.281 16.938 1 97 97 VAL B C 1
ATOM 2433 O O . VAL B 1 97 ? -3.113 30.25 17.469 1 97 97 VAL B O 1
ATOM 2436 N N . HIS B 1 98 ? -5.312 30 17.547 1 96.88 98 HIS B N 1
ATOM 2437 C CA . HIS B 1 98 ? -5.32 29.859 19 1 96.88 98 HIS B CA 1
ATOM 2438 C C . HIS B 1 98 ? -4.949 28.438 19.422 1 96.88 98 HIS B C 1
ATOM 2440 O O . HIS B 1 98 ? -4.918 27.531 18.594 1 96.88 98 HIS B O 1
ATOM 2446 N N . ALA B 1 99 ? -4.707 28.281 20.719 1 96.56 99 ALA B N 1
ATOM 2447 C CA . ALA B 1 99 ? -4.246 27.016 21.297 1 96.56 99 ALA B CA 1
ATOM 2448 C C . ALA B 1 99 ? -5.273 25.906 21.078 1 96.56 99 ALA B C 1
ATOM 2450 O O . ALA B 1 99 ? -4.91 24.766 20.812 1 96.56 99 ALA B O 1
ATOM 2451 N N . ASP B 1 100 ? -6.496 26.266 21.156 1 96.25 100 ASP B N 1
ATOM 2452 C CA . ASP B 1 100 ? -7.547 25.25 21.109 1 96.25 100 ASP B CA 1
ATOM 2453 C C . ASP B 1 100 ? -8.031 25.031 19.672 1 96.25 100 ASP B C 1
ATOM 2455 O O . ASP B 1 100 ? -8.883 24.172 19.422 1 96.25 100 ASP B O 1
ATOM 2459 N N . ASP B 1 101 ? -7.488 25.781 18.734 1 97.38 101 ASP B N 1
ATOM 2460 C CA . ASP B 1 101 ? -7.867 25.594 17.344 1 97.38 101 ASP B CA 1
ATOM 2461 C C . ASP B 1 101 ? -7.273 24.312 16.766 1 97.38 101 ASP B C 1
ATOM 2463 O O . ASP B 1 101 ? -6.184 23.891 17.172 1 97.38 101 ASP B O 1
ATOM 2467 N N . PHE B 1 102 ? -8.039 23.703 15.891 1 98.31 102 PHE B N 1
ATOM 2468 C CA . PHE B 1 102 ? -7.504 22.578 15.148 1 98.31 102 PHE B CA 1
ATOM 2469 C C . PHE B 1 102 ? -6.488 23.031 14.109 1 98.31 102 PHE B C 1
ATOM 2471 O O . PHE B 1 102 ? -6.633 24.125 13.539 1 98.31 102 PHE B O 1
ATOM 2478 N N . VAL B 1 103 ? -5.477 22.234 13.914 1 98.69 103 VAL B N 1
ATOM 2479 C CA . VAL B 1 103 ? -4.469 22.438 12.883 1 98.69 103 VAL B CA 1
ATOM 2480 C C . VAL B 1 103 ? -4.277 21.141 12.086 1 98.69 103 VAL B C 1
ATOM 2482 O O . VAL B 1 103 ? -4.461 20.047 12.625 1 98.69 103 VAL B O 1
ATOM 2485 N N . LEU B 1 104 ? -3.93 21.281 10.82 1 98.75 104 LEU B N 1
ATOM 2486 C CA . LEU B 1 104 ? -3.611 20.172 9.938 1 98.75 104 LEU B CA 1
ATOM 2487 C C . LEU B 1 104 ? -2.102 19.984 9.812 1 98.75 104 LEU B C 1
ATOM 2489 O O . LEU B 1 104 ? -1.361 20.969 9.719 1 98.75 104 LEU B O 1
ATOM 2493 N N . VAL B 1 105 ? -1.651 18.781 9.891 1 98.88 105 VAL B N 1
ATOM 2494 C CA . VAL B 1 105 ? -0.285 18.453 9.5 1 98.88 105 VAL B CA 1
ATOM 2495 C C . VAL B 1 105 ? -0.304 17.562 8.258 1 98.88 105 VAL B C 1
ATOM 2497 O O . VAL B 1 105 ? -0.996 16.547 8.227 1 98.88 105 VAL B O 1
ATOM 2500 N N . HIS B 1 106 ? 0.378 17.906 7.238 1 98.81 106 HIS B N 1
ATOM 2501 C CA . HIS B 1 106 ? 0.354 17.188 5.977 1 98.81 106 HIS B CA 1
ATOM 2502 C C . HIS B 1 106 ? 1.759 17.031 5.402 1 98.81 106 HIS B C 1
ATOM 2504 O O . HIS B 1 106 ? 2.557 17.969 5.445 1 98.81 106 HIS B O 1
ATOM 2510 N N . ASP B 1 107 ? 2.105 15.867 4.93 1 97.56 107 ASP B N 1
ATOM 2511 C CA . ASP B 1 107 ? 3.414 15.602 4.34 1 97.56 107 ASP B CA 1
ATOM 2512 C C . ASP B 1 107 ? 3.6 16.375 3.039 1 97.56 107 ASP B C 1
ATOM 2514 O O . ASP B 1 107 ? 2.711 16.391 2.186 1 97.56 107 ASP B O 1
ATOM 2518 N N . ALA B 1 108 ? 4.75 16.906 2.861 1 96.88 108 ALA B N 1
ATOM 2519 C CA . ALA B 1 108 ? 5.07 17.688 1.671 1 96.88 108 ALA B CA 1
ATOM 2520 C C . ALA B 1 108 ? 5.062 16.812 0.42 1 96.88 108 ALA B C 1
ATOM 2522 O O . ALA B 1 108 ? 4.828 17.312 -0.687 1 96.88 108 ALA B O 1
ATOM 2523 N N . ALA B 1 109 ? 5.238 15.57 0.64 1 94.94 109 ALA B N 1
ATOM 2524 C CA . ALA B 1 109 ? 5.375 14.664 -0.497 1 94.94 109 ALA B CA 1
ATOM 2525 C C . ALA B 1 109 ? 4.09 13.875 -0.725 1 94.94 109 ALA B C 1
ATOM 2527 O O . ALA B 1 109 ? 4.117 12.773 -1.289 1 94.94 109 ALA B O 1
ATOM 2528 N N . ARG B 1 110 ? 2.971 14.352 -0.301 1 96.62 110 ARG B N 1
ATOM 2529 C CA . ARG B 1 110 ? 1.65 13.797 -0.592 1 96.62 110 ARG B CA 1
ATOM 2530 C C . ARG B 1 110 ? 0.799 14.797 -1.371 1 96.62 110 ARG B C 1
ATOM 2532 O O . ARG B 1 110 ? -0.111 15.406 -0.812 1 96.62 110 ARG B O 1
ATOM 2539 N N . PRO B 1 111 ? 1.011 14.828 -2.604 1 97 111 PRO B N 1
ATOM 2540 C CA . PRO B 1 111 ? 0.426 15.891 -3.42 1 97 111 PRO B CA 1
ATOM 2541 C C . PRO B 1 111 ? -1 15.578 -3.867 1 97 111 PRO B C 1
ATOM 2543 O O . PRO B 1 111 ? -1.656 16.422 -4.488 1 97 111 PRO B O 1
ATOM 2546 N N . ASN B 1 112 ? -1.558 14.445 -3.525 1 95.56 112 ASN B N 1
ATOM 2547 C CA . ASN B 1 112 ? -2.779 14.008 -4.195 1 95.56 112 ASN B CA 1
ATOM 2548 C C . ASN B 1 112 ? -3.918 13.797 -3.201 1 95.56 112 ASN B C 1
ATOM 2550 O O . ASN B 1 112 ? -4.762 12.922 -3.393 1 95.56 112 ASN B O 1
ATOM 2554 N N . VAL B 1 113 ? -3.951 14.594 -2.178 1 97.25 113 VAL B N 1
ATOM 2555 C CA . VAL B 1 113 ? -5.082 14.477 -1.263 1 97.25 113 VAL B CA 1
ATOM 2556 C C . VAL B 1 113 ? -6.352 14.969 -1.945 1 97.25 113 VAL B C 1
ATOM 2558 O O . VAL B 1 113 ? -6.379 16.078 -2.496 1 97.25 113 VAL B O 1
ATOM 2561 N N . ALA B 1 114 ? -7.383 14.141 -1.957 1 95.94 114 ALA B N 1
ATOM 2562 C CA . ALA B 1 114 ? -8.656 14.523 -2.568 1 95.94 114 ALA B CA 1
ATOM 2563 C C . ALA B 1 114 ? -9.398 15.531 -1.703 1 95.94 114 ALA B C 1
ATOM 2565 O O . ALA B 1 114 ? -9.406 15.422 -0.475 1 95.94 114 ALA B O 1
ATOM 2566 N N . LEU B 1 115 ? -10.047 16.453 -2.406 1 96.56 115 LEU B N 1
ATOM 2567 C CA . LEU B 1 115 ? -10.844 17.453 -1.702 1 96.56 115 LEU B CA 1
ATOM 2568 C C . LEU B 1 115 ? -11.914 16.797 -0.839 1 96.56 115 LEU B C 1
ATOM 2570 O O . LEU B 1 115 ? -12.164 17.234 0.287 1 96.56 115 LEU B O 1
ATOM 2574 N N . SER B 1 116 ? -12.484 15.766 -1.374 1 97.62 116 SER B N 1
ATOM 2575 C CA . SER B 1 116 ? -13.539 15.055 -0.647 1 97.62 116 SER B CA 1
ATOM 2576 C C . SER B 1 116 ? -12.984 14.383 0.607 1 97.62 116 SER B C 1
ATOM 2578 O O . SER B 1 116 ? -13.656 14.344 1.64 1 97.62 116 SER B O 1
ATOM 2580 N N . ASP B 1 117 ? -11.789 13.812 0.52 1 97.94 117 ASP B N 1
ATOM 2581 C CA . ASP B 1 117 ? -11.164 13.195 1.685 1 97.94 117 ASP B CA 1
ATOM 2582 C C . ASP B 1 117 ? -10.828 14.242 2.748 1 97.94 117 ASP B C 1
ATOM 2584 O O . ASP B 1 117 ? -11.039 14.008 3.941 1 97.94 117 ASP B O 1
ATOM 2588 N N . LEU B 1 118 ? -10.32 15.398 2.289 1 98.19 118 LEU B N 1
ATOM 2589 C CA . LEU B 1 118 ? -10.008 16.484 3.203 1 98.19 118 LEU B CA 1
ATOM 2590 C C . LEU B 1 118 ? -11.266 17 3.893 1 98.19 118 LEU B C 1
ATOM 2592 O O . LEU B 1 118 ? -11.258 17.25 5.098 1 98.19 118 LEU B O 1
ATOM 2596 N N . GLU B 1 119 ? -12.312 17.094 3.125 1 98.06 119 GLU B N 1
ATOM 2597 C CA . GLU B 1 119 ? -13.594 17.516 3.676 1 98.06 119 GLU B CA 1
ATOM 2598 C C . GLU B 1 119 ? -14.07 16.562 4.77 1 98.06 119 GLU B C 1
ATOM 2600 O O . GLU B 1 119 ? -14.477 17 5.848 1 98.06 119 GLU B O 1
ATOM 2605 N N . ARG B 1 120 ? -14.031 15.297 4.5 1 98.12 120 ARG B N 1
ATOM 2606 C CA . ARG B 1 120 ? -14.453 14.297 5.473 1 98.12 120 ARG B CA 1
ATOM 2607 C C . ARG B 1 120 ? -13.586 14.344 6.723 1 98.12 120 ARG B C 1
ATOM 2609 O O . ARG B 1 120 ? -14.094 14.227 7.84 1 98.12 120 ARG B O 1
ATOM 2616 N N . LEU B 1 121 ? -12.305 14.547 6.523 1 98.62 121 LEU B N 1
ATOM 2617 C CA . LEU B 1 121 ? -11.391 14.641 7.656 1 98.62 121 LEU B CA 1
ATOM 2618 C C . LEU B 1 121 ? -11.742 15.828 8.547 1 98.62 121 LEU B C 1
ATOM 2620 O O . LEU B 1 121 ? -11.836 15.695 9.766 1 98.62 121 LEU B O 1
ATOM 2624 N N . LEU B 1 122 ? -11.93 16.984 7.93 1 98.19 122 LEU B N 1
ATOM 2625 C CA . LEU B 1 122 ? -12.211 18.203 8.672 1 98.19 122 LEU B CA 1
ATOM 2626 C C . LEU B 1 122 ? -13.547 18.094 9.406 1 98.19 122 LEU B C 1
ATOM 2628 O O . LEU B 1 122 ? -13.648 18.453 10.578 1 98.19 122 LEU B O 1
ATOM 2632 N N . GLU B 1 123 ? -14.516 17.547 8.703 1 97.75 123 GLU B N 1
ATOM 2633 C CA . GLU B 1 123 ? -15.836 17.422 9.305 1 97.75 123 GLU B CA 1
ATOM 2634 C C . GLU B 1 123 ? -15.82 16.453 10.484 1 97.75 123 GLU B C 1
ATOM 2636 O O . GLU B 1 123 ? -16.234 16.812 11.594 1 97.75 123 GLU B O 1
ATOM 2641 N N . ALA B 1 124 ? -15.312 15.297 10.258 1 97.94 124 ALA B N 1
ATOM 2642 C CA . ALA B 1 124 ? -15.305 14.266 11.289 1 97.94 124 ALA B CA 1
ATOM 2643 C C . ALA B 1 124 ? -14.32 14.625 12.406 1 97.94 124 ALA B C 1
ATOM 2645 O O . ALA B 1 124 ? -14.617 14.43 13.586 1 97.94 124 ALA B O 1
ATOM 2646 N N . GLY B 1 125 ? -13.18 15.125 12.023 1 97.75 125 GLY B N 1
ATOM 2647 C CA . GLY B 1 125 ? -12.133 15.43 12.992 1 97.75 125 GLY B CA 1
ATOM 2648 C C . GLY B 1 125 ? -12.484 16.578 13.914 1 97.75 125 GLY B C 1
ATOM 2649 O O . GLY B 1 125 ? -12.211 16.531 15.117 1 97.75 125 GLY B O 1
ATOM 2650 N N . CYS B 1 126 ? -13.109 17.594 13.367 1 96.38 126 CYS B N 1
ATOM 2651 C CA . CYS B 1 126 ? -13.461 18.75 14.188 1 96.38 126 CYS B CA 1
ATOM 2652 C C . CYS B 1 126 ? -14.617 18.422 15.125 1 96.38 126 CYS B C 1
ATOM 2654 O O . CYS B 1 126 ? -14.812 19.094 16.125 1 96.38 126 CYS B O 1
ATOM 2656 N N . ALA B 1 127 ? -15.367 17.438 14.789 1 96.81 127 ALA B N 1
ATOM 2657 C CA . ALA B 1 127 ? -16.484 17.016 15.633 1 96.81 127 ALA B CA 1
ATOM 2658 C C . ALA B 1 127 ? -16.016 16.016 16.688 1 96.81 127 ALA B C 1
ATOM 2660 O O . ALA B 1 127 ? -16.781 15.641 17.578 1 96.81 127 ALA B O 1
ATOM 2661 N N . HIS B 1 128 ? -14.828 15.531 16.562 1 97.06 128 HIS B N 1
ATOM 2662 C CA . HIS B 1 128 ? -14.273 14.539 17.469 1 97.06 128 HIS B CA 1
ATOM 2663 C C . HIS B 1 128 ? -13.492 15.195 18.594 1 97.06 128 HIS B C 1
ATOM 2665 O O . HIS B 1 128 ? -12.812 16.203 18.391 1 97.06 128 HIS B O 1
ATOM 2671 N N . PRO B 1 129 ? -13.523 14.648 19.766 1 96.56 129 PRO B N 1
ATOM 2672 C CA . PRO B 1 129 ? -12.875 15.305 20.906 1 96.56 129 PRO B CA 1
ATOM 2673 C C . PRO B 1 129 ? -11.359 15.375 20.766 1 96.56 129 PRO B C 1
ATOM 2675 O O . PRO B 1 129 ? -10.719 16.281 21.312 1 96.56 129 PRO B O 1
ATOM 2678 N N . VAL B 1 130 ? -10.766 14.508 20.062 1 97.94 130 VAL B N 1
ATOM 2679 C CA . VAL B 1 130 ? -9.312 14.422 19.969 1 97.94 130 VAL B CA 1
ATOM 2680 C C . VAL B 1 130 ? -8.852 14.938 18.609 1 97.94 130 VAL B C 1
ATOM 2682 O O . VAL B 1 130 ? -7.875 15.68 18.516 1 97.94 130 VAL B O 1
ATOM 2685 N N . GLY B 1 131 ? -9.453 14.578 17.578 1 98.62 131 GLY B N 1
ATOM 2686 C CA . GLY B 1 131 ? -9.039 14.797 16.203 1 98.62 131 GLY B CA 1
ATOM 2687 C C . GLY B 1 131 ? -9.07 13.523 15.367 1 98.62 131 GLY B C 1
ATOM 2688 O O . GLY B 1 131 ? -9.703 12.539 15.75 1 98.62 131 GLY B O 1
ATOM 2689 N N . ALA B 1 132 ? -8.414 13.547 14.227 1 98.88 132 ALA B N 1
ATOM 2690 C CA . ALA B 1 132 ? -8.516 12.43 13.289 1 98.88 132 ALA B CA 1
ATOM 2691 C C . ALA B 1 132 ? -7.336 12.406 12.328 1 98.88 132 ALA B C 1
ATOM 2693 O O . ALA B 1 132 ? -6.598 13.391 12.219 1 98.88 132 ALA B O 1
ATOM 2694 N N . ILE B 1 133 ? -7.16 11.297 11.711 1 98.94 133 ILE B N 1
ATOM 2695 C CA . ILE B 1 133 ? -6.16 11.18 10.648 1 98.94 133 ILE B CA 1
ATOM 2696 C C . ILE B 1 133 ? -6.773 10.492 9.43 1 98.94 133 ILE B C 1
ATOM 2698 O O . ILE B 1 133 ? -7.695 9.688 9.57 1 98.94 133 ILE B O 1
ATOM 2702 N N . LEU B 1 134 ? -6.312 10.859 8.273 1 98.81 134 LEU B N 1
ATOM 2703 C CA . LEU B 1 134 ? -6.613 10.031 7.105 1 98.81 134 LEU B CA 1
ATOM 2704 C C . LEU B 1 134 ? -5.871 8.703 7.176 1 98.81 134 LEU B C 1
ATOM 2706 O O . LEU B 1 134 ? -4.73 8.648 7.641 1 98.81 134 LEU B O 1
ATOM 2710 N N . ALA B 1 135 ? -6.473 7.676 6.707 1 98.56 135 ALA B N 1
ATOM 2711 C CA . ALA B 1 135 ? -5.891 6.336 6.734 1 98.56 135 ALA B CA 1
ATOM 2712 C C . ALA B 1 135 ? -6.574 5.418 5.727 1 98.56 135 ALA B C 1
ATOM 2714 O O . ALA B 1 135 ? -7.629 5.762 5.18 1 98.56 135 ALA B O 1
ATOM 2715 N N . VAL B 1 136 ? -5.918 4.324 5.453 1 95.62 136 VAL B N 1
ATOM 2716 C CA . VAL B 1 136 ? -6.461 3.307 4.559 1 95.62 136 VAL B CA 1
ATOM 2717 C C . VAL B 1 136 ? -6.371 1.934 5.219 1 95.62 136 VAL B C 1
ATOM 2719 O O . VAL B 1 136 ? -5.344 1.589 5.812 1 95.62 136 VAL B O 1
ATOM 2722 N N . PRO B 1 137 ? -7.453 1.116 5.141 1 94.75 137 PRO B N 1
ATOM 2723 C CA . PRO B 1 137 ? -7.355 -0.238 5.691 1 94.75 137 PRO B CA 1
ATOM 2724 C C . PRO B 1 137 ? -6.277 -1.078 5.008 1 94.75 137 PRO B C 1
ATOM 2726 O O . PRO B 1 137 ? -6.055 -0.938 3.805 1 94.75 137 PRO B O 1
ATOM 2729 N N . VAL B 1 138 ? -5.582 -1.898 5.793 1 93.94 138 VAL B N 1
ATOM 2730 C CA . VAL B 1 138 ? -4.625 -2.854 5.242 1 93.94 138 VAL B CA 1
ATOM 2731 C C . VAL B 1 138 ? -5.367 -3.986 4.543 1 93.94 138 VAL B C 1
ATOM 2733 O O . VAL B 1 138 ? -6.234 -4.629 5.137 1 93.94 138 VAL B O 1
ATOM 2736 N N . ARG B 1 139 ? -4.98 -4.258 3.266 1 88.31 139 ARG B N 1
ATOM 2737 C CA . ARG B 1 139 ? -5.668 -5.281 2.486 1 88.31 139 ARG B CA 1
ATOM 2738 C C . ARG B 1 139 ? -4.746 -6.457 2.189 1 88.31 139 ARG B C 1
ATOM 2740 O O . ARG B 1 139 ? -5.203 -7.602 2.098 1 88.31 139 ARG B O 1
ATOM 2747 N N . ASP B 1 140 ? -3.545 -6.219 2.105 1 92.38 140 ASP B N 1
ATOM 2748 C CA . ASP B 1 140 ? -2.58 -7.273 1.802 1 92.38 140 ASP B CA 1
ATOM 2749 C C . ASP B 1 140 ? -2.32 -8.148 3.025 1 92.38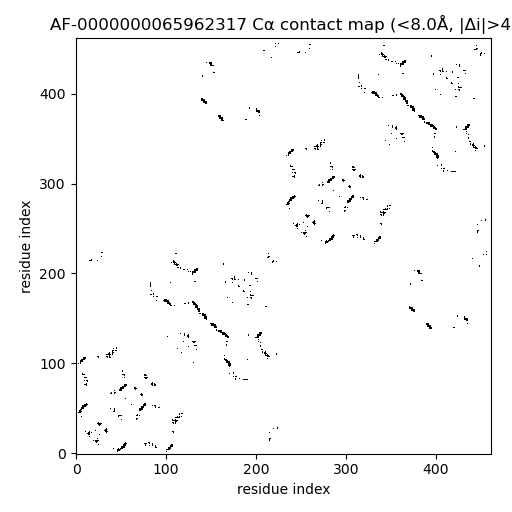 140 ASP B C 1
ATOM 2751 O O . ASP B 1 140 ? -2.395 -7.676 4.16 1 92.38 140 ASP B O 1
ATOM 2755 N N . THR B 1 141 ? -2.021 -9.375 2.76 1 96 141 THR B N 1
ATOM 2756 C CA . THR B 1 141 ? -1.504 -10.234 3.818 1 96 141 THR B CA 1
ATOM 2757 C C . THR B 1 141 ? -0.154 -9.727 4.316 1 96 141 THR B C 1
ATOM 2759 O O . THR B 1 141 ? 0.675 -9.273 3.525 1 96 141 THR B O 1
ATOM 2762 N N . LEU B 1 142 ? 0.037 -9.773 5.617 1 97.38 142 LEU B N 1
ATOM 2763 C CA . LEU B 1 142 ? 1.271 -9.273 6.215 1 97.38 142 LEU B CA 1
ATOM 2764 C C . LEU B 1 142 ? 2.141 -10.43 6.711 1 97.38 142 LEU B C 1
ATOM 2766 O O . LEU B 1 142 ? 1.645 -11.352 7.359 1 97.38 142 LEU B O 1
ATOM 2770 N N . LYS B 1 143 ? 3.4 -10.32 6.324 1 98.38 143 LYS B N 1
ATOM 2771 C CA . LYS B 1 143 ? 4.379 -11.312 6.77 1 98.38 143 LYS B CA 1
ATOM 2772 C C . LYS B 1 143 ? 5.453 -10.664 7.641 1 98.38 143 LYS B C 1
ATOM 2774 O O . LYS B 1 143 ? 5.918 -9.562 7.352 1 98.38 143 LYS B O 1
ATOM 2779 N N . ARG B 1 144 ? 5.785 -11.328 8.703 1 97.62 144 ARG B N 1
ATOM 2780 C CA . ARG B 1 144 ? 6.941 -10.945 9.508 1 97.62 144 ARG B CA 1
ATOM 2781 C C . ARG B 1 144 ? 8.188 -11.695 9.055 1 97.62 144 ARG B C 1
ATOM 2783 O O . ARG B 1 144 ? 8.203 -12.93 9.031 1 97.62 144 ARG B O 1
ATOM 2790 N N . ALA B 1 145 ? 9.172 -10.945 8.742 1 97.81 145 ALA B N 1
ATOM 2791 C CA . ALA B 1 145 ? 10.414 -11.57 8.305 1 97.81 145 ALA B CA 1
ATOM 2792 C C . ALA B 1 145 ? 11.281 -11.953 9.5 1 97.81 145 ALA B C 1
ATOM 2794 O O . ALA B 1 145 ? 11.359 -11.219 10.484 1 97.81 145 ALA B O 1
ATOM 2795 N N . GLY B 1 146 ? 11.984 -13.094 9.344 1 96 146 GLY B N 1
ATOM 2796 C CA . GLY B 1 146 ? 13.062 -13.43 10.258 1 96 146 GLY B CA 1
ATOM 2797 C C . GLY B 1 146 ? 14.383 -12.773 9.891 1 96 146 GLY B C 1
ATOM 2798 O O . GLY B 1 146 ? 14.469 -12.055 8.891 1 96 146 GLY B O 1
ATOM 2799 N N . SER B 1 147 ? 15.359 -12.953 10.711 1 94.06 147 SER B N 1
ATOM 2800 C CA . SER B 1 147 ? 16.672 -12.359 10.484 1 94.06 147 SER B CA 1
ATOM 2801 C C . SER B 1 147 ? 17.312 -12.898 9.203 1 94.06 147 SER B C 1
ATOM 2803 O O . SER B 1 147 ? 18.188 -12.25 8.625 1 94.06 147 SER B O 1
ATOM 2805 N N . ASP B 1 148 ? 16.828 -14 8.703 1 93.94 148 ASP B N 1
ATOM 2806 C CA . ASP B 1 148 ? 17.422 -14.633 7.539 1 93.94 148 ASP B CA 1
ATOM 2807 C C . ASP B 1 148 ? 16.641 -14.32 6.27 1 93.94 148 ASP B C 1
ATOM 2809 O O . ASP B 1 148 ? 16.875 -14.906 5.215 1 93.94 148 ASP B O 1
ATOM 2813 N N . GLY B 1 149 ? 15.617 -13.484 6.391 1 95.38 149 GLY B N 1
ATOM 2814 C CA . GLY B 1 149 ? 14.859 -13.078 5.223 1 95.38 149 GLY B CA 1
ATOM 2815 C C . GLY B 1 149 ? 13.688 -13.992 4.926 1 95.38 149 GLY B C 1
ATOM 2816 O O . GLY B 1 149 ? 12.922 -13.75 3.984 1 95.38 149 GLY B O 1
ATOM 2817 N N . SER B 1 150 ? 13.562 -15.031 5.73 1 97.94 150 SER B N 1
ATOM 2818 C CA . SER B 1 150 ? 12.43 -15.938 5.582 1 97.94 150 SER B CA 1
ATOM 2819 C C . SER B 1 150 ? 11.273 -15.523 6.48 1 97.94 150 SER B C 1
ATOM 2821 O O . SER B 1 150 ? 11.453 -14.734 7.41 1 97.94 150 SER B O 1
ATOM 2823 N N . ILE B 1 151 ? 10.125 -16.016 6.141 1 98.44 151 ILE B N 1
ATOM 2824 C CA . ILE B 1 151 ? 8.906 -15.641 6.852 1 98.44 151 ILE B CA 1
ATOM 2825 C C . ILE B 1 151 ? 8.875 -16.312 8.219 1 98.44 151 ILE B C 1
ATOM 2827 O O . ILE B 1 151 ? 8.977 -17.547 8.312 1 98.44 151 ILE B O 1
ATOM 2831 N N . ASP B 1 152 ? 8.742 -15.508 9.297 1 97.62 152 ASP B N 1
ATOM 2832 C CA . ASP B 1 152 ? 8.547 -16.047 10.641 1 97.62 152 ASP B CA 1
ATOM 2833 C C . ASP B 1 152 ? 7.07 -16.344 10.898 1 97.62 152 ASP B C 1
ATOM 2835 O O . ASP B 1 152 ? 6.742 -17.219 11.711 1 97.62 152 ASP B O 1
ATOM 2839 N N . GLY B 1 153 ? 6.219 -15.562 10.219 1 96.81 153 GLY B N 1
ATOM 2840 C CA . GLY B 1 153 ? 4.797 -15.797 10.391 1 96.81 153 GLY B CA 1
ATOM 2841 C C . GLY B 1 153 ? 3.93 -14.773 9.688 1 96.81 153 GLY B C 1
ATOM 2842 O O . GLY B 1 153 ? 4.434 -13.758 9.203 1 96.81 153 GLY B O 1
ATOM 2843 N N . THR B 1 154 ? 2.705 -15.102 9.594 1 96.75 154 THR B N 1
ATOM 2844 C CA . THR B 1 154 ? 1.687 -14.188 9.094 1 96.75 154 THR B CA 1
ATOM 2845 C C . THR B 1 154 ? 1.082 -13.375 10.234 1 96.75 154 THR B C 1
ATOM 2847 O O . THR B 1 154 ? 0.708 -13.93 11.266 1 96.75 154 THR B O 1
ATOM 2850 N N . GLU B 1 155 ? 1.086 -12.039 10.047 1 94.69 155 GLU B N 1
ATOM 2851 C CA . GLU B 1 155 ? 0.536 -11.156 11.07 1 94.69 155 GLU B CA 1
ATOM 2852 C C . GLU B 1 155 ? -0.947 -10.891 10.828 1 94.69 155 GLU B C 1
ATOM 2854 O O . GLU B 1 155 ? -1.375 -10.719 9.688 1 94.69 155 GLU B O 1
ATOM 2859 N N . PRO B 1 156 ? -1.743 -10.898 11.938 1 90.94 156 PRO B N 1
ATOM 2860 C CA . PRO B 1 156 ? -3.152 -10.539 11.773 1 90.94 156 PRO B CA 1
ATOM 2861 C C . PRO B 1 156 ? -3.334 -9.109 11.25 1 90.94 156 PRO B C 1
ATOM 2863 O O . PRO B 1 156 ? -2.643 -8.195 11.703 1 90.94 156 PRO B O 1
ATOM 2866 N N . ARG B 1 157 ? -4.184 -8.945 10.336 1 91.5 157 ARG B N 1
ATOM 2867 C CA . ARG B 1 157 ? -4.371 -7.609 9.773 1 91.5 157 ARG B CA 1
ATOM 2868 C C . ARG B 1 157 ? -5.773 -7.086 10.055 1 91.5 157 ARG B C 1
ATOM 2870 O O . ARG B 1 157 ? -6.223 -6.121 9.438 1 91.5 157 ARG B O 1
ATOM 2877 N N . GLU B 1 158 ? -6.457 -7.703 10.938 1 91.5 158 GLU B N 1
ATOM 2878 C CA . GLU B 1 158 ? -7.797 -7.25 11.289 1 91.5 158 GLU B CA 1
ATOM 2879 C C . GLU B 1 158 ? -7.77 -5.844 11.883 1 91.5 158 GLU B C 1
ATOM 2881 O O . GLU B 1 158 ? -6.984 -5.566 12.797 1 91.5 158 GLU B O 1
ATOM 2886 N N . ARG B 1 159 ? -8.602 -4.934 11.367 1 95.25 159 ARG B N 1
ATOM 2887 C CA . ARG B 1 159 ? -8.758 -3.561 11.836 1 95.25 159 ARG B CA 1
ATOM 2888 C C . ARG B 1 159 ? -7.438 -2.807 11.773 1 95.25 159 ARG B C 1
ATOM 2890 O O . ARG B 1 159 ? -7.18 -1.927 12.594 1 95.25 159 ARG B O 1
ATOM 2897 N N . LEU B 1 160 ? -6.574 -3.301 11 1 96.81 160 LEU B N 1
ATOM 2898 C CA . LEU B 1 160 ? -5.297 -2.623 10.812 1 96.81 160 LEU B CA 1
ATOM 2899 C C . LEU B 1 160 ? -5.383 -1.605 9.68 1 96.81 160 LEU B C 1
ATOM 2901 O O . LEU B 1 160 ? -5.977 -1.883 8.633 1 96.81 160 LEU B O 1
ATOM 2905 N N . TRP B 1 161 ? -4.789 -0.431 9.914 1 97.75 161 TRP B N 1
ATOM 2906 C CA . TRP B 1 161 ? -4.836 0.688 8.977 1 97.75 161 TRP B CA 1
ATOM 2907 C C . TRP B 1 161 ? -3.441 1.244 8.719 1 97.75 161 TRP B C 1
ATOM 2909 O O . TRP B 1 161 ? -2.586 1.231 9.609 1 97.75 161 TRP B O 1
ATOM 2919 N N . ARG B 1 162 ? -3.229 1.684 7.543 1 96.94 162 ARG B N 1
ATOM 2920 C CA . ARG B 1 162 ? -2.055 2.496 7.234 1 96.94 162 ARG B CA 1
ATOM 2921 C C . ARG B 1 162 ? -2.338 3.977 7.469 1 96.94 162 ARG B C 1
ATOM 2923 O O . ARG B 1 162 ? -3.312 4.52 6.945 1 96.94 162 ARG B O 1
ATOM 2930 N N . ALA B 1 163 ? -1.52 4.617 8.195 1 98.31 163 ALA B N 1
ATOM 2931 C CA . ALA B 1 163 ? -1.707 6.027 8.531 1 98.31 163 ALA B CA 1
ATOM 2932 C C . ALA B 1 163 ? -1.249 6.922 7.383 1 98.31 163 ALA B C 1
ATOM 2934 O O . ALA B 1 163 ? -0.169 6.723 6.824 1 98.31 163 ALA B O 1
ATOM 2935 N N . PHE B 1 164 ? -2.086 7.867 7.016 1 98.44 164 PHE B N 1
ATOM 2936 C CA . PHE B 1 164 ? -1.771 8.891 6.023 1 98.44 164 PHE B CA 1
ATOM 2937 C C . PHE B 1 164 ? -1.859 10.281 6.633 1 98.44 164 PHE B C 1
ATOM 2939 O O . PHE B 1 164 ? -2.156 10.43 7.82 1 98.44 164 PHE B O 1
ATOM 2946 N N . THR B 1 165 ? -1.389 11.211 5.969 1 98.69 165 THR B N 1
ATOM 2947 C CA . THR B 1 165 ? -1.686 12.617 6.215 1 98.69 165 THR B CA 1
ATOM 2948 C C . THR B 1 165 ? -2.596 13.172 5.121 1 98.69 165 THR B C 1
ATOM 2950 O O . THR B 1 165 ? -2.658 12.625 4.02 1 98.69 165 THR B O 1
ATOM 2953 N N . PRO B 1 166 ? -3.35 14.219 5.559 1 98.69 166 PRO B N 1
ATOM 2954 C CA . PRO B 1 166 ? -3.268 15.109 6.719 1 98.69 166 PRO B CA 1
ATOM 2955 C C . PRO B 1 166 ? -3.781 14.461 8 1 98.69 166 PRO B C 1
ATOM 2957 O O . PRO B 1 166 ? -4.562 13.508 7.945 1 98.69 166 PRO B O 1
ATOM 2960 N N . GLN B 1 167 ? -3.252 14.922 9.023 1 98.88 167 GLN B N 1
ATOM 2961 C CA . GLN B 1 167 ? -3.723 14.625 10.367 1 98.88 167 GLN B CA 1
ATOM 2962 C C . GLN B 1 167 ? -4.152 15.898 11.094 1 98.88 167 GLN B C 1
ATOM 2964 O O . GLN B 1 167 ? -3.535 16.953 10.93 1 98.88 167 GLN B O 1
ATOM 2969 N N . LEU B 1 168 ? -5.215 15.836 11.812 1 98.81 168 LEU B N 1
ATOM 2970 C CA . LEU B 1 168 ? -5.898 17 12.367 1 98.81 168 LEU B CA 1
ATOM 2971 C C . LEU B 1 168 ? -5.996 16.906 13.891 1 98.81 168 LEU B C 1
ATOM 2973 O O . LEU B 1 168 ? -6.637 15.984 14.414 1 98.81 168 LEU B O 1
ATOM 2977 N N . PHE B 1 169 ? -5.422 17.906 14.562 1 98.81 169 PHE B N 1
ATOM 2978 C CA . PHE B 1 169 ? -5.434 17.922 16.016 1 98.81 169 PHE B CA 1
ATOM 2979 C C . PHE B 1 169 ? -5.453 19.344 16.547 1 98.81 169 PHE B C 1
ATOM 2981 O O . PHE B 1 169 ? -5.172 20.297 15.805 1 98.81 169 PHE B O 1
ATOM 2988 N N . ARG B 1 170 ? -5.855 19.484 17.781 1 98.38 170 ARG B N 1
ATOM 2989 C CA . ARG B 1 170 ? -5.754 20.797 18.422 1 98.38 170 ARG B CA 1
ATOM 2990 C C . ARG B 1 170 ? -4.297 21.219 18.594 1 98.38 170 ARG B C 1
ATOM 2992 O O . ARG B 1 170 ? -3.459 20.406 18.984 1 98.38 170 ARG B O 1
ATOM 2999 N N . ARG B 1 171 ? -4.031 22.469 18.328 1 98.44 171 ARG B N 1
ATOM 3000 C CA . ARG B 1 171 ? -2.67 22.984 18.328 1 98.44 171 ARG B CA 1
ATOM 3001 C C . ARG B 1 171 ? -1.997 22.734 19.672 1 98.44 171 ARG B C 1
ATOM 3003 O O . ARG B 1 171 ? -0.893 22.188 19.734 1 98.44 171 ARG B O 1
ATOM 3010 N N . SER B 1 172 ? -2.643 23.078 20.734 1 98.06 172 SER B N 1
ATOM 3011 C CA . SER B 1 172 ? -2.047 23 22.078 1 98.06 172 SER B CA 1
ATOM 3012 C C . SER B 1 172 ? -1.729 21.547 22.438 1 98.06 172 SER B C 1
ATOM 3014 O O . SER B 1 172 ? -0.674 21.266 23.016 1 98.06 172 SER B O 1
ATOM 3016 N N . GLN B 1 173 ? -2.639 20.625 22.141 1 97.88 173 GLN B N 1
ATOM 3017 C CA . GLN B 1 173 ? -2.436 19.219 22.469 1 97.88 173 GLN B CA 1
ATOM 3018 C C . GLN B 1 173 ? -1.258 18.641 21.688 1 97.88 173 GLN B C 1
ATOM 3020 O O . GLN B 1 173 ? -0.445 17.906 22.25 1 97.88 173 GLN B O 1
ATOM 3025 N N . LEU B 1 174 ? -1.224 19 20.438 1 98.56 174 LEU B N 1
ATOM 3026 C CA . LEU B 1 174 ? -0.146 18.484 19.594 1 98.56 174 LEU B CA 1
ATOM 3027 C C . LEU B 1 174 ? 1.197 19.062 20.016 1 98.56 174 LEU B C 1
ATOM 3029 O O . LEU B 1 174 ? 2.191 18.344 20.109 1 98.56 174 LEU B O 1
ATOM 3033 N N . VAL B 1 175 ? 1.228 20.375 20.328 1 98.56 175 VAL B N 1
ATOM 3034 C CA . VAL B 1 175 ? 2.451 21.031 20.781 1 98.56 175 VAL B CA 1
ATOM 3035 C C . VAL B 1 175 ? 2.943 20.359 22.062 1 98.56 175 VAL B C 1
ATOM 3037 O O . VAL B 1 175 ? 4.113 19.984 22.156 1 98.56 175 VAL B O 1
ATOM 3040 N N . ARG B 1 176 ? 2.082 20.219 22.984 1 98 176 ARG B N 1
ATOM 3041 C CA . ARG B 1 176 ? 2.438 19.594 24.25 1 98 176 ARG B CA 1
ATOM 3042 C C . ARG B 1 176 ? 2.982 18.188 24.047 1 98 176 ARG B C 1
ATOM 3044 O O . ARG B 1 176 ? 4.02 17.828 24.609 1 98 176 ARG B O 1
ATOM 3051 N N . GLY B 1 177 ? 2.281 17.422 23.281 1 98 177 GLY B N 1
ATOM 3052 C CA . GLY B 1 177 ? 2.711 16.062 23.016 1 98 177 GLY B CA 1
ATOM 3053 C C . GLY B 1 177 ? 4.078 15.977 22.375 1 98 177 GLY B C 1
ATOM 3054 O O . GLY B 1 177 ? 4.895 15.125 22.734 1 98 177 GLY B O 1
ATOM 3055 N N . LEU B 1 178 ? 4.309 16.828 21.422 1 98.12 178 LEU B N 1
ATOM 3056 C CA . LEU B 1 178 ? 5.586 16.844 20.719 1 98.12 178 LEU B CA 1
ATOM 3057 C C . LEU B 1 178 ? 6.719 17.266 21.641 1 98.12 178 LEU B C 1
ATOM 3059 O O . LEU B 1 178 ? 7.82 16.719 21.578 1 98.12 178 LEU B O 1
ATOM 3063 N N . GLN B 1 179 ? 6.441 18.203 22.469 1 97.69 179 GLN B N 1
ATOM 3064 C CA . GLN B 1 179 ? 7.449 18.656 23.422 1 97.69 179 GLN B CA 1
ATOM 3065 C C . GLN B 1 179 ? 7.812 17.562 24.406 1 97.69 179 GLN B C 1
ATOM 3067 O O . GLN B 1 179 ? 8.992 17.344 24.703 1 97.69 179 GLN B O 1
ATOM 3072 N N . VAL B 1 180 ? 6.828 16.891 24.891 1 96.81 180 VAL B N 1
ATOM 3073 C CA . VAL B 1 180 ? 7.055 15.789 25.812 1 96.81 180 VAL B CA 1
ATOM 3074 C C . VAL B 1 180 ? 7.848 14.68 25.125 1 96.81 180 VAL B C 1
ATOM 3076 O O . VAL B 1 180 ? 8.805 14.148 25.703 1 96.81 180 VAL B O 1
ATOM 3079 N N . ALA B 1 181 ? 7.418 14.305 23.922 1 95.06 181 ALA B N 1
ATOM 3080 C CA . ALA B 1 181 ? 8.109 13.266 23.172 1 95.06 181 ALA B CA 1
ATOM 3081 C C . ALA B 1 181 ? 9.578 13.633 22.953 1 95.06 181 ALA B C 1
ATOM 3083 O O . ALA B 1 181 ? 10.461 12.781 23.062 1 95.06 181 ALA B O 1
ATOM 3084 N N . ALA B 1 182 ? 9.828 14.891 22.625 1 94.25 182 ALA B N 1
ATOM 3085 C CA . ALA B 1 182 ? 11.195 15.367 22.406 1 94.25 182 ALA B CA 1
ATOM 3086 C C . ALA B 1 182 ? 12.023 15.258 23.688 1 94.25 182 ALA B C 1
ATOM 3088 O O . ALA B 1 182 ? 13.164 14.797 23.656 1 94.25 182 ALA B O 1
ATOM 3089 N N . ALA B 1 183 ? 11.461 15.641 24.75 1 95.19 183 ALA B N 1
ATOM 3090 C CA . ALA B 1 183 ? 12.148 15.594 26.031 1 95.19 183 ALA B CA 1
ATOM 3091 C C . ALA B 1 183 ? 12.477 14.156 26.422 1 95.19 183 ALA B C 1
ATOM 3093 O O . ALA B 1 183 ? 13.523 13.891 27.016 1 95.19 183 ALA B O 1
ATOM 3094 N N . ASP B 1 184 ? 11.586 13.195 26.062 1 94.5 184 ASP B N 1
ATOM 3095 C CA . ASP B 1 184 ? 11.742 11.781 26.406 1 94.5 184 ASP B CA 1
ATOM 3096 C C . ASP B 1 184 ? 12.633 11.062 25.406 1 94.5 184 ASP B C 1
ATOM 3098 O O . ASP B 1 184 ? 13.016 9.906 25.609 1 94.5 184 ASP B O 1
ATOM 3102 N N . GLY B 1 185 ? 12.953 11.68 24.328 1 92.12 185 GLY B N 1
ATOM 3103 C CA . GLY B 1 185 ? 13.789 11.07 23.312 1 92.12 185 GLY B CA 1
ATOM 3104 C C . GLY B 1 185 ? 13.078 9.984 22.531 1 92.12 185 GLY B C 1
ATOM 3105 O O . GLY B 1 185 ? 13.695 8.992 22.125 1 92.12 185 GLY B O 1
ATOM 3106 N N . ILE B 1 186 ? 11.797 10.062 22.453 1 89.19 186 ILE B N 1
ATOM 3107 C CA . ILE B 1 186 ? 11 9.055 21.766 1 89.19 186 ILE B CA 1
ATOM 3108 C C . ILE B 1 186 ? 10.75 9.5 20.312 1 89.19 186 ILE B C 1
ATOM 3110 O O . ILE B 1 186 ? 10.328 10.633 20.078 1 89.19 186 ILE B O 1
ATOM 3114 N N . GLU B 1 187 ? 11.016 8.625 19.391 1 87.38 187 GLU B N 1
ATOM 3115 C CA . GLU B 1 187 ? 10.773 8.914 17.969 1 87.38 187 GLU B CA 1
ATOM 3116 C C . GLU B 1 187 ? 9.305 8.711 17.609 1 87.38 187 GLU B C 1
ATOM 3118 O O . GLU B 1 187 ? 8.75 7.625 17.812 1 87.38 187 GLU B O 1
ATOM 3123 N N . MET B 1 188 ? 8.727 9.727 17.156 1 90.75 188 MET B N 1
ATOM 3124 C CA . MET B 1 188 ? 7.324 9.688 16.734 1 90.75 188 MET B CA 1
ATOM 3125 C C . MET B 1 188 ? 7.203 9.484 15.234 1 90.75 188 MET B C 1
ATOM 3127 O O . MET B 1 188 ? 7.816 10.219 14.453 1 90.75 188 MET B O 1
ATOM 3131 N N . THR B 1 189 ? 6.402 8.492 14.812 1 91.38 189 THR B N 1
ATOM 3132 C CA . THR B 1 189 ? 6.281 8.219 13.383 1 91.38 189 THR B CA 1
ATOM 3133 C C . THR B 1 189 ? 5.23 9.133 12.75 1 91.38 189 THR B C 1
ATOM 3135 O O . THR B 1 189 ? 5.25 9.359 11.539 1 91.38 189 THR B O 1
ATOM 3138 N N . ASP B 1 190 ? 4.297 9.547 13.57 1 96.25 190 ASP B N 1
ATOM 3139 C CA . ASP B 1 190 ? 3.295 10.5 13.102 1 96.25 190 ASP B CA 1
ATOM 3140 C C . ASP B 1 190 ? 2.654 11.25 14.273 1 96.25 190 ASP B C 1
ATOM 3142 O O . ASP B 1 190 ? 3 11.008 15.43 1 96.25 190 ASP B O 1
ATOM 3146 N N . GLU B 1 191 ? 1.816 12.219 13.945 1 98.19 191 GLU B N 1
ATOM 3147 C CA . GLU B 1 191 ? 1.172 13.047 14.961 1 98.19 191 GLU B CA 1
ATOM 3148 C C . GLU B 1 191 ? 0.203 12.227 15.812 1 98.19 191 GLU B C 1
ATOM 3150 O O . GLU B 1 191 ? 0.046 12.484 17 1 98.19 191 GLU B O 1
ATOM 3155 N N . ALA B 1 192 ? -0.488 11.242 15.211 1 98.69 192 ALA B N 1
ATOM 3156 C CA . ALA B 1 192 ? -1.415 10.398 15.953 1 98.69 192 ALA B CA 1
ATOM 3157 C C . ALA B 1 192 ? -0.703 9.672 17.094 1 98.69 192 ALA B C 1
ATOM 3159 O O . ALA B 1 192 ? -1.261 9.523 18.188 1 98.69 192 ALA B O 1
ATOM 3160 N N . MET B 1 193 ? 0.499 9.211 16.828 1 97.88 193 MET B N 1
ATOM 3161 C CA . MET B 1 193 ? 1.276 8.547 17.859 1 97.88 193 MET B CA 1
ATOM 3162 C C . MET B 1 193 ? 1.518 9.484 19.047 1 97.88 193 MET B C 1
ATOM 3164 O O . MET B 1 193 ? 1.523 9.047 20.203 1 97.88 193 MET B O 1
ATOM 3168 N N . VAL B 1 194 ? 1.769 10.742 18.75 1 97.75 194 VAL B N 1
ATOM 3169 C CA . VAL B 1 194 ? 1.97 11.766 19.781 1 97.75 194 VAL B CA 1
ATOM 3170 C C . VAL B 1 194 ? 0.733 11.852 20.672 1 97.75 194 VAL B C 1
ATOM 3172 O O . VAL B 1 194 ? 0.847 11.898 21.891 1 97.75 194 VAL B O 1
ATOM 3175 N N . MET B 1 195 ? -0.444 11.875 20.062 1 98.31 195 MET B N 1
ATOM 3176 C CA . MET B 1 195 ? -1.704 11.93 20.797 1 98.31 195 MET B CA 1
ATOM 3177 C C . MET B 1 195 ? -1.912 10.656 21.625 1 98.31 195 MET B C 1
ATOM 3179 O O . MET B 1 195 ? -2.32 10.719 22.781 1 98.31 195 MET B O 1
ATOM 3183 N N . GLU B 1 196 ? -1.616 9.508 20.984 1 97.94 196 GLU B N 1
ATOM 3184 C CA . GLU B 1 196 ? -1.764 8.227 21.656 1 97.94 196 GLU B CA 1
ATOM 3185 C C . GLU B 1 196 ? -0.949 8.188 22.953 1 97.94 196 GLU B C 1
ATOM 3187 O O . GLU B 1 196 ? -1.397 7.637 23.953 1 97.94 196 GLU B O 1
ATOM 3192 N N . ARG B 1 197 ? 0.212 8.719 22.938 1 96 197 ARG B N 1
ATOM 3193 C CA . ARG B 1 197 ? 1.094 8.719 24.109 1 96 197 ARG B CA 1
ATOM 3194 C C . ARG B 1 197 ? 0.482 9.516 25.25 1 96 197 ARG B C 1
ATOM 3196 O O . ARG B 1 197 ? 0.865 9.336 26.406 1 96 197 ARG B O 1
ATOM 3203 N N . GLN B 1 198 ? -0.417 10.406 24.906 1 96.25 198 GLN B N 1
ATOM 3204 C CA . GLN B 1 198 ? -1.12 11.203 25.922 1 96.25 198 GLN B CA 1
ATOM 3205 C C . GLN B 1 198 ? -2.395 10.5 26.375 1 96.25 198 GLN B C 1
ATOM 3207 O O . GLN B 1 198 ? -3.205 11.086 27.094 1 96.25 198 GLN B O 1
ATOM 3212 N N . GLY B 1 199 ? -2.594 9.289 25.906 1 96.81 199 GLY B N 1
ATOM 3213 C CA . GLY B 1 199 ? -3.768 8.516 26.281 1 96.81 199 GLY B CA 1
ATOM 3214 C C . GLY B 1 199 ? -4.988 8.836 25.438 1 96.81 199 GLY B C 1
ATOM 3215 O O . GLY B 1 199 ? -6.105 8.453 25.781 1 96.81 199 GLY B O 1
ATOM 3216 N N . LEU B 1 200 ? -4.805 9.555 24.375 1 97.69 200 LEU B N 1
ATOM 3217 C CA . LEU B 1 200 ? -5.91 9.961 23.516 1 97.69 200 LEU B CA 1
ATOM 3218 C C . LEU B 1 200 ? -6.043 9.023 22.312 1 97.69 200 LEU B C 1
ATOM 3220 O O . LEU B 1 200 ? -5.102 8.297 21.984 1 97.69 200 LEU B O 1
ATOM 3224 N N . ARG B 1 201 ? -7.223 8.961 21.719 1 98.5 201 ARG B N 1
ATOM 3225 C CA . ARG B 1 201 ? -7.523 8.047 20.625 1 98.5 201 ARG B CA 1
ATOM 3226 C C . ARG B 1 201 ? -8.094 8.789 19.422 1 98.5 201 ARG B C 1
ATOM 3228 O O . ARG B 1 201 ? -9.305 8.961 19.312 1 98.5 201 ARG B O 1
ATOM 3235 N N . PRO B 1 202 ? -7.211 9.203 18.5 1 98.75 202 PRO B N 1
ATOM 3236 C CA . PRO B 1 202 ? -7.707 9.906 17.312 1 98.75 202 PRO B CA 1
ATOM 3237 C C . PRO B 1 202 ? -8.617 9.031 16.453 1 98.75 202 PRO B C 1
ATOM 3239 O O . PRO B 1 202 ? -8.492 7.805 16.469 1 98.75 202 PRO B O 1
ATOM 3242 N N . LEU B 1 203 ? -9.477 9.656 15.742 1 98.81 203 LEU B N 1
ATOM 3243 C CA . LEU B 1 203 ? -10.383 8.977 14.82 1 98.81 203 LEU B CA 1
ATOM 3244 C C . LEU B 1 203 ? -9.672 8.617 13.523 1 98.81 203 LEU B C 1
ATOM 3246 O O . LEU B 1 203 ? -8.859 9.391 13.016 1 98.81 203 LEU B O 1
ATOM 3250 N N . LEU B 1 204 ? -9.961 7.41 12.992 1 98.81 204 LEU B N 1
ATOM 3251 C CA . LEU B 1 204 ? -9.508 7.023 11.656 1 98.81 204 LEU B CA 1
ATOM 3252 C C . LEU B 1 204 ? -10.555 7.395 10.609 1 98.81 204 LEU B C 1
ATOM 3254 O O . LEU B 1 204 ? -11.727 7.043 10.742 1 98.81 204 LEU B O 1
ATOM 3258 N N . VAL B 1 205 ? -10.117 8.125 9.617 1 98.69 205 VAL B N 1
ATOM 3259 C CA . VAL B 1 205 ? -10.992 8.492 8.508 1 98.69 205 VAL B CA 1
ATOM 3260 C C . VAL B 1 205 ? -10.445 7.906 7.207 1 98.69 205 VAL B C 1
ATOM 3262 O O . VAL B 1 205 ? -9.344 8.25 6.773 1 98.69 205 VAL B O 1
ATOM 3265 N N . GLU B 1 206 ? -11.188 7.02 6.59 1 97.25 206 GLU B N 1
ATOM 3266 C CA . GLU B 1 206 ? -10.727 6.344 5.383 1 97.25 206 GLU B CA 1
ATOM 3267 C C . GLU B 1 206 ? -10.594 7.324 4.219 1 97.25 206 GLU B C 1
ATOM 3269 O O . GLU B 1 206 ? -11.453 8.188 4.027 1 97.25 206 GLU B O 1
ATOM 3274 N N . CYS B 1 207 ? -9.469 7.188 3.488 1 96.56 207 CYS B N 1
ATOM 3275 C CA . CYS B 1 207 ? -9.258 8.023 2.309 1 96.56 207 CYS B CA 1
ATOM 3276 C C . CYS B 1 207 ? -8.82 7.18 1.116 1 96.56 207 CYS B C 1
ATOM 3278 O O . CYS B 1 207 ? -8.742 5.953 1.214 1 96.56 207 CYS B O 1
ATOM 3280 N N . ALA B 1 208 ? -8.664 7.855 0.012 1 92.44 208 ALA B N 1
ATOM 3281 C CA . ALA B 1 208 ? -8.258 7.176 -1.216 1 92.44 208 ALA B CA 1
ATOM 3282 C C . ALA B 1 208 ? -6.793 6.754 -1.149 1 92.44 208 ALA B C 1
ATOM 3284 O O . ALA B 1 208 ? -5.953 7.492 -0.634 1 92.44 208 ALA B O 1
ATOM 3285 N N . GLU B 1 209 ? -6.492 5.594 -1.766 1 88.56 209 GLU B N 1
ATOM 3286 C CA . GLU B 1 209 ? -5.121 5.098 -1.854 1 88.56 209 GLU B CA 1
ATOM 3287 C C . GLU B 1 209 ? -4.254 6.016 -2.709 1 88.56 209 GLU B C 1
ATOM 3289 O O . GLU B 1 209 ? -3.025 5.98 -2.621 1 88.56 209 GLU B O 1
ATOM 3294 N N . SER B 1 210 ? -4.883 6.816 -3.5 1 90.5 210 SER B N 1
ATOM 3295 C CA . SER B 1 210 ? -4.156 7.727 -4.379 1 90.5 210 SER B CA 1
ATOM 3296 C C . SER B 1 210 ? -3.451 8.82 -3.584 1 90.5 210 SER B C 1
ATOM 3298 O O . SER B 1 210 ? -2.6 9.531 -4.117 1 90.5 210 SER B O 1
ATOM 3300 N N . ASN B 1 211 ? -3.768 8.938 -2.311 1 95 211 ASN B N 1
ATOM 3301 C CA . ASN B 1 211 ? -3.086 9.891 -1.441 1 95 211 ASN B CA 1
ATOM 3302 C C . ASN B 1 211 ? -1.787 9.32 -0.887 1 95 211 ASN B C 1
ATOM 3304 O O . ASN B 1 211 ? -1.435 9.57 0.268 1 95 211 ASN B O 1
ATOM 3308 N N . PHE B 1 212 ? -1.123 8.531 -1.683 1 91.94 212 PHE B N 1
ATOM 3309 C CA . PHE B 1 212 ? 0.127 7.914 -1.257 1 91.94 212 PHE B CA 1
ATOM 3310 C C . PHE B 1 212 ? 1.238 8.953 -1.153 1 91.94 212 PHE B C 1
ATOM 3312 O O . PHE B 1 212 ? 1.153 10.023 -1.76 1 91.94 212 PHE B O 1
ATOM 3319 N N . LYS B 1 213 ? 2.209 8.703 -0.285 1 93.56 213 LYS B N 1
ATOM 3320 C CA . LYS B 1 213 ? 3.404 9.531 -0.158 1 93.56 213 LYS B CA 1
ATOM 3321 C C . LYS B 1 213 ? 4.406 9.227 -1.269 1 93.56 213 LYS B C 1
ATOM 3323 O O . LYS B 1 213 ? 4.648 8.055 -1.59 1 93.56 213 LYS B O 1
ATOM 3328 N N . ILE B 1 214 ? 4.961 10.203 -1.906 1 91.69 214 ILE B N 1
ATOM 3329 C CA . ILE B 1 214 ? 6.012 10.008 -2.898 1 91.69 214 ILE B CA 1
ATOM 3330 C C . ILE B 1 214 ? 7.352 9.805 -2.197 1 91.69 214 ILE B C 1
ATOM 3332 O O . ILE B 1 214 ? 7.891 10.727 -1.589 1 91.69 214 ILE B O 1
ATOM 3336 N N . THR B 1 215 ? 7.871 8.562 -2.322 1 87.06 215 THR B N 1
ATOM 3337 C CA . THR B 1 215 ? 9.125 8.273 -1.637 1 87.06 215 THR B CA 1
ATOM 3338 C C . THR B 1 215 ? 10.125 7.613 -2.586 1 87.06 215 THR B C 1
ATOM 3340 O O . THR B 1 215 ? 11.312 7.523 -2.279 1 87.06 215 THR B O 1
ATOM 3343 N N . THR B 1 216 ? 9.586 7.191 -3.752 1 83.06 216 THR B N 1
ATOM 3344 C CA . THR B 1 216 ? 10.43 6.551 -4.758 1 83.06 216 THR B CA 1
ATOM 3345 C C . THR B 1 216 ? 10.172 7.145 -6.137 1 83.06 216 THR B C 1
ATOM 3347 O O . THR B 1 216 ? 9.156 7.812 -6.352 1 83.06 216 THR B O 1
ATOM 3350 N N . PRO B 1 217 ? 11.102 6.848 -7.027 1 81.5 217 PRO B N 1
ATOM 3351 C CA . PRO B 1 217 ? 10.844 7.297 -8.398 1 81.5 217 PRO B CA 1
ATOM 3352 C C . PRO B 1 217 ? 9.555 6.715 -8.977 1 81.5 217 PRO B C 1
ATOM 3354 O O . PRO B 1 217 ? 8.852 7.391 -9.734 1 81.5 217 PRO B O 1
ATOM 3357 N N . ASP B 1 218 ? 9.219 5.539 -8.578 1 79.88 218 ASP B N 1
ATOM 3358 C CA . ASP B 1 218 ? 7.98 4.918 -9.039 1 79.88 218 ASP B CA 1
ATOM 3359 C C . ASP B 1 218 ? 6.758 5.676 -8.531 1 79.88 218 ASP B C 1
ATOM 3361 O O . ASP B 1 218 ? 5.762 5.805 -9.242 1 79.88 218 ASP B O 1
ATOM 3365 N N . ASP B 1 219 ? 6.855 6.141 -7.363 1 86.25 219 ASP B N 1
ATOM 3366 C CA . ASP B 1 219 ? 5.777 6.953 -6.812 1 86.25 219 ASP B CA 1
ATOM 3367 C C . ASP B 1 219 ? 5.57 8.219 -7.637 1 86.25 219 ASP B C 1
ATOM 3369 O O . ASP B 1 219 ? 4.438 8.656 -7.848 1 86.25 219 ASP B O 1
ATOM 3373 N N . LEU B 1 220 ? 6.719 8.75 -8.055 1 87.88 220 LEU B N 1
ATOM 3374 C CA . LEU B 1 220 ? 6.656 9.977 -8.836 1 87.88 220 LEU B CA 1
ATOM 3375 C C . LEU B 1 220 ? 5.941 9.742 -10.164 1 87.88 220 LEU B C 1
ATOM 3377 O O . LEU B 1 220 ? 5.094 10.547 -10.562 1 87.88 220 LEU B O 1
ATOM 3381 N N . VAL B 1 221 ? 6.277 8.727 -10.75 1 82.75 221 VAL B N 1
ATOM 3382 C CA . VAL B 1 221 ? 5.66 8.367 -12.023 1 82.75 221 VAL B CA 1
ATOM 3383 C C . VAL B 1 221 ? 4.164 8.133 -11.82 1 82.75 221 VAL B C 1
ATOM 3385 O O . VAL B 1 221 ? 3.348 8.562 -12.641 1 82.75 221 VAL B O 1
ATOM 3388 N N . ARG B 1 222 ? 3.859 7.484 -10.797 1 84.25 222 ARG B N 1
ATOM 3389 C CA . ARG B 1 222 ? 2.459 7.25 -10.461 1 84.25 222 ARG B CA 1
ATOM 3390 C C . ARG B 1 222 ? 1.713 8.562 -10.266 1 84.25 222 ARG B C 1
ATOM 3392 O O . ARG B 1 222 ? 0.59 8.727 -10.75 1 84.25 222 ARG B O 1
ATOM 3399 N N . PHE B 1 223 ? 2.324 9.469 -9.641 1 89.81 223 PHE B N 1
ATOM 3400 C CA . PHE B 1 223 ? 1.696 10.766 -9.391 1 89.81 223 PHE B CA 1
ATOM 3401 C C . PHE B 1 223 ? 1.5 11.531 -10.695 1 89.81 223 PHE B C 1
ATOM 3403 O O . PHE B 1 223 ? 0.457 12.156 -10.906 1 89.81 223 PHE B O 1
ATOM 3410 N N . GLU B 1 224 ? 2.473 11.469 -11.523 1 86.56 224 GLU B N 1
ATOM 3411 C CA . GLU B 1 224 ? 2.338 12.117 -12.82 1 86.56 224 GLU B CA 1
ATOM 3412 C C . GLU B 1 224 ? 1.134 11.578 -13.586 1 86.56 224 GLU B C 1
ATOM 3414 O O . GLU B 1 224 ? 0.43 12.336 -14.258 1 86.56 224 GLU B O 1
ATOM 3419 N N . PHE B 1 225 ? 0.947 10.469 -13.391 1 80.81 225 PHE B N 1
ATOM 3420 C CA . PHE B 1 225 ? -0.199 9.836 -14.031 1 80.81 225 PHE B CA 1
ATOM 3421 C C . PHE B 1 225 ? -1.505 10.344 -13.43 1 80.81 225 PHE B C 1
ATOM 3423 O O . PHE B 1 225 ? -2.447 10.656 -14.164 1 80.81 225 PHE B O 1
ATOM 3430 N N . GLU B 1 226 ? -1.576 10.336 -12.102 1 84.88 226 GLU B N 1
ATOM 3431 C CA . GLU B 1 226 ? -2.756 10.875 -11.43 1 84.88 226 GLU B CA 1
ATOM 3432 C C . GLU B 1 226 ? -3.047 12.305 -11.883 1 84.88 226 GLU B C 1
ATOM 3434 O O . GLU B 1 226 ? -4.207 12.68 -12.078 1 84.88 226 GLU B O 1
ATOM 3439 N N . LEU B 1 227 ? -2.02 12.984 -12.047 1 87.25 227 LEU B N 1
ATOM 3440 C CA . LEU B 1 227 ? -2.135 14.383 -12.461 1 87.25 227 LEU B CA 1
ATOM 3441 C C . LEU B 1 227 ? -2.723 14.492 -13.859 1 87.25 227 LEU B C 1
ATOM 3443 O O . LEU B 1 227 ? -3.559 15.352 -14.125 1 87.25 227 LEU B O 1
ATOM 3447 N N . ALA B 1 228 ? -2.275 13.68 -14.719 1 81.75 228 ALA B N 1
ATOM 3448 C CA . ALA B 1 228 ? -2.723 13.703 -16.109 1 81.75 228 ALA B CA 1
ATOM 3449 C C . ALA B 1 228 ? -4.211 13.383 -16.203 1 81.75 228 ALA B C 1
ATOM 3451 O O . ALA B 1 228 ? -4.871 13.781 -17.172 1 81.75 228 ALA B O 1
ATOM 3452 N N . ARG B 1 229 ? -4.723 12.695 -15.258 1 78.38 229 ARG B N 1
ATOM 3453 C CA . ARG B 1 229 ? -6.117 12.281 -15.281 1 78.38 229 ARG B CA 1
ATOM 3454 C C . ARG B 1 229 ? -7.031 13.375 -14.75 1 78.38 229 ARG B C 1
ATOM 3456 O O . ARG B 1 229 ? -8.242 13.352 -14.969 1 78.38 229 ARG B O 1
ATOM 3463 N N . ARG B 1 230 ? -6.465 14.297 -13.938 1 74.94 230 ARG B N 1
ATOM 3464 C CA . ARG B 1 230 ? -7.246 15.414 -13.406 1 74.94 230 ARG B CA 1
ATOM 3465 C C . ARG B 1 230 ? -7.719 16.328 -14.531 1 74.94 230 ARG B C 1
ATOM 3467 O O . ARG B 1 230 ? -8.68 17.078 -14.359 1 74.94 230 ARG B O 1
ATOM 3474 N N . VAL B 1 231 ? -7.082 16.328 -15.82 1 53.88 231 VAL B N 1
ATOM 3475 C CA . VAL B 1 231 ? -7.441 17.219 -16.906 1 53.88 231 VAL B CA 1
ATOM 3476 C C . VAL B 1 231 ? -8.688 16.703 -17.625 1 53.88 231 VAL B C 1
ATOM 3478 O O . VAL B 1 231 ? -8.812 15.5 -17.875 1 53.88 231 VAL B O 1
#

Solvent-accessible surface area (backbone atoms only — not comparable to full-atom values): 24526 Å² total; per-residue (Å²): 126,86,78,50,29,41,34,32,26,45,51,36,66,63,38,74,79,56,74,43,91,58,31,56,43,58,38,71,51,95,86,37,41,37,32,55,46,20,51,49,42,51,47,66,37,82,53,39,52,31,39,33,39,10,29,36,76,84,50,78,83,62,87,73,67,55,57,48,91,91,23,50,30,44,74,47,58,32,48,95,43,69,63,44,10,44,45,42,32,63,72,64,50,57,81,87,62,47,54,80,36,54,31,34,39,35,54,32,42,30,41,45,55,48,66,69,45,50,50,51,43,52,56,53,16,71,71,36,95,58,12,22,28,30,22,36,75,55,80,60,54,35,33,31,47,38,98,82,41,22,41,71,43,75,49,87,52,80,57,25,26,32,55,42,59,47,31,36,32,28,40,45,62,51,48,51,30,48,52,52,33,58,75,70,70,52,86,63,92,46,69,65,54,35,42,39,75,73,74,43,50,37,32,62,34,78,44,65,78,72,38,47,68,52,62,42,74,66,41,48,56,49,46,54,48,56,55,60,63,74,108,123,86,77,50,27,41,34,32,28,46,50,36,66,62,39,75,80,57,75,43,93,57,32,55,44,58,38,70,51,96,85,35,42,36,31,56,44,21,52,48,40,51,47,67,38,83,53,40,53,32,38,33,38,9,29,36,75,83,49,78,81,61,87,73,69,56,57,49,89,91,22,51,30,44,73,46,57,31,47,96,43,70,63,45,10,43,45,41,32,65,71,65,51,57,82,87,63,47,53,80,36,54,30,34,40,32,56,31,41,30,41,46,53,49,66,67,46,52,49,51,43,53,57,56,16,72,72,35,96,57,12,21,27,31,21,35,75,56,79,59,53,35,32,32,47,39,99,84,42,21,38,70,42,74,50,88,50,80,59,25,26,34,54,43,61,48,32,36,32,32,40,44,61,51,48,52,31,50,52,51,32,58,74,69,70,52,88,62,91,46,71,66,54,35,42,39,75,72,75,44,52,38,32,62,35,77,44,68,80,72,37,47,68,52,63,43,72,66,40,47,54,52,46,54,48,57,55,62,64,75,106

pLDDT: mean 92.9, std 9.32, range [34.91, 98.94]

Foldseek 3Di:
DLQAAEEEEEQADCLVLAVDRHRQQQDDFPRGGQLLLQVQQQLVAPSHQEYEYAHAVVPPSDPPDQDDPRHGYHYYHADPDSLRRSLRRLVPDDPVQDQQDKYWYAYSQQNDFHNVLVVQQCVVQVVDPFGAFEKAQDDDWDFDADPVRHTPDTDDRPVNIGTHDTTMGGSNQLNVLSVVCVVVVHDDPDSQVSNVVVVDHHHYRYGDPSSDGDSYPVNSVVVSVVVVVVD/DLQAAEEEEEQADQLVLAVDNHRQQQDDFPRGGQLLLQVQQQLVAPSHQEYEYAHAVVPPSDPPDQDDPRHGYHYHHADPDSLRRSLRRLVPDDPVQDQQDKYWYAYSQQNDFHNVLVVQQCVVQVVDPFGEFEKAQDDDWDFDADPVRDTPDTDDRPVNIGTHDTTMGGSNQLNVLSVVCVVVVHDDPDSQVSNVVVVDHHHYRYGDPSSDGDSYPVNSVSVSVVVVVVD